Protein AF-A0A954TU21-F1 (afdb_monomer_lite)

Sequence (737 aa):
DVTGSSFYAKGQGTRFTMPAAITSHDSGTTSGHRFFQVEDGGLLDLSSLTSLTTNNLGRLTYIYAYGGGTLLMPNVTAFSEHSVIVRAEGSGSHIDLSGLPMWHGQSEHRGRRSSLTGLAGTTIDVPALTSLDQVDLTLSGAGTFPTAQITDWKNSNLSFSGRTVTFSSLTDADDTNLTIDAARVDALLLANIGDGVVTLIRGGVLNAPLLPGFGGSGEGPSGEGPGSEGPSSEGFSGEAEGDDFPVGALQAEAEDPPPLQLPSARPSTFAYDAVFSQLSRATDELGRVVLHTIDPANGNRLATRAVVGQNDLTSGETDDQVTSYTYTERGLLDLMTDPLGRVSDWDYDALGRVIQVIVAKGTPDEATMRTEYDAFGNVSAQIDANGHRTEYEYDVRDRLTLVRDAVGNETRYRYDTSGNMIEQTDARGNLWRYAYDKHHRMIEMRDPQNNLTRYQYDRGGNMVGMVDPLGHTTRYEYDARGRRTKSIDPDGGVTTFKYDLDNNMTSLTDPVGNTSQFTYDSRSRQTSEIDPLGKVIQYDYDAVDNLIRKTDRLMRVTDYRYDELDRLVTETWLPSATGSASASPNTIEYDYDLAYNLVHVKDAFSELTYAYDARDRVITVDNAGTPGAPHVALTYTYDPMSNVTSVTDTIEGVPGATTGYAYDALDRLATLTQTAAPGATGSARVPLPSDKRVDFTYNPLSQYEHVRRYSDLSATNLVIDTAYAYDTVNRLQSIDH

pLDDT: mean 83.4, std 19.73, range [22.0, 98.69]

Secondary structure (DSSP, 8-state):
--TT--EEEESTT-EEE--TT--EEE--SSSS-EEEEEETT-EEE-TT--EEE---TT--EEEEEETT-EEE-TT---B-SS-EEEEEESTT-EEE-TT--EEE----STT--EEEEE-TT-EEE-TT--EEESEEEEEETT-B---TT--EEES-EEEEESSEEEESS--B-TT-EEEEES-EEEES-----TT--EEE-SS-EEE-S---------------------------------------------PPPPPP----PPPPEEEE-TTT--EEEEE-TT--EEEEEE-TTT--EEEEEE--SS--TT---SSSEEEEEEE-TTS-EEEEE-TT--EEEEEE-TTS-EEEEEESTTSTT-EEEEEEE-TTS-EEEEE-TT--EEEEEE-TTS-EEEEE-TT--EEEEEE-TTS-EEEEE-TT--EEEEEE-TTS-EEEEE-TT--EEEEEE-TTS-EEEEE-TT--EEEEEE-TTS-EEEEE-TTS-EEEEEE-SSS-EEEEE-TT--EEEEEE-TTS-EEEEE-TTS-EEEEEE-TTS-EEEEE-TTS-EEEEEE-TTS-EEEEEEES-SS--TTSPPEEEEEEE-TTS-EEEEE-SS-EEEEEE-TTS-EEEEE-TT-TTS--EEEEEEE-TT--EEEEEEEETTEEEEEEEEEE-TTS-EEEEEEEEPTT----SSSPPPPPEEEEEEE-TTS-EEEEEEESSTTS-SEEEEEEEEE-TTS-EEEEE-

Foldseek 3Di:
DQELDAAEFEAAPAEDADDLVDAEYENDPDDDEHYHEYYHQYEAHDCSYQEYHYDDDPYEYEYEWYNQYEYEHQNHAAYPAAAYEYEYDDANTEYEPQNHQEYEHDDPDPDGFHEHYDEARYEYHHQNHAEYERYEYAYYHHYDDPQARHAYAYCYEYAYYDEEDEHNHHAEQDQYEYEFENYEYEYEHYADNHPYHYHYYHPYHYHYPDHPDDDDDDDDDDDDDDDDDDDDDDDDDDDDDDDDDDDDDPPDPQDFDDDDPFDQFDPKDFDADPPQRHTQWIAGRVRWIWGWDADPPPRATFKIWGDADPPPPPDPDLLIWIWGFDADPVRHTAWIQGSVRFIKGFDADPVRHTAKIWGSPPFPLIFIKGFDDDPVGATQWIAGRVRQIWGFDADPVRHTAWIAGSVGQIWGWDDDPVRATQWIQGSVRWIKGFDADPVRHTAWIAGSVRQIKGWDADPVGATQWIQGSVRQIWGFDADPVRHTQWIAGSVRQIWGWDADPVGATQWIAGSVGWIKGWDADPVRHTQWIQGSVRFIWGFDAHSVGHTQWIQGSVQWIWGWDAHSVRHTAKIWTDPHSRDPPPDDIWMWGWDADSVRQTQWIDTPFWIWGFDADSVRQTQKIWRPCGPPDWTKMWGWDADSNRHTQWIWIATNNATAKIWGFDADSNRHTAKIWIFGDVPHPADPVGGHDQIKMWGFDADSVRDTQWIWIASHPVSPHTPDIWGWDADSSRHTDDTDD

Structure (mmCIF, N/CA/C/O backbone):
data_AF-A0A954TU21-F1
#
_entry.id   AF-A0A954TU21-F1
#
loop_
_atom_site.group_PDB
_atom_site.id
_atom_site.type_symbol
_atom_site.label_atom_id
_atom_site.label_alt_id
_atom_site.label_comp_id
_atom_site.label_asym_id
_atom_site.label_entity_id
_atom_site.label_seq_id
_atom_site.pdbx_PDB_ins_code
_atom_site.Cartn_x
_atom_site.Cartn_y
_atom_site.Cartn_z
_atom_site.occupancy
_atom_site.B_iso_or_equiv
_atom_site.auth_seq_id
_atom_site.auth_comp_id
_atom_site.auth_asym_id
_atom_site.auth_atom_id
_atom_site.pdbx_PDB_model_num
ATOM 1 N N . ASP A 1 1 ? 52.697 -30.456 -3.702 1.00 58.06 1 ASP A N 1
ATOM 2 C CA . ASP A 1 1 ? 52.698 -29.011 -3.452 1.00 58.06 1 ASP A CA 1
ATOM 3 C C . ASP A 1 1 ? 51.278 -28.507 -3.673 1.00 58.06 1 ASP A C 1
ATOM 5 O O . ASP A 1 1 ? 50.736 -28.736 -4.746 1.00 58.06 1 ASP A O 1
ATOM 9 N N . VAL A 1 2 ? 50.642 -27.980 -2.629 1.00 65.81 2 VAL A N 1
ATOM 10 C CA . VAL A 1 2 ? 49.253 -27.468 -2.644 1.00 65.81 2 VAL A CA 1
ATOM 11 C C . VAL A 1 2 ? 49.222 -25.941 -2.559 1.00 65.81 2 VAL A C 1
ATOM 13 O O . VAL A 1 2 ? 48.191 -25.357 -2.219 1.00 65.81 2 VAL A O 1
ATOM 16 N N . THR A 1 3 ? 50.348 -25.293 -2.862 1.00 71.06 3 THR A N 1
ATOM 17 C CA . THR A 1 3 ? 50.498 -23.840 -2.797 1.00 71.06 3 THR A CA 1
ATOM 18 C C . THR A 1 3 ? 49.358 -23.125 -3.529 1.00 71.06 3 THR A C 1
ATOM 20 O O . THR A 1 3 ? 49.035 -23.436 -4.675 1.00 71.06 3 THR A O 1
ATOM 23 N N . GLY A 1 4 ? 48.718 -22.172 -2.851 1.00 69.88 4 GLY A N 1
ATOM 24 C CA . GLY A 1 4 ? 47.620 -21.368 -3.388 1.00 69.88 4 GLY A CA 1
ATOM 25 C C . GLY A 1 4 ? 46.258 -22.054 -3.486 1.00 69.88 4 GLY A C 1
ATOM 26 O O . GLY A 1 4 ? 45.360 -21.502 -4.120 1.00 69.88 4 GLY A O 1
ATOM 27 N N . SER A 1 5 ? 46.079 -23.219 -2.861 1.00 79.31 5 SER A N 1
ATOM 28 C CA . SER A 1 5 ? 44.814 -23.969 -2.906 1.00 79.31 5 SER A CA 1
ATOM 29 C C . SER A 1 5 ? 43.842 -23.568 -1.791 1.00 79.31 5 SER A C 1
ATOM 31 O O . SER A 1 5 ? 44.273 -23.216 -0.693 1.00 79.31 5 SER A O 1
ATOM 33 N N . SER A 1 6 ? 42.539 -23.681 -2.068 1.00 85.81 6 SER A N 1
ATOM 34 C CA . SER A 1 6 ? 41.455 -23.658 -1.074 1.00 85.81 6 SER A CA 1
ATOM 35 C C . SER A 1 6 ? 40.898 -25.071 -0.896 1.00 85.81 6 SER A C 1
ATOM 37 O O . SER A 1 6 ? 40.848 -25.838 -1.860 1.00 85.81 6 SER A O 1
ATOM 39 N N . PHE A 1 7 ? 40.452 -25.403 0.311 1.00 88.06 7 PHE A N 1
ATOM 40 C CA . PHE A 1 7 ? 39.880 -26.702 0.651 1.00 88.06 7 PHE A CA 1
ATOM 41 C C . PHE A 1 7 ? 38.448 -26.523 1.142 1.00 88.06 7 PHE A C 1
ATOM 43 O O . PHE A 1 7 ? 38.182 -25.695 2.012 1.00 88.06 7 PHE A O 1
ATOM 50 N N . TYR A 1 8 ? 37.533 -27.305 0.573 1.00 88.06 8 TYR A N 1
ATOM 51 C CA . TYR A 1 8 ? 36.109 -27.214 0.862 1.00 88.06 8 TYR A CA 1
ATOM 52 C C . TYR A 1 8 ? 35.493 -28.604 1.016 1.00 88.06 8 TYR A C 1
ATOM 54 O O . TYR A 1 8 ? 35.711 -29.473 0.168 1.00 88.06 8 TYR A O 1
ATOM 62 N N . ALA A 1 9 ? 34.710 -28.801 2.074 1.00 88.31 9 ALA A N 1
ATOM 63 C CA . ALA A 1 9 ? 33.921 -30.007 2.307 1.00 88.31 9 ALA A CA 1
ATOM 64 C C . ALA A 1 9 ? 32.492 -29.623 2.724 1.00 88.31 9 ALA A C 1
ATOM 66 O O . ALA A 1 9 ? 32.309 -28.848 3.654 1.00 88.31 9 ALA A O 1
ATOM 67 N N . LYS A 1 10 ? 31.468 -30.170 2.059 1.00 89.94 10 LYS A N 1
ATOM 68 C CA . LYS A 1 10 ? 30.055 -29.877 2.357 1.00 89.94 10 LYS A CA 1
ATOM 69 C C . LYS A 1 10 ? 29.236 -31.158 2.427 1.00 89.94 10 LYS A C 1
ATOM 71 O O . LYS A 1 10 ? 29.366 -32.016 1.551 1.00 89.94 10 LYS A O 1
ATOM 76 N N . GLY A 1 11 ? 28.360 -31.241 3.421 1.00 85.31 11 GLY A N 1
ATOM 77 C CA . GLY A 1 11 ? 27.320 -32.259 3.527 1.00 85.31 11 GLY A CA 1
ATOM 78 C C . GLY A 1 11 ? 27.688 -33.450 4.411 1.00 85.31 11 GLY A C 1
ATOM 79 O O . GLY A 1 11 ? 28.851 -33.841 4.533 1.00 85.31 11 GLY A O 1
ATOM 80 N N . GLN A 1 12 ? 26.652 -34.049 4.996 1.00 81.75 12 GLN A N 1
ATOM 81 C CA . GLN A 1 12 ? 26.739 -35.189 5.905 1.00 81.75 12 GLN A CA 1
ATOM 82 C C . GLN A 1 12 ? 27.423 -36.385 5.223 1.00 81.75 12 GLN A C 1
ATOM 84 O O . GLN A 1 12 ? 26.972 -36.867 4.184 1.00 81.75 12 GLN A O 1
ATOM 89 N N . GLY A 1 13 ? 28.517 -36.873 5.816 1.00 77.88 13 GLY A N 1
ATOM 90 C CA . GLY A 1 13 ? 29.303 -38.000 5.293 1.00 77.88 13 GLY A CA 1
ATOM 91 C C . GLY A 1 13 ? 30.416 -37.624 4.304 1.00 77.88 13 GLY A C 1
ATOM 92 O O . GLY A 1 13 ? 31.207 -38.494 3.931 1.00 77.88 13 GLY A O 1
ATOM 93 N N . THR A 1 14 ? 30.538 -36.351 3.914 1.00 90.69 14 THR A N 1
ATOM 94 C CA . THR A 1 14 ? 31.668 -35.867 3.109 1.00 90.69 14 THR A CA 1
ATOM 95 C C . THR A 1 14 ? 32.920 -35.775 3.975 1.00 90.69 14 THR A C 1
ATOM 97 O O . THR A 1 14 ? 32.950 -35.020 4.944 1.00 90.69 14 THR A O 1
ATOM 100 N N . ARG A 1 15 ? 33.978 -36.510 3.610 1.00 91.00 15 ARG A N 1
ATOM 101 C CA . ARG A 1 15 ? 35.275 -36.468 4.298 1.00 91.00 15 ARG A CA 1
ATOM 102 C C . ARG A 1 15 ? 36.408 -36.158 3.327 1.00 91.00 15 ARG A C 1
ATOM 104 O O . ARG A 1 15 ? 36.618 -36.894 2.365 1.00 91.00 15 ARG A O 1
ATOM 111 N N . PHE A 1 16 ? 37.181 -35.126 3.638 1.00 93.19 16 PHE A N 1
ATOM 112 C CA . PHE A 1 16 ? 38.486 -34.866 3.039 1.00 93.19 16 PHE A CA 1
ATOM 113 C C . PHE A 1 16 ? 39.567 -35.078 4.099 1.00 93.19 16 PHE A C 1
ATOM 115 O O . PHE A 1 16 ? 39.489 -34.471 5.160 1.00 93.19 16 PHE A O 1
ATOM 122 N N . THR A 1 17 ? 40.571 -35.909 3.813 1.00 92.25 17 THR A N 1
ATOM 123 C CA . THR A 1 17 ? 41.751 -36.080 4.674 1.00 92.25 17 THR A CA 1
ATOM 124 C C . THR A 1 17 ? 43.005 -35.732 3.883 1.00 92.25 17 THR A C 1
ATOM 126 O O . THR A 1 17 ? 43.265 -36.309 2.824 1.00 92.25 17 THR A O 1
ATOM 129 N N . MET A 1 18 ? 43.783 -34.788 4.407 1.00 88.06 18 MET A N 1
ATOM 130 C CA . MET A 1 18 ? 45.047 -34.349 3.835 1.00 88.06 18 MET A CA 1
ATOM 131 C C . MET A 1 18 ? 46.063 -35.503 3.847 1.00 88.06 18 MET A C 1
ATOM 133 O O . MET A 1 18 ? 46.263 -36.139 4.886 1.00 88.06 18 MET A O 1
ATOM 137 N N . PRO A 1 19 ? 46.728 -35.806 2.717 1.00 88.50 19 PRO A N 1
ATOM 138 C CA . PRO A 1 19 ? 47.775 -36.818 2.689 1.00 88.50 19 PRO A CA 1
ATOM 139 C C . PRO A 1 19 ? 48.914 -36.493 3.662 1.00 88.50 19 PRO A C 1
ATOM 141 O O . PRO A 1 19 ? 49.434 -35.381 3.651 1.00 88.50 19 PRO A O 1
ATOM 144 N N . ALA A 1 20 ? 49.389 -37.496 4.409 1.00 86.06 20 ALA A N 1
ATOM 145 C CA . ALA A 1 20 ? 50.475 -37.351 5.390 1.00 86.06 20 ALA A CA 1
ATOM 146 C C . ALA A 1 20 ? 51.794 -36.792 4.812 1.00 86.06 20 ALA A C 1
ATOM 148 O O . ALA A 1 20 ? 52.627 -36.284 5.553 1.00 86.06 20 ALA A O 1
ATOM 149 N N . ALA A 1 21 ? 51.989 -36.875 3.492 1.00 85.19 21 ALA A N 1
ATOM 150 C CA . ALA A 1 21 ? 53.142 -36.297 2.804 1.00 85.19 21 ALA A CA 1
ATOM 151 C C . ALA A 1 21 ? 53.081 -34.762 2.673 1.00 85.19 21 ALA A C 1
ATOM 153 O O . ALA A 1 21 ? 54.073 -34.154 2.276 1.00 85.19 21 ALA A O 1
ATOM 154 N N . ILE A 1 22 ? 51.932 -34.135 2.949 1.00 84.56 22 ILE A N 1
ATOM 155 C CA . ILE A 1 22 ? 51.754 -32.686 2.852 1.00 84.56 22 ILE A CA 1
ATOM 156 C C . ILE A 1 22 ? 51.708 -32.098 4.258 1.00 84.56 22 ILE A C 1
ATOM 158 O O . ILE A 1 22 ? 50.691 -32.190 4.943 1.00 84.56 22 ILE A O 1
ATOM 162 N N . THR A 1 23 ? 52.822 -31.491 4.664 1.00 84.06 23 THR A N 1
ATOM 163 C CA . THR A 1 23 ? 53.017 -30.961 6.020 1.00 84.06 23 THR A CA 1
ATOM 164 C C . THR A 1 23 ? 52.970 -29.441 6.106 1.00 84.06 23 THR A C 1
ATOM 166 O O . THR A 1 23 ? 52.913 -28.886 7.196 1.00 84.06 23 THR A O 1
ATOM 169 N N . SER A 1 24 ? 52.967 -28.742 4.977 1.00 81.81 24 SER A N 1
ATOM 170 C CA . SER A 1 24 ? 52.853 -27.288 4.936 1.00 81.81 24 SER A CA 1
ATOM 171 C C . SER A 1 24 ? 51.928 -26.848 3.811 1.00 81.81 24 SER A C 1
ATOM 173 O O . SER A 1 24 ? 51.789 -27.521 2.782 1.00 81.81 24 SER A O 1
ATOM 175 N N . HIS A 1 25 ? 51.289 -25.702 4.018 1.00 80.69 25 HIS A N 1
ATOM 176 C CA . HIS A 1 25 ? 50.542 -24.986 2.992 1.00 80.69 25 HIS A CA 1
ATOM 177 C C . HIS A 1 25 ? 51.068 -23.554 2.908 1.00 80.69 25 HIS A C 1
ATOM 179 O O . HIS A 1 25 ? 51.294 -22.905 3.929 1.00 80.69 25 HIS A O 1
ATOM 185 N N . ASP A 1 26 ? 51.312 -23.093 1.684 1.00 73.88 26 ASP A N 1
ATOM 186 C CA . ASP A 1 26 ? 51.631 -21.701 1.376 1.00 73.88 26 ASP A CA 1
ATOM 187 C C . ASP A 1 26 ? 50.462 -21.106 0.573 1.00 73.88 26 ASP A C 1
ATOM 189 O O . ASP A 1 26 ? 49.957 -21.725 -0.369 1.00 73.88 26 ASP A O 1
ATOM 193 N N . SER A 1 27 ? 50.010 -19.902 0.923 1.00 64.62 27 SER A N 1
ATOM 194 C CA . SER A 1 27 ? 48.956 -19.186 0.200 1.00 64.62 27 SER A CA 1
ATOM 195 C C . SER A 1 27 ? 49.338 -18.796 -1.236 1.00 64.62 27 SER A C 1
ATOM 197 O O . SER A 1 27 ? 48.433 -18.528 -2.042 1.00 64.62 27 SER A O 1
ATOM 199 N N . GLY A 1 28 ? 50.633 -18.837 -1.577 1.00 63.97 28 GLY A N 1
ATOM 200 C CA . GLY A 1 28 ? 51.154 -18.599 -2.923 1.00 63.97 28 GLY A CA 1
ATOM 201 C C . GLY A 1 28 ? 50.971 -17.159 -3.426 1.00 63.97 28 GLY A C 1
ATOM 202 O O . GLY A 1 28 ? 50.211 -16.359 -2.890 1.00 63.97 28 GLY A O 1
ATOM 203 N N . THR A 1 29 ? 51.616 -16.822 -4.545 1.00 58.81 29 THR A N 1
ATOM 204 C CA . THR A 1 29 ? 51.613 -15.447 -5.089 1.00 58.81 29 THR A CA 1
ATOM 205 C C . THR A 1 29 ? 50.365 -15.080 -5.917 1.00 58.81 29 THR A C 1
ATOM 207 O O . THR A 1 29 ? 50.205 -13.924 -6.315 1.00 58.81 29 THR A O 1
ATOM 210 N N . THR A 1 30 ? 49.449 -16.021 -6.185 1.00 55.28 30 THR A N 1
ATOM 211 C CA . THR A 1 30 ? 48.282 -15.845 -7.082 1.00 55.28 30 THR A CA 1
ATOM 212 C C . THR A 1 30 ? 47.115 -15.078 -6.457 1.00 55.28 30 THR A C 1
ATOM 214 O O . THR A 1 30 ? 46.918 -15.116 -5.247 1.00 55.28 30 THR A O 1
ATOM 217 N N . SER A 1 31 ? 46.306 -14.386 -7.275 1.00 53.28 31 SER A N 1
ATOM 218 C CA . SER A 1 31 ? 45.191 -13.532 -6.833 1.00 53.28 31 SER A CA 1
ATOM 219 C C . SER A 1 31 ? 43.991 -14.264 -6.209 1.00 53.28 31 SER A C 1
ATOM 221 O O . SER A 1 31 ? 43.331 -15.028 -6.900 1.00 53.28 31 SER A O 1
ATOM 223 N N . GLY A 1 32 ? 43.671 -14.002 -4.928 1.00 59.31 32 GLY A N 1
ATOM 224 C CA . GLY A 1 32 ? 42.431 -14.454 -4.263 1.00 59.31 32 GLY A CA 1
ATOM 225 C C . GLY A 1 32 ? 42.554 -14.701 -2.749 1.00 59.31 32 GLY A C 1
ATOM 226 O O . GLY A 1 32 ? 43.649 -14.956 -2.253 1.00 59.31 32 GLY A O 1
ATOM 227 N N . HIS A 1 33 ? 41.436 -14.613 -2.018 1.00 69.06 33 HIS A N 1
ATOM 228 C CA . HIS A 1 33 ? 41.324 -15.090 -0.630 1.00 69.06 33 HIS A CA 1
ATOM 229 C C . HIS A 1 33 ? 41.431 -16.620 -0.562 1.00 69.06 33 HIS A C 1
ATOM 231 O O . HIS A 1 33 ? 41.129 -17.302 -1.546 1.00 69.06 33 HIS A O 1
ATOM 237 N N . ARG A 1 34 ? 41.847 -17.161 0.587 1.00 74.06 34 ARG A N 1
ATOM 238 C CA . ARG A 1 34 ? 41.972 -18.613 0.790 1.00 74.06 34 ARG A CA 1
ATOM 239 C C . ARG A 1 34 ? 40.952 -19.106 1.797 1.00 74.06 34 ARG A C 1
ATOM 241 O O . ARG A 1 34 ? 40.737 -18.447 2.808 1.00 74.06 34 ARG A O 1
ATOM 248 N N . PHE A 1 35 ? 40.355 -20.255 1.501 1.00 81.44 35 PHE A N 1
ATOM 249 C CA . PHE A 1 35 ? 39.287 -20.842 2.302 1.00 81.44 35 PHE A CA 1
ATOM 250 C C . PHE A 1 35 ? 39.657 -22.269 2.692 1.00 81.44 35 PHE A C 1
ATOM 252 O O . PHE A 1 35 ? 39.950 -23.093 1.827 1.00 81.44 35 PHE A O 1
ATOM 259 N N . PHE A 1 36 ? 39.617 -22.539 3.989 1.00 90.00 36 PHE A N 1
ATOM 260 C CA . PHE A 1 36 ? 39.550 -23.864 4.584 1.00 90.00 36 PHE A CA 1
ATOM 261 C C . PHE A 1 36 ? 38.175 -23.957 5.222 1.00 90.00 36 PHE A C 1
ATOM 263 O O . PHE A 1 36 ? 37.963 -23.415 6.301 1.00 90.00 36 PHE A O 1
ATOM 270 N N . GLN A 1 37 ? 37.215 -24.532 4.510 1.00 92.12 37 GLN A N 1
ATOM 271 C CA . GLN A 1 37 ? 35.811 -24.397 4.876 1.00 92.12 37 GLN A CA 1
ATOM 272 C C . GLN A 1 37 ? 35.103 -25.743 4.886 1.00 92.12 37 GLN A C 1
ATOM 274 O O . GLN A 1 37 ? 35.232 -26.544 3.959 1.00 92.12 37 GLN A O 1
ATOM 279 N N . VAL A 1 38 ? 34.344 -25.975 5.951 1.00 93.12 38 VAL A N 1
ATOM 280 C CA . VAL A 1 38 ? 33.514 -27.160 6.123 1.00 93.12 38 VAL A CA 1
ATOM 281 C C . VAL A 1 38 ? 32.082 -26.770 6.474 1.00 93.12 38 VAL A C 1
ATOM 283 O O . VAL A 1 38 ? 31.859 -25.851 7.258 1.00 93.12 38 VAL A O 1
ATOM 286 N N . GLU A 1 39 ? 31.108 -27.455 5.884 1.00 92.06 39 GLU A N 1
ATOM 287 C CA . GLU A 1 39 ? 29.682 -27.153 6.037 1.00 92.06 39 GLU A CA 1
ATOM 288 C C . GLU A 1 39 ? 28.833 -28.418 6.206 1.00 92.06 39 GLU A C 1
ATOM 290 O O . GLU A 1 39 ? 29.201 -29.500 5.734 1.00 92.06 39 GLU A O 1
ATOM 295 N N . ASP A 1 40 ? 27.654 -28.255 6.809 1.00 87.88 40 ASP A N 1
ATOM 296 C CA . ASP A 1 40 ? 26.548 -29.220 6.810 1.00 87.88 40 ASP A CA 1
ATOM 297 C C . ASP A 1 40 ? 26.948 -30.634 7.284 1.00 87.88 40 ASP A C 1
ATOM 299 O O . ASP A 1 40 ? 26.550 -31.637 6.689 1.00 87.88 40 ASP A O 1
ATOM 303 N N . GLY A 1 41 ? 27.767 -30.731 8.338 1.00 84.75 41 GLY A N 1
ATOM 304 C CA . GLY A 1 41 ? 28.230 -32.008 8.906 1.00 84.75 41 GLY A CA 1
ATOM 305 C C . GLY A 1 41 ? 29.381 -32.700 8.173 1.00 84.75 41 GLY A C 1
ATOM 306 O O . GLY A 1 41 ? 29.649 -33.874 8.431 1.00 84.75 41 GLY A O 1
ATOM 307 N N . GLY A 1 42 ? 30.052 -32.011 7.246 1.00 91.81 42 GLY A N 1
ATOM 308 C CA . GLY A 1 42 ? 31.267 -32.518 6.604 1.00 91.81 42 GLY A CA 1
ATOM 309 C C . GLY A 1 42 ? 32.467 -32.613 7.559 1.00 91.81 42 GLY A C 1
ATOM 310 O O . GLY A 1 42 ? 32.474 -32.019 8.637 1.00 91.81 42 GLY A O 1
ATOM 311 N N . LEU A 1 43 ? 33.516 -33.327 7.138 1.00 94.12 43 LEU A N 1
ATOM 312 C CA . LEU A 1 43 ? 34.809 -33.417 7.825 1.00 94.12 43 LEU A CA 1
ATOM 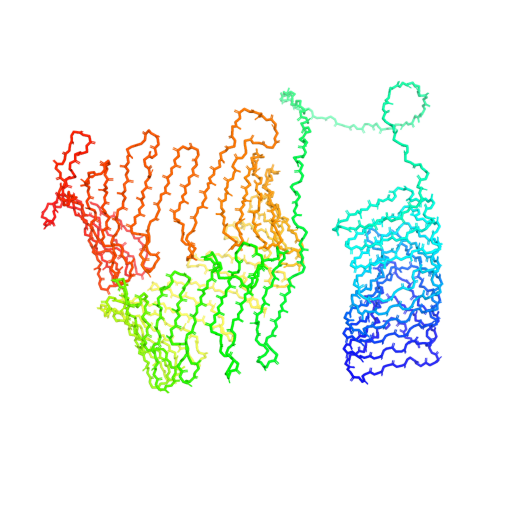313 C C . LEU A 1 43 ? 35.949 -32.970 6.899 1.00 94.12 43 LEU A C 1
ATOM 315 O O . LEU A 1 43 ? 36.189 -33.584 5.856 1.00 94.12 43 LEU A O 1
ATOM 319 N N . LEU A 1 44 ? 36.683 -31.940 7.318 1.00 95.44 44 LEU A N 1
ATOM 320 C CA . LEU A 1 44 ? 37.910 -31.455 6.694 1.00 95.44 44 LEU A CA 1
ATOM 321 C C . LEU A 1 44 ? 39.103 -31.728 7.625 1.00 95.44 44 LEU A C 1
ATOM 323 O O . LEU A 1 44 ? 39.416 -30.949 8.518 1.00 95.44 44 LEU A O 1
ATOM 327 N N . ASP A 1 45 ? 39.760 -32.864 7.425 1.00 94.31 45 ASP A N 1
ATOM 328 C CA . ASP A 1 45 ? 40.874 -33.350 8.237 1.00 94.31 45 ASP A CA 1
ATOM 329 C C . ASP A 1 45 ? 42.212 -32.920 7.619 1.00 94.31 45 ASP A C 1
ATOM 331 O O . ASP A 1 45 ? 42.694 -33.503 6.647 1.00 94.31 45 ASP A O 1
ATOM 335 N N . LEU A 1 46 ? 42.797 -31.860 8.175 1.00 92.31 46 LEU A N 1
ATOM 336 C CA . LEU A 1 46 ? 44.066 -31.258 7.764 1.00 92.31 46 LEU A CA 1
ATOM 337 C C . LEU A 1 46 ? 45.169 -31.522 8.794 1.00 92.31 46 LEU A C 1
ATOM 339 O O . LEU A 1 46 ? 46.145 -30.779 8.878 1.00 92.31 46 LEU A O 1
ATOM 343 N N . SER A 1 47 ? 45.044 -32.620 9.544 1.00 92.56 47 SER A N 1
ATOM 344 C CA . SER A 1 47 ? 45.942 -32.973 10.644 1.00 92.56 47 SER A CA 1
ATOM 345 C C . SER A 1 47 ? 47.399 -33.168 10.222 1.00 92.56 47 SER A C 1
ATOM 347 O O . SER A 1 47 ? 48.279 -33.152 11.071 1.00 92.56 47 SER A O 1
ATOM 349 N N . SER A 1 48 ? 47.702 -33.354 8.936 1.00 89.31 48 SER A N 1
ATOM 350 C CA . SER A 1 48 ? 49.093 -33.438 8.478 1.00 89.31 48 SER A CA 1
ATOM 351 C C . SER A 1 48 ? 49.801 -32.081 8.434 1.00 89.31 48 SER A C 1
ATOM 353 O O . SER A 1 48 ? 51.029 -32.063 8.422 1.00 89.31 48 SER A O 1
ATOM 355 N N . LEU A 1 49 ? 49.067 -30.960 8.411 1.00 87.81 49 LEU A N 1
ATOM 356 C CA . LEU A 1 49 ? 49.647 -29.619 8.346 1.00 87.81 49 LEU A CA 1
ATOM 357 C C . LEU A 1 49 ? 50.282 -29.226 9.684 1.00 87.81 49 LEU A C 1
ATOM 359 O O . LEU A 1 49 ? 49.623 -29.219 10.719 1.00 87.81 49 LEU A O 1
ATOM 363 N N . THR A 1 50 ? 51.557 -28.846 9.633 1.00 84.31 50 THR A N 1
ATOM 364 C CA . THR A 1 50 ? 52.318 -28.299 10.763 1.00 84.31 50 THR A CA 1
ATOM 365 C C . THR A 1 50 ? 52.511 -26.787 10.670 1.00 84.31 50 THR A C 1
ATOM 367 O O . THR A 1 50 ? 52.747 -26.130 11.679 1.00 84.31 50 THR A O 1
ATOM 370 N N . SER A 1 51 ? 52.414 -26.217 9.464 1.00 76.69 51 SER A N 1
ATOM 371 C CA . SER A 1 51 ? 52.512 -24.773 9.243 1.00 76.69 51 SER A CA 1
ATOM 372 C C . SER A 1 51 ? 51.544 -24.285 8.166 1.00 76.69 51 SER A C 1
ATOM 374 O O . SER A 1 51 ? 51.357 -24.930 7.126 1.00 76.69 51 SER A O 1
ATOM 376 N N . LEU A 1 52 ? 50.961 -23.113 8.419 1.00 78.31 52 LEU A N 1
ATOM 377 C CA . LEU A 1 52 ? 50.138 -22.370 7.474 1.00 78.31 52 LEU A CA 1
ATOM 378 C C . LEU A 1 52 ? 50.833 -21.043 7.170 1.00 78.31 52 LEU A C 1
ATOM 380 O O . LEU A 1 52 ? 50.831 -20.118 7.986 1.00 78.31 52 LEU A O 1
ATOM 384 N N . THR A 1 53 ? 51.468 -20.989 6.005 1.00 69.62 53 THR A N 1
ATOM 385 C CA . THR A 1 53 ? 52.274 -19.851 5.562 1.00 69.62 53 THR A CA 1
ATOM 386 C C . THR A 1 53 ? 51.493 -18.974 4.592 1.00 69.62 53 THR A C 1
ATOM 388 O O . THR A 1 53 ? 50.823 -19.476 3.690 1.00 69.62 53 THR A O 1
ATOM 391 N N . THR A 1 54 ? 51.582 -17.656 4.750 1.00 59.81 54 THR A N 1
ATOM 392 C CA . THR A 1 54 ? 51.008 -16.688 3.810 1.00 59.81 54 THR A CA 1
ATOM 393 C C . THR A 1 54 ? 52.085 -15.707 3.357 1.00 59.81 54 THR A C 1
ATOM 395 O O . THR A 1 54 ? 52.768 -15.124 4.189 1.00 59.81 54 THR A O 1
ATOM 398 N N . ASN A 1 55 ? 52.292 -15.560 2.045 1.00 55.38 55 ASN A N 1
ATOM 399 C CA . ASN A 1 55 ? 53.462 -14.864 1.484 1.00 55.38 55 ASN A CA 1
ATOM 400 C C . ASN A 1 55 ? 53.127 -13.547 0.750 1.00 55.38 55 ASN A C 1
ATOM 402 O O . ASN A 1 55 ? 53.940 -13.052 -0.032 1.00 55.38 55 ASN A O 1
ATOM 406 N N . ASN A 1 56 ? 51.927 -12.982 0.951 1.00 56.66 56 ASN A N 1
ATOM 407 C CA . ASN A 1 56 ? 51.466 -11.807 0.206 1.00 56.66 56 ASN A CA 1
ATOM 408 C C . ASN A 1 56 ? 50.697 -10.803 1.088 1.00 56.66 56 ASN A C 1
ATOM 410 O O . ASN A 1 56 ? 49.620 -11.118 1.602 1.00 56.66 56 ASN A O 1
ATOM 414 N N . LEU A 1 57 ? 51.236 -9.580 1.157 1.00 54.19 57 LEU A N 1
ATOM 415 C CA . LEU A 1 57 ? 50.928 -8.439 2.040 1.00 54.19 57 LEU A CA 1
ATOM 416 C C . LEU A 1 57 ? 49.517 -7.818 1.897 1.00 54.19 57 LEU A C 1
ATOM 418 O O . LEU A 1 57 ? 49.326 -6.629 2.110 1.00 54.19 57 LEU A O 1
ATOM 422 N N . GLY A 1 58 ? 48.483 -8.574 1.522 1.00 55.69 58 GLY A N 1
ATOM 423 C CA . GLY A 1 58 ? 47.153 -7.982 1.309 1.00 55.69 58 GLY A CA 1
ATOM 424 C C . GLY A 1 58 ? 45.947 -8.906 1.410 1.00 55.69 58 GLY A C 1
ATOM 425 O O . GLY A 1 58 ? 44.854 -8.491 1.005 1.00 55.69 58 GLY A O 1
ATOM 426 N N . ARG A 1 59 ? 46.093 -10.154 1.885 1.00 65.94 59 ARG A N 1
ATOM 427 C CA . ARG A 1 59 ? 45.013 -11.155 1.787 1.00 65.94 59 ARG A CA 1
ATOM 428 C C . ARG A 1 59 ? 44.739 -11.939 3.064 1.00 65.94 59 ARG A C 1
ATOM 430 O O . ARG A 1 59 ? 45.653 -12.341 3.764 1.00 65.94 59 ARG A O 1
ATOM 437 N N . LEU A 1 60 ? 43.444 -12.182 3.288 1.00 72.12 60 LEU A N 1
ATOM 438 C CA . LEU A 1 60 ? 42.903 -12.933 4.421 1.00 72.12 60 LEU A CA 1
ATOM 439 C C . LEU A 1 60 ? 42.862 -14.434 4.131 1.00 72.12 60 LEU A C 1
ATOM 441 O O . LEU A 1 60 ? 42.484 -14.845 3.024 1.00 72.12 60 LEU A O 1
ATOM 445 N N . THR A 1 61 ? 43.188 -15.216 5.157 1.00 79.25 61 THR A N 1
ATOM 446 C CA . THR A 1 61 ? 42.958 -16.663 5.193 1.00 79.25 61 THR A CA 1
ATOM 447 C C . THR A 1 61 ? 41.755 -16.957 6.073 1.00 79.25 61 THR A C 1
ATOM 449 O O . THR A 1 61 ? 41.726 -16.545 7.229 1.00 79.25 61 THR A O 1
ATOM 452 N N . TYR A 1 62 ? 40.774 -17.665 5.525 1.00 86.44 62 TYR A N 1
ATOM 453 C CA . TYR A 1 62 ? 39.525 -18.007 6.192 1.00 86.44 62 TYR A CA 1
ATOM 454 C C . TYR A 1 62 ? 39.517 -19.481 6.593 1.00 86.44 62 TYR A C 1
ATOM 456 O O . TYR A 1 62 ? 39.722 -20.351 5.745 1.00 86.44 62 TYR A O 1
ATOM 464 N N . ILE A 1 63 ? 39.273 -19.756 7.873 1.00 90.94 63 ILE A N 1
ATOM 465 C CA . ILE A 1 63 ? 39.130 -21.101 8.442 1.00 90.94 63 ILE A CA 1
ATOM 466 C C . ILE A 1 63 ? 37.729 -21.197 9.040 1.00 90.94 63 ILE A C 1
ATOM 468 O O . ILE A 1 63 ? 37.468 -20.636 10.105 1.00 90.94 63 ILE A O 1
ATOM 472 N N . TYR A 1 64 ? 36.822 -21.864 8.333 1.00 93.31 64 TYR A N 1
ATOM 473 C CA . TYR A 1 64 ? 35.387 -21.814 8.589 1.00 93.31 64 TYR A CA 1
ATOM 474 C C . TYR A 1 64 ? 34.774 -23.190 8.836 1.00 93.31 64 TYR A C 1
ATOM 476 O O . TYR A 1 64 ? 35.015 -24.133 8.083 1.00 93.31 64 TYR A O 1
ATOM 484 N N . ALA A 1 65 ? 33.923 -23.275 9.857 1.00 91.94 65 ALA A N 1
ATOM 485 C CA . ALA A 1 65 ? 33.073 -24.430 10.115 1.00 91.94 65 ALA A CA 1
ATOM 486 C C . ALA A 1 65 ? 31.624 -23.983 10.336 1.00 91.94 65 ALA A C 1
ATOM 488 O O . ALA A 1 65 ? 31.342 -23.223 11.263 1.00 91.94 65 ALA A O 1
ATOM 489 N N . TYR A 1 66 ? 30.712 -24.469 9.494 1.00 90.94 66 TYR A N 1
ATOM 490 C CA . TYR A 1 66 ? 29.290 -24.132 9.532 1.00 90.94 66 TYR A CA 1
ATOM 491 C C . TYR A 1 66 ? 28.406 -25.378 9.656 1.00 90.94 66 TYR A C 1
ATOM 493 O O . TYR A 1 66 ? 28.755 -26.453 9.164 1.00 90.94 66 TYR A O 1
ATOM 501 N N . GLY A 1 67 ? 27.230 -25.231 10.276 1.00 85.94 67 GLY A N 1
ATOM 502 C CA . GLY A 1 67 ? 26.148 -26.224 10.202 1.00 85.94 67 GLY A CA 1
ATOM 503 C C . GLY A 1 67 ? 26.523 -27.639 10.668 1.00 85.94 67 GLY A C 1
ATOM 504 O O . GLY A 1 67 ? 26.098 -28.613 10.049 1.00 85.94 67 GLY A O 1
ATOM 505 N N . GLY A 1 68 ? 27.354 -27.775 11.707 1.00 86.56 68 GLY A N 1
ATOM 506 C CA . GLY A 1 68 ? 27.800 -29.076 12.223 1.00 86.56 68 GLY A CA 1
ATOM 507 C C . GLY A 1 68 ? 29.092 -29.612 11.594 1.00 86.56 68 GLY A C 1
ATOM 508 O O . GLY A 1 68 ? 29.474 -30.749 11.858 1.00 86.56 68 GLY A O 1
ATOM 509 N N . GLY A 1 69 ? 29.751 -28.840 10.725 1.00 91.94 69 GLY A N 1
ATOM 510 C CA . GLY A 1 69 ? 31.000 -29.241 10.076 1.00 91.94 69 GLY A CA 1
ATOM 511 C C . GLY A 1 69 ? 32.186 -29.340 11.045 1.00 91.94 69 GLY A C 1
ATOM 512 O O . GLY A 1 69 ? 32.297 -28.554 11.982 1.00 91.94 69 GLY A O 1
ATOM 513 N N . THR A 1 70 ? 33.093 -30.289 10.806 1.00 94.38 70 THR A N 1
ATOM 514 C CA . THR A 1 70 ? 34.313 -30.498 11.604 1.00 94.38 70 THR A CA 1
ATOM 515 C C . THR A 1 70 ? 35.570 -30.218 10.782 1.00 94.38 70 THR A C 1
ATOM 517 O O . THR A 1 70 ? 35.757 -30.809 9.719 1.00 94.38 70 THR A O 1
ATOM 520 N N . LEU A 1 71 ? 36.452 -29.346 11.269 1.00 96.25 71 LEU A N 1
ATOM 521 C CA . LEU A 1 71 ? 37.732 -29.001 10.652 1.00 96.25 71 LEU A CA 1
ATOM 522 C C . LEU A 1 71 ? 38.867 -29.293 11.636 1.00 96.25 71 LEU A C 1
ATOM 524 O O . LEU A 1 71 ? 38.889 -28.735 12.728 1.00 96.25 71 LEU A O 1
ATOM 528 N N . LEU A 1 72 ? 39.814 -30.151 11.250 1.00 95.50 72 LEU A N 1
ATOM 529 C CA . LEU A 1 72 ? 40.914 -30.579 12.120 1.00 95.50 72 LEU A CA 1
ATOM 530 C C . LEU A 1 72 ? 42.256 -30.030 11.633 1.00 95.50 72 LEU A C 1
ATOM 532 O O . LEU A 1 72 ? 42.705 -30.379 10.544 1.00 95.50 72 LEU A O 1
ATOM 536 N N . MET A 1 73 ? 42.911 -29.205 12.447 1.00 92.50 73 MET A N 1
ATOM 537 C CA . MET A 1 73 ? 44.270 -28.685 12.255 1.00 92.50 73 MET A CA 1
ATOM 538 C C . MET A 1 73 ? 45.116 -28.789 13.555 1.00 92.50 73 MET A C 1
ATOM 540 O O . MET A 1 73 ? 45.829 -27.843 13.899 1.00 92.50 73 MET A O 1
ATOM 544 N N . PRO A 1 74 ? 45.109 -29.927 14.285 1.00 92.56 74 PRO A N 1
ATOM 545 C CA . PRO A 1 74 ? 45.732 -30.040 15.613 1.00 92.56 74 PRO A CA 1
ATOM 546 C C . PRO A 1 74 ? 47.248 -29.830 15.631 1.00 92.56 74 PRO A C 1
ATOM 548 O O . PRO A 1 74 ? 47.815 -29.547 16.678 1.00 92.56 74 PRO A O 1
ATOM 551 N N . ASN A 1 75 ? 47.926 -29.994 14.495 1.00 91.44 75 ASN A N 1
ATOM 552 C CA . ASN A 1 75 ? 49.384 -29.914 14.419 1.00 91.44 75 ASN A CA 1
ATOM 553 C C . ASN A 1 75 ? 49.898 -28.543 13.954 1.00 91.44 75 ASN A C 1
ATOM 555 O O . ASN A 1 75 ? 51.112 -28.354 13.884 1.00 91.44 75 ASN A O 1
ATOM 559 N N . VAL A 1 76 ? 49.013 -27.583 13.654 1.00 87.75 76 VAL A N 1
ATOM 560 C CA . VAL A 1 76 ? 49.412 -26.220 13.281 1.00 87.75 76 VAL A CA 1
ATOM 561 C C . VAL A 1 76 ? 49.865 -25.470 14.529 1.00 87.75 76 VAL A C 1
ATOM 563 O O . VAL A 1 76 ? 49.068 -25.190 15.419 1.00 87.75 76 VAL A O 1
ATOM 566 N N . THR A 1 77 ? 51.152 -25.125 14.581 1.00 84.44 77 THR A N 1
ATOM 567 C CA . THR A 1 77 ? 51.767 -24.472 15.750 1.00 84.44 77 THR A CA 1
ATOM 568 C C . THR A 1 77 ? 51.989 -22.972 15.579 1.00 84.44 77 THR A C 1
ATOM 570 O O . THR A 1 77 ? 52.385 -22.304 16.528 1.00 84.44 77 THR A O 1
ATOM 573 N N . ALA A 1 78 ? 51.754 -22.420 14.389 1.00 78.25 78 ALA A N 1
ATOM 574 C CA . ALA A 1 78 ? 51.807 -20.983 14.139 1.00 78.25 78 ALA A CA 1
ATOM 575 C C . ALA A 1 78 ? 51.058 -20.615 12.852 1.00 78.25 78 ALA A C 1
ATOM 577 O O . ALA A 1 78 ? 51.090 -21.357 11.863 1.00 78.25 78 ALA A O 1
ATOM 578 N N . PHE A 1 79 ? 50.459 -19.424 12.848 1.00 78.12 79 PHE A N 1
ATOM 579 C CA . PHE A 1 79 ? 50.051 -18.717 11.634 1.00 78.12 79 PHE A CA 1
ATOM 580 C C . PHE A 1 79 ? 51.154 -17.719 11.255 1.00 78.12 79 PHE A C 1
ATOM 582 O O . PHE A 1 79 ? 51.625 -16.987 12.123 1.00 78.12 79 PHE A O 1
ATOM 589 N N . SER A 1 80 ? 51.602 -17.684 9.994 1.00 64.19 80 SER A N 1
ATOM 590 C CA . SER A 1 80 ? 52.632 -16.717 9.579 1.00 64.19 80 SER A CA 1
ATOM 591 C C . SER A 1 80 ? 52.042 -15.374 9.112 1.00 64.19 80 SER A C 1
ATOM 593 O O . SER A 1 80 ? 51.102 -15.347 8.319 1.00 64.19 80 SER A O 1
ATOM 595 N N . GLU A 1 81 ? 52.679 -14.290 9.557 1.00 56.94 81 GLU A N 1
ATOM 596 C CA . GLU A 1 81 ? 52.728 -12.878 9.112 1.00 56.94 81 GLU A CA 1
ATOM 597 C C . GLU A 1 81 ? 51.487 -12.107 8.587 1.00 56.94 81 GLU A C 1
ATOM 599 O O . GLU A 1 81 ? 51.609 -10.895 8.448 1.00 56.94 81 GLU A O 1
ATOM 604 N N . HIS A 1 82 ? 50.277 -12.661 8.405 1.00 66.81 82 HIS A N 1
ATOM 605 C CA . HIS A 1 82 ? 49.080 -11.871 8.016 1.00 66.81 82 HIS A CA 1
ATOM 606 C C . HIS A 1 82 ? 47.758 -12.350 8.653 1.00 66.81 82 HIS A C 1
ATOM 608 O O . HIS A 1 82 ? 47.685 -13.424 9.246 1.00 66.81 82 HIS A O 1
ATOM 614 N N . SER A 1 83 ? 46.697 -11.536 8.539 1.00 75.81 83 SER A N 1
ATOM 615 C CA . SER A 1 83 ? 45.437 -11.708 9.275 1.00 75.81 83 SER A CA 1
ATOM 616 C C . SER A 1 83 ? 44.679 -12.992 8.899 1.00 75.81 83 SER A C 1
ATOM 618 O O . SER A 1 83 ? 44.238 -13.181 7.758 1.00 75.81 83 SER A O 1
ATOM 620 N N . VAL A 1 84 ? 44.494 -13.864 9.891 1.00 81.50 84 VAL A N 1
ATOM 621 C CA . VAL A 1 84 ? 43.718 -15.108 9.787 1.00 81.50 84 VAL A CA 1
ATOM 622 C C . VAL A 1 84 ? 42.348 -14.887 10.417 1.00 81.50 84 VAL A C 1
ATOM 624 O O . VAL A 1 84 ? 42.229 -14.248 11.458 1.00 81.50 84 VAL A O 1
ATOM 627 N N . ILE A 1 85 ? 41.303 -15.396 9.772 1.00 85.44 85 ILE A N 1
ATOM 628 C CA . ILE A 1 85 ? 39.917 -15.273 10.216 1.00 85.44 85 ILE A CA 1
ATOM 629 C C . ILE A 1 85 ? 39.389 -16.683 10.467 1.00 85.44 85 ILE A C 1
ATOM 631 O O . ILE A 1 85 ? 39.115 -17.431 9.526 1.00 85.44 85 ILE A O 1
ATOM 635 N N . VAL A 1 86 ? 39.249 -17.044 11.737 1.00 89.44 86 VAL A N 1
ATOM 636 C CA . VAL A 1 86 ? 38.683 -18.322 12.176 1.00 89.44 86 VAL A CA 1
ATOM 637 C C . VAL A 1 86 ? 37.249 -18.083 12.627 1.00 89.44 86 VAL A C 1
ATOM 639 O O . VAL A 1 86 ? 37.003 -17.233 13.483 1.00 89.44 86 VAL A O 1
ATOM 642 N N . ARG A 1 87 ? 36.293 -18.827 12.068 1.00 89.88 87 ARG A N 1
ATOM 643 C CA . ARG A 1 87 ? 34.870 -18.677 12.399 1.00 89.88 87 ARG A CA 1
ATOM 644 C C . ARG A 1 87 ? 34.174 -20.030 12.464 1.00 89.88 87 ARG A C 1
ATOM 646 O O . ARG A 1 87 ? 34.124 -20.747 11.468 1.00 89.88 87 ARG A O 1
ATOM 653 N N . ALA A 1 88 ? 33.613 -20.352 13.623 1.00 88.69 88 ALA A N 1
ATOM 654 C CA . ALA A 1 88 ? 32.735 -21.501 13.805 1.00 88.69 88 ALA A CA 1
ATOM 655 C C . ALA A 1 88 ? 31.308 -21.022 14.104 1.00 88.69 88 ALA A C 1
ATOM 657 O O . ALA A 1 88 ? 31.100 -20.250 15.045 1.00 88.69 88 ALA A O 1
ATOM 658 N N . GLU A 1 89 ? 30.326 -21.486 13.323 1.00 86.06 89 GLU A N 1
ATOM 659 C CA . GLU A 1 89 ? 28.907 -21.153 13.524 1.00 86.06 89 GLU A CA 1
ATOM 660 C C . GLU A 1 89 ? 27.976 -22.348 13.328 1.00 86.06 89 GLU A C 1
ATOM 662 O O . GLU A 1 89 ? 28.220 -23.234 12.510 1.00 86.06 89 GLU A O 1
ATOM 667 N N . GLY A 1 90 ? 26.857 -22.344 14.050 1.00 80.75 90 GLY A N 1
ATOM 668 C CA . GLY A 1 90 ? 25.875 -23.424 14.023 1.00 80.75 90 GLY A CA 1
ATOM 669 C C . GLY A 1 90 ? 26.199 -24.547 15.011 1.00 80.75 90 GLY A C 1
ATOM 670 O O . GLY A 1 90 ? 27.357 -24.834 15.314 1.00 80.75 90 GLY A O 1
ATOM 671 N N . SER A 1 91 ? 25.145 -25.180 15.529 1.00 81.62 91 SER A N 1
ATOM 672 C CA . SER A 1 91 ? 25.264 -26.241 16.531 1.00 81.62 91 SER A CA 1
ATOM 673 C C . SER A 1 91 ? 26.072 -27.430 15.996 1.00 81.62 91 SER A C 1
ATOM 675 O O . SER A 1 91 ? 25.801 -27.927 14.904 1.00 81.62 91 SER A O 1
ATOM 677 N N . GLY A 1 92 ? 27.066 -27.875 16.766 1.00 80.38 92 GLY A N 1
ATOM 678 C CA . GLY A 1 92 ? 27.924 -29.015 16.434 1.00 80.38 92 GLY A CA 1
ATOM 679 C C . GLY A 1 92 ? 29.104 -28.692 15.516 1.00 80.38 92 GLY A C 1
ATOM 680 O O . GLY A 1 92 ? 29.869 -29.599 15.199 1.00 80.38 92 GLY A O 1
ATOM 681 N N . SER A 1 93 ? 29.273 -27.439 15.078 1.00 91.00 93 SER A N 1
ATOM 682 C CA . SER A 1 93 ? 30.448 -27.045 14.296 1.00 91.00 93 SER A CA 1
ATOM 683 C C . SER A 1 93 ? 31.703 -27.071 15.167 1.00 91.00 93 SER A C 1
ATOM 685 O O . SER A 1 93 ? 31.712 -26.524 16.274 1.00 91.00 93 SER A O 1
ATOM 687 N N . HIS A 1 94 ? 32.768 -27.685 14.658 1.00 91.56 94 HIS A N 1
ATOM 688 C CA . HIS A 1 94 ? 33.985 -27.952 15.410 1.00 91.56 94 HIS A CA 1
ATOM 689 C C . HIS A 1 94 ? 35.238 -27.556 14.621 1.00 91.56 94 HIS A C 1
ATOM 691 O O . HIS A 1 94 ? 35.403 -27.958 13.471 1.00 91.56 94 HIS A O 1
ATOM 697 N N . ILE A 1 95 ? 36.122 -26.773 15.238 1.00 93.00 95 ILE A N 1
ATOM 698 C CA . ILE A 1 95 ? 37.441 -26.418 14.705 1.00 93.00 95 ILE A CA 1
ATOM 699 C C . ILE A 1 95 ? 38.497 -26.829 15.732 1.00 93.00 95 ILE A C 1
ATOM 701 O O . ILE A 1 95 ? 38.499 -26.317 16.848 1.00 93.00 95 ILE A O 1
ATOM 705 N N . ASP A 1 96 ? 39.409 -27.718 15.357 1.00 93.25 96 ASP A N 1
ATOM 706 C CA . ASP A 1 96 ? 40.544 -28.119 16.191 1.00 93.25 96 ASP A CA 1
ATOM 707 C C . ASP A 1 96 ? 41.816 -27.383 15.751 1.00 93.25 96 ASP A C 1
ATOM 709 O O . ASP A 1 96 ? 42.343 -27.618 14.664 1.00 93.25 96 ASP A O 1
ATOM 713 N N . LEU A 1 97 ? 42.292 -26.480 16.608 1.00 90.12 97 LEU A N 1
ATOM 714 C CA . LEU A 1 97 ? 43.545 -25.727 16.506 1.00 90.12 97 LEU A CA 1
ATOM 715 C C . LEU A 1 97 ? 44.415 -25.989 17.750 1.00 90.12 97 LEU A C 1
ATOM 717 O O . LEU A 1 97 ? 45.133 -25.111 18.233 1.00 90.12 97 LEU A O 1
ATOM 721 N N . SER A 1 98 ? 44.328 -27.199 18.308 1.00 88.62 98 SER A N 1
ATOM 722 C CA . SER A 1 98 ? 44.859 -27.508 19.637 1.00 88.62 98 SER A CA 1
ATOM 723 C C . SER A 1 98 ? 46.374 -27.390 19.780 1.00 88.62 98 SER A C 1
ATOM 725 O O . SER A 1 98 ? 46.862 -27.209 20.896 1.00 88.62 98 SER A O 1
ATOM 727 N N . GLY A 1 99 ? 47.109 -27.430 18.670 1.00 87.00 99 GLY A N 1
ATOM 728 C CA . GLY A 1 99 ? 48.555 -27.230 18.619 1.00 87.00 99 GLY A CA 1
ATOM 729 C C . GLY A 1 99 ? 49.023 -25.777 18.639 1.00 87.00 99 GLY A C 1
ATOM 730 O O . GLY A 1 99 ? 50.233 -25.569 18.694 1.00 87.00 99 GLY A O 1
ATOM 731 N N . LEU A 1 100 ? 48.124 -24.786 18.588 1.00 87.12 100 LEU A N 1
ATOM 732 C CA . LEU A 1 100 ? 48.483 -23.370 18.467 1.00 87.12 100 LEU A CA 1
ATOM 733 C C . LEU A 1 100 ? 48.845 -22.764 19.842 1.00 87.12 100 LEU A C 1
ATOM 735 O O . LEU A 1 100 ? 47.950 -22.583 20.667 1.00 87.12 100 LEU A O 1
ATOM 739 N N . PRO A 1 101 ? 50.119 -22.405 20.107 1.00 82.06 101 PRO A N 1
ATOM 740 C CA . PRO A 1 101 ? 50.546 -21.867 21.392 1.00 82.06 101 PRO A CA 1
ATOM 741 C C . PRO A 1 101 ? 50.420 -20.339 21.480 1.00 82.06 101 PRO A C 1
ATOM 743 O O . PRO A 1 101 ? 50.244 -19.789 22.561 1.00 82.06 101 PRO A O 1
ATOM 746 N N . MET A 1 102 ? 50.508 -19.630 20.353 1.00 83.00 102 MET A N 1
ATOM 747 C CA . MET A 1 102 ? 50.453 -18.167 20.279 1.00 83.00 102 MET A CA 1
ATOM 748 C C . MET A 1 102 ? 49.795 -17.739 18.968 1.00 83.00 102 MET A C 1
ATOM 750 O O . MET A 1 102 ? 49.968 -18.406 17.944 1.00 83.00 102 MET A O 1
ATOM 754 N N . TRP A 1 103 ? 49.102 -16.600 18.976 1.00 84.12 103 TRP A N 1
ATOM 755 C CA . TRP A 1 103 ? 48.560 -15.990 17.763 1.00 84.12 103 TRP A CA 1
ATOM 756 C C . TRP A 1 103 ? 48.828 -14.487 17.745 1.00 84.12 103 TRP A C 1
ATOM 758 O O . TRP A 1 103 ? 48.252 -13.721 18.511 1.00 84.12 103 TRP A O 1
ATOM 768 N N . HIS A 1 104 ? 49.698 -14.077 16.827 1.00 77.44 104 HIS A N 1
ATOM 769 C CA . HIS A 1 104 ? 50.045 -12.683 16.584 1.00 77.44 104 HIS A CA 1
ATOM 770 C C . HIS A 1 104 ? 49.506 -12.243 15.214 1.00 77.44 104 HIS A C 1
ATOM 772 O O . HIS A 1 104 ? 49.769 -12.893 14.200 1.00 77.44 104 HIS A O 1
ATOM 778 N N . GLY A 1 105 ? 48.709 -11.175 15.186 1.00 66.88 105 GLY A N 1
ATOM 779 C CA . GLY A 1 105 ? 48.317 -10.451 13.977 1.00 66.88 105 GLY A CA 1
ATOM 780 C C . GLY A 1 105 ? 49.340 -9.370 13.612 1.00 66.88 105 GLY A C 1
ATOM 781 O O . GLY A 1 105 ? 50.147 -8.973 14.440 1.00 66.88 105 GLY A O 1
ATOM 782 N N . GLN A 1 106 ? 49.315 -8.895 12.365 1.00 60.31 106 GLN A N 1
ATOM 783 C CA . GLN A 1 106 ? 50.150 -7.782 11.891 1.00 60.31 106 GLN A CA 1
ATOM 784 C C . GLN A 1 106 ? 49.257 -6.606 11.455 1.00 60.31 106 GLN A C 1
ATOM 786 O O . GLN A 1 106 ? 48.271 -6.795 10.742 1.00 60.31 106 GLN A O 1
ATOM 791 N N . SER A 1 107 ? 49.617 -5.392 11.883 1.00 52.22 107 SER A N 1
ATOM 792 C CA . SER A 1 107 ? 48.803 -4.158 11.840 1.00 52.22 107 SER A CA 1
ATOM 793 C C . SER A 1 107 ? 49.135 -3.222 10.667 1.00 52.22 107 SER A C 1
ATOM 795 O O . SER A 1 107 ? 48.510 -2.176 10.498 1.00 52.22 107 SER A O 1
ATOM 797 N N . GLU A 1 108 ? 50.071 -3.586 9.788 1.00 50.34 108 GLU A N 1
ATOM 798 C CA . GLU A 1 108 ? 50.644 -2.637 8.818 1.00 50.34 108 GLU A CA 1
ATOM 799 C C . GLU A 1 108 ? 49.670 -2.114 7.734 1.00 50.34 108 GLU A C 1
ATOM 801 O O . GLU A 1 108 ? 50.014 -1.209 6.966 1.00 50.34 108 GLU A O 1
ATOM 806 N N . HIS A 1 109 ? 48.418 -2.589 7.679 1.00 46.19 109 HIS A N 1
ATOM 807 C CA . HIS A 1 109 ? 47.409 -2.100 6.738 1.00 46.19 109 HIS A CA 1
ATOM 808 C C . HIS A 1 109 ? 46.077 -1.732 7.403 1.00 46.19 109 HIS A C 1
ATOM 810 O O . HIS A 1 109 ? 45.430 -2.558 8.046 1.00 46.19 109 HIS A O 1
ATOM 816 N N . ARG A 1 110 ? 45.661 -0.472 7.174 1.00 45.50 110 ARG A N 1
ATOM 817 C CA . ARG A 1 110 ? 44.419 0.178 7.635 1.00 45.50 110 ARG A CA 1
ATOM 818 C C . ARG A 1 110 ? 43.245 -0.812 7.775 1.00 45.50 110 ARG A C 1
ATOM 820 O O . ARG A 1 110 ? 42.561 -1.106 6.796 1.00 45.50 110 ARG A O 1
ATOM 827 N N . GLY A 1 111 ? 43.006 -1.283 9.002 1.00 52.78 111 GLY A N 1
ATOM 828 C CA . GLY A 1 111 ? 41.743 -1.894 9.432 1.00 52.78 111 GLY A CA 1
ATOM 829 C C . GLY A 1 111 ? 41.557 -3.410 9.266 1.00 52.78 111 GLY A C 1
ATOM 830 O O . GLY A 1 111 ? 40.409 -3.840 9.234 1.00 52.78 111 GLY A O 1
ATOM 831 N N . ARG A 1 112 ? 42.604 -4.244 9.143 1.00 60.03 112 ARG A N 1
ATOM 832 C CA . ARG A 1 112 ? 42.428 -5.713 9.001 1.00 60.03 112 ARG A CA 1
ATOM 833 C C . ARG A 1 112 ? 43.157 -6.523 10.081 1.00 60.03 112 ARG A C 1
ATOM 835 O O . ARG A 1 112 ? 44.293 -6.935 9.873 1.00 60.03 112 ARG A O 1
ATOM 842 N N . ARG A 1 113 ? 42.492 -6.796 11.209 1.00 70.81 113 ARG A N 1
ATOM 843 C CA . ARG A 1 113 ? 42.998 -7.654 12.303 1.00 70.81 113 ARG A CA 1
ATOM 844 C C . ARG A 1 113 ? 42.705 -9.138 12.060 1.00 70.81 113 ARG A C 1
ATOM 846 O O . ARG A 1 113 ? 41.804 -9.482 11.291 1.00 70.81 113 ARG A O 1
ATOM 853 N N . SER A 1 114 ? 43.486 -10.020 12.690 1.00 81.25 114 SER A N 1
ATOM 854 C CA . SER A 1 114 ? 43.110 -11.437 12.799 1.00 81.25 114 SER A CA 1
ATOM 855 C C . SER A 1 114 ? 41.853 -11.540 13.654 1.00 81.25 114 SER A C 1
ATOM 857 O O . SER A 1 114 ? 41.667 -10.720 14.546 1.00 81.25 114 SER A O 1
ATOM 859 N N . SER A 1 115 ? 40.998 -12.531 13.420 1.00 84.88 115 SER A N 1
ATOM 860 C CA . SER A 1 115 ? 39.839 -12.737 14.286 1.00 84.88 115 SER A CA 1
ATOM 861 C C . SER A 1 115 ? 39.549 -14.200 14.545 1.00 84.88 115 SER A C 1
ATOM 863 O O . SER A 1 115 ? 39.793 -15.074 13.711 1.00 84.88 115 SER A O 1
ATOM 865 N N . LEU A 1 116 ? 39.005 -14.436 15.729 1.00 85.75 116 LEU A N 1
ATOM 866 C CA . LEU A 1 116 ? 38.605 -15.733 16.228 1.00 85.75 116 LEU A CA 1
ATOM 867 C C . LEU A 1 116 ? 37.177 -15.622 16.739 1.00 85.75 116 LEU A C 1
ATOM 869 O O . LEU A 1 116 ? 36.907 -14.941 17.723 1.00 85.75 116 LEU A O 1
ATOM 873 N N . THR A 1 117 ? 36.249 -16.257 16.032 1.00 86.12 117 THR A N 1
ATOM 874 C CA . THR A 1 117 ? 34.817 -16.149 16.309 1.00 86.12 117 THR A CA 1
ATOM 875 C C . THR A 1 117 ? 34.222 -17.520 16.585 1.00 86.12 117 THR A C 1
ATOM 877 O O . THR A 1 117 ? 34.205 -18.380 15.704 1.00 86.12 117 THR A O 1
ATOM 880 N N . GLY A 1 118 ? 33.705 -17.713 17.798 1.00 81.25 118 GLY A N 1
ATOM 881 C CA . GLY A 1 118 ? 32.935 -18.896 18.181 1.00 81.25 118 GLY A CA 1
ATOM 882 C C . GLY A 1 118 ? 31.527 -18.499 18.612 1.00 81.25 118 GLY A C 1
ATOM 883 O O . GLY A 1 118 ? 31.365 -17.837 19.638 1.00 81.25 118 GLY A O 1
ATOM 884 N N . LEU A 1 119 ? 30.513 -18.889 17.836 1.00 78.69 119 LEU A N 1
ATOM 885 C CA . LEU A 1 119 ? 29.108 -18.594 18.145 1.00 78.69 119 LEU A CA 1
ATOM 886 C C . LEU A 1 119 ? 28.390 -19.790 18.801 1.00 78.69 119 LEU A C 1
ATOM 888 O O . LEU A 1 119 ? 28.970 -20.859 19.006 1.00 78.69 119 LEU A O 1
ATOM 892 N N . ALA A 1 120 ? 27.116 -19.615 19.156 1.00 73.19 120 ALA A N 1
ATOM 893 C CA . ALA A 1 120 ? 26.358 -20.551 19.985 1.00 73.19 120 ALA A CA 1
ATOM 894 C C . ALA A 1 120 ? 26.391 -22.013 19.482 1.00 73.19 120 ALA A C 1
ATOM 896 O O . ALA A 1 120 ? 25.994 -22.313 18.357 1.00 73.19 120 ALA A O 1
ATOM 897 N N . GLY A 1 121 ? 26.817 -22.934 20.358 1.00 72.00 121 GLY A N 1
ATOM 898 C CA . GLY A 1 121 ? 26.821 -24.380 20.097 1.00 72.00 121 GLY A CA 1
ATOM 899 C C . GLY A 1 121 ? 28.015 -24.898 19.287 1.00 72.00 121 GLY A C 1
ATOM 900 O O . GLY A 1 121 ? 27.939 -26.013 18.776 1.00 72.00 121 GLY A O 1
ATOM 901 N N . THR A 1 122 ? 29.085 -24.105 19.170 1.00 82.88 122 THR A N 1
ATOM 902 C CA . THR A 1 122 ? 30.322 -24.448 18.445 1.00 82.88 122 THR A CA 1
ATOM 903 C C . THR A 1 122 ? 31.462 -24.828 19.397 1.00 82.88 122 THR A C 1
ATOM 905 O O . THR A 1 122 ? 31.495 -24.392 20.547 1.00 82.88 122 THR A O 1
ATOM 908 N N . THR A 1 123 ? 32.437 -25.606 18.933 1.00 85.31 123 THR A N 1
ATOM 909 C CA . THR A 1 123 ? 33.646 -25.925 19.710 1.00 85.31 123 THR A CA 1
ATOM 910 C C . THR A 1 123 ? 34.881 -25.515 18.927 1.00 85.31 123 THR A C 1
ATOM 912 O O . THR A 1 123 ? 35.121 -26.050 17.846 1.00 85.31 123 THR A O 1
ATOM 915 N N . ILE A 1 124 ? 35.679 -24.601 19.483 1.00 85.25 124 ILE A N 1
ATOM 916 C CA . ILE A 1 124 ? 37.002 -24.274 18.949 1.00 85.25 124 ILE A CA 1
ATOM 917 C C . ILE A 1 124 ? 38.055 -24.699 19.974 1.00 85.25 124 ILE A C 1
ATOM 919 O O . ILE A 1 124 ? 38.172 -24.086 21.038 1.00 85.25 124 ILE A O 1
ATOM 923 N N . ASP A 1 125 ? 38.821 -25.738 19.650 1.00 85.88 125 ASP A N 1
ATOM 924 C CA . ASP A 1 125 ? 39.853 -26.275 20.534 1.00 85.88 125 ASP A CA 1
ATOM 925 C C . ASP A 1 125 ? 41.174 -25.547 20.313 1.00 85.88 125 ASP A C 1
ATOM 927 O O . ASP A 1 125 ? 41.825 -25.706 19.288 1.00 85.88 125 ASP A O 1
ATOM 931 N N . VAL A 1 126 ? 41.585 -24.764 21.308 1.00 83.94 126 VAL A N 1
ATOM 932 C CA . VAL A 1 126 ? 42.904 -24.110 21.380 1.00 83.94 126 VAL A CA 1
ATOM 933 C C . VAL A 1 126 ? 43.535 -24.225 22.781 1.00 83.94 126 VAL A C 1
ATOM 935 O O . VAL A 1 126 ? 44.011 -23.235 23.331 1.00 83.94 126 VAL A O 1
ATOM 938 N N . PRO A 1 127 ? 43.532 -25.405 23.434 1.00 79.31 127 PRO A N 1
ATOM 939 C CA . PRO A 1 127 ? 44.000 -25.551 24.816 1.00 79.31 127 PRO A CA 1
ATOM 940 C C . PRO A 1 127 ? 45.463 -25.157 25.056 1.00 79.31 127 PRO A C 1
ATOM 942 O O . PRO A 1 127 ? 45.827 -24.958 26.208 1.00 79.31 127 PRO A O 1
ATOM 945 N N . ALA A 1 128 ? 46.304 -25.070 24.023 1.00 83.00 128 ALA A N 1
ATOM 946 C CA . ALA A 1 128 ? 47.698 -24.652 24.158 1.00 83.00 128 ALA A CA 1
ATOM 947 C C . ALA A 1 128 ? 47.908 -23.133 24.042 1.00 83.00 128 ALA A C 1
ATOM 949 O O . ALA A 1 128 ? 49.024 -22.675 24.266 1.00 83.00 128 ALA A O 1
ATOM 950 N N . LEU A 1 129 ? 46.877 -22.359 23.688 1.00 84.81 129 LEU A N 1
ATOM 951 C CA . LEU A 1 129 ? 47.008 -20.940 23.373 1.00 84.81 129 LEU A CA 1
ATOM 952 C C . LEU A 1 129 ? 47.264 -20.118 24.642 1.00 84.81 129 LEU A C 1
ATOM 954 O O . LEU A 1 129 ? 46.391 -20.012 25.503 1.00 84.81 129 LEU A O 1
ATOM 958 N N . THR A 1 130 ? 48.453 -19.520 24.741 1.00 84.31 130 THR A N 1
ATOM 959 C CA . THR A 1 130 ? 48.882 -18.727 25.903 1.00 84.31 130 THR A CA 1
ATOM 960 C C . THR A 1 130 ? 48.933 -17.223 25.641 1.00 84.31 130 THR A C 1
ATOM 962 O O . THR A 1 130 ? 48.929 -16.454 26.597 1.00 84.31 130 THR A O 1
ATOM 965 N N . SER A 1 131 ? 48.967 -16.776 24.379 1.00 84.06 131 SER A N 1
ATOM 966 C CA . SER A 1 131 ? 49.081 -15.347 24.042 1.00 84.06 131 SER A CA 1
ATOM 967 C C . SER A 1 131 ? 48.325 -14.951 22.765 1.00 84.06 131 SER A C 1
ATOM 969 O O . SER A 1 131 ? 48.350 -15.693 21.775 1.00 84.06 131 SER A O 1
ATOM 971 N N . LEU A 1 132 ? 47.681 -13.773 22.795 1.00 84.06 132 LEU A N 1
ATOM 972 C CA . LEU A 1 132 ? 47.090 -13.086 21.636 1.00 84.06 132 LEU A CA 1
ATOM 973 C C . LEU A 1 132 ? 47.667 -11.673 21.492 1.00 84.06 132 LEU A C 1
ATOM 975 O O . LEU A 1 132 ? 47.766 -10.939 22.473 1.00 84.06 132 LEU A O 1
ATOM 979 N N . ASP A 1 133 ? 47.956 -11.259 20.264 1.00 83.56 133 ASP A N 1
ATOM 980 C CA . ASP A 1 133 ? 48.318 -9.874 19.949 1.00 83.56 133 ASP A CA 1
ATOM 981 C C . ASP A 1 133 ? 47.688 -9.458 18.616 1.00 83.56 133 ASP A C 1
ATOM 983 O O . ASP A 1 133 ? 47.818 -10.177 17.626 1.00 83.56 133 ASP A O 1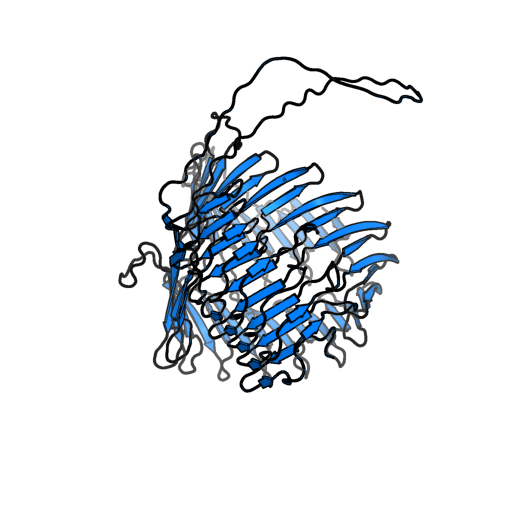
ATOM 987 N N . GLN A 1 134 ? 46.972 -8.330 18.586 1.00 81.06 134 GLN A N 1
ATOM 988 C CA . GLN A 1 134 ? 46.200 -7.857 17.423 1.00 81.06 134 GLN A CA 1
ATOM 989 C C . GLN A 1 134 ? 45.168 -8.871 16.891 1.00 81.06 134 GLN A C 1
ATOM 991 O O . GLN A 1 134 ? 44.981 -9.017 15.673 1.00 81.06 134 GLN A O 1
ATOM 996 N N . VAL A 1 135 ? 44.485 -9.571 17.801 1.00 82.06 135 VAL A N 1
ATOM 997 C CA . VAL A 1 135 ? 43.444 -10.553 17.469 1.00 82.06 135 VAL A CA 1
ATOM 998 C C . VAL A 1 135 ? 42.101 -10.115 18.043 1.00 82.06 135 VAL A C 1
ATOM 1000 O O . VAL A 1 135 ? 41.964 -9.886 19.240 1.00 82.06 135 VAL A O 1
ATOM 1003 N N . ASP A 1 136 ? 41.083 -10.046 17.193 1.00 85.62 136 ASP A N 1
ATOM 1004 C CA . ASP A 1 136 ? 39.709 -9.804 17.614 1.00 85.62 136 ASP A CA 1
ATOM 1005 C C . ASP A 1 136 ? 39.052 -11.138 18.013 1.00 85.62 136 ASP A C 1
ATOM 1007 O O . ASP A 1 136 ? 38.769 -11.990 17.168 1.00 85.62 136 ASP A O 1
ATOM 1011 N N . LEU A 1 137 ? 38.811 -11.343 19.308 1.00 83.88 137 LEU A N 1
ATOM 1012 C CA . LEU A 1 137 ? 38.130 -12.524 19.838 1.00 83.88 137 LEU A CA 1
ATOM 1013 C C . LEU A 1 137 ? 36.658 -12.201 20.086 1.00 83.88 137 LEU A C 1
ATOM 1015 O O . LEU A 1 137 ? 36.334 -11.348 20.908 1.00 83.88 137 LEU A O 1
ATOM 1019 N N . THR A 1 138 ? 35.759 -12.922 19.422 1.00 83.12 138 THR A N 1
ATOM 1020 C CA . THR A 1 138 ? 34.313 -12.814 19.649 1.00 83.12 138 THR A CA 1
ATOM 1021 C C . THR A 1 138 ? 33.741 -14.163 20.054 1.00 83.12 138 THR A C 1
ATOM 1023 O O . THR A 1 138 ? 33.868 -15.150 19.329 1.00 83.12 138 THR A O 1
ATOM 1026 N N . LEU A 1 139 ? 33.081 -14.212 21.208 1.00 75.69 139 LEU A N 1
ATOM 1027 C CA . LEU A 1 139 ? 32.457 -15.425 21.722 1.00 75.69 139 LEU A CA 1
ATOM 1028 C C . LEU A 1 139 ? 31.002 -15.166 22.120 1.00 75.69 139 LEU A C 1
ATOM 1030 O O . LEU A 1 139 ? 30.742 -14.293 22.949 1.00 75.69 139 LEU A O 1
ATOM 1034 N N . SER A 1 140 ? 30.066 -15.966 21.603 1.00 72.19 140 SER A N 1
ATOM 1035 C CA . SER A 1 140 ? 28.644 -15.876 21.966 1.00 72.19 140 SER A CA 1
ATOM 1036 C C . SER A 1 140 ? 28.005 -17.237 22.280 1.00 72.19 140 SER A C 1
ATOM 1038 O O . SER A 1 140 ? 28.323 -18.261 21.672 1.00 72.19 140 SER A O 1
ATOM 1040 N N . GLY A 1 141 ? 27.081 -17.266 23.247 1.00 66.88 141 GLY A N 1
ATOM 1041 C CA . GLY A 1 141 ? 26.233 -18.433 23.540 1.00 66.88 141 GLY A CA 1
ATOM 1042 C C . GLY A 1 141 ? 26.951 -19.643 24.170 1.00 66.88 141 GLY A C 1
ATOM 1043 O O . GLY A 1 141 ? 27.834 -19.486 25.007 1.00 66.88 141 GLY A O 1
ATOM 1044 N N . ALA A 1 142 ? 26.541 -20.869 23.802 1.00 54.41 142 ALA A N 1
ATOM 1045 C CA . ALA A 1 142 ? 26.946 -22.139 24.441 1.00 54.41 142 ALA A CA 1
ATOM 1046 C C . ALA A 1 142 ? 28.240 -22.797 23.900 1.00 54.41 142 ALA A C 1
ATOM 1048 O O . ALA A 1 142 ? 28.477 -23.974 24.163 1.00 54.41 142 ALA A O 1
ATOM 1049 N N . GLY A 1 143 ? 29.052 -22.095 23.102 1.00 56.59 143 GLY A N 1
ATOM 1050 C CA . GLY A 1 143 ? 30.265 -22.689 22.527 1.00 56.59 143 GLY A CA 1
ATOM 1051 C C . GLY A 1 143 ? 31.397 -22.885 23.543 1.00 56.59 143 GLY A C 1
ATOM 1052 O O . GLY A 1 143 ? 31.471 -22.151 24.523 1.00 56.59 143 GLY A O 1
ATOM 1053 N N . THR A 1 144 ? 32.308 -23.840 23.354 1.00 61.59 144 THR A N 1
ATOM 1054 C CA . THR A 1 144 ? 33.446 -24.072 24.271 1.00 61.59 144 THR A CA 1
ATOM 1055 C C . THR A 1 144 ? 34.738 -23.491 23.700 1.00 61.59 144 THR A C 1
ATOM 1057 O O . THR A 1 144 ? 35.129 -23.835 22.588 1.00 61.59 144 THR A O 1
ATOM 1060 N N . PHE A 1 145 ? 35.398 -22.617 24.470 1.00 69.56 145 PHE A N 1
ATOM 1061 C CA . PHE A 1 145 ? 36.704 -22.041 24.141 1.00 69.56 145 PHE A CA 1
ATOM 1062 C C . PHE A 1 145 ? 37.566 -22.026 25.414 1.00 69.56 145 PHE A C 1
ATOM 1064 O O . PHE A 1 145 ? 37.191 -21.339 26.371 1.00 69.56 145 PHE A O 1
ATOM 1071 N N . PRO A 1 146 ? 38.663 -22.797 25.490 1.00 66.56 146 PRO A N 1
ATOM 1072 C CA . PRO A 1 146 ? 39.493 -22.862 26.687 1.00 66.56 146 PRO A CA 1
ATOM 1073 C C . PRO A 1 146 ? 40.311 -21.571 26.841 1.00 66.56 146 PRO A C 1
ATOM 1075 O O . PRO A 1 146 ? 41.422 -21.456 26.344 1.00 66.56 146 PRO A O 1
ATOM 1078 N N . THR A 1 147 ? 39.770 -20.591 27.565 1.00 67.31 147 THR A N 1
ATOM 1079 C CA . THR A 1 147 ? 40.455 -19.325 27.892 1.00 67.31 147 THR A CA 1
ATOM 1080 C C . THR A 1 147 ? 41.444 -19.440 29.054 1.00 67.31 147 THR A C 1
ATOM 1082 O O . THR A 1 147 ? 42.176 -18.498 29.341 1.00 67.31 147 THR A O 1
ATOM 1085 N N . ALA A 1 148 ? 41.460 -20.577 29.757 1.00 64.94 148 ALA A N 1
ATOM 1086 C CA . ALA A 1 148 ? 42.153 -20.734 31.036 1.00 64.94 148 ALA A CA 1
ATOM 1087 C C . ALA A 1 148 ? 43.688 -20.668 30.947 1.00 64.94 148 ALA A C 1
ATOM 1089 O O . ALA A 1 148 ? 44.333 -20.462 31.971 1.00 64.94 148 ALA A O 1
ATOM 1090 N N . GLN A 1 149 ? 44.276 -20.862 29.766 1.00 71.31 149 GLN A N 1
ATOM 1091 C CA . GLN A 1 149 ? 45.734 -20.889 29.576 1.00 71.31 149 GLN A CA 1
ATOM 1092 C C . GLN A 1 149 ? 46.305 -19.559 29.081 1.00 71.31 149 GLN A C 1
ATOM 1094 O O . GLN A 1 149 ? 47.522 -19.414 29.009 1.00 71.31 149 GLN A O 1
ATOM 1099 N N . ILE A 1 150 ? 45.450 -18.587 28.757 1.00 76.19 150 ILE A N 1
ATOM 1100 C CA . ILE A 1 150 ? 45.909 -17.334 28.174 1.00 76.19 150 ILE A CA 1
ATOM 1101 C C . ILE A 1 150 ? 46.408 -16.390 29.270 1.00 76.19 150 ILE A C 1
ATOM 1103 O O . ILE A 1 150 ? 45.649 -16.041 30.176 1.00 76.19 150 ILE A O 1
ATOM 1107 N N . THR A 1 151 ? 47.678 -15.994 29.170 1.00 76.62 151 THR A N 1
ATOM 1108 C CA . THR A 1 151 ? 48.372 -15.125 30.128 1.00 76.62 151 THR A CA 1
ATOM 1109 C C . THR A 1 151 ? 48.516 -13.688 29.636 1.00 76.62 151 THR A C 1
ATOM 1111 O O . THR A 1 151 ? 48.406 -12.773 30.452 1.00 76.62 151 THR A O 1
ATOM 1114 N N . ASP A 1 152 ? 48.689 -13.485 28.323 1.00 76.44 152 ASP A N 1
ATOM 1115 C CA . ASP A 1 152 ? 49.026 -12.179 27.735 1.00 76.44 152 ASP A CA 1
ATOM 1116 C C . ASP A 1 152 ? 48.155 -11.828 26.523 1.00 76.44 152 ASP A C 1
ATOM 1118 O O . ASP A 1 152 ? 48.127 -12.575 25.536 1.00 76.44 152 ASP A O 1
ATOM 1122 N N . TRP A 1 153 ? 47.509 -10.660 26.571 1.00 82.12 153 TRP A N 1
ATOM 1123 C CA . TRP A 1 153 ? 46.661 -10.107 25.513 1.00 82.12 153 TRP A CA 1
ATOM 1124 C C . TRP A 1 153 ? 47.039 -8.670 25.176 1.00 82.12 153 TRP A C 1
ATOM 1126 O O . TRP A 1 153 ? 47.026 -7.815 26.050 1.00 82.12 153 TRP A O 1
ATOM 1136 N N . LYS A 1 154 ? 47.380 -8.396 23.913 1.00 81.38 154 LYS A N 1
ATOM 1137 C CA . LYS A 1 154 ? 47.855 -7.067 23.497 1.00 81.38 154 LYS A CA 1
ATOM 1138 C C . LYS A 1 154 ? 47.128 -6.554 22.263 1.00 81.38 154 LYS A C 1
ATOM 1140 O O . LYS A 1 154 ? 46.783 -7.341 21.379 1.00 81.38 154 LYS A O 1
ATOM 1145 N N . ASN A 1 155 ? 46.876 -5.245 22.188 1.00 78.38 155 ASN A N 1
ATOM 1146 C CA . ASN A 1 155 ? 46.331 -4.565 21.000 1.00 78.38 155 ASN A CA 1
ATOM 1147 C C . ASN A 1 155 ? 45.068 -5.219 20.398 1.00 78.38 155 ASN A C 1
ATOM 1149 O O . ASN A 1 155 ? 44.863 -5.196 19.179 1.00 78.38 155 ASN A O 1
ATOM 1153 N N . SER A 1 156 ? 44.254 -5.875 21.221 1.00 80.88 156 SER A N 1
ATOM 1154 C CA . SER A 1 156 ? 43.200 -6.791 20.774 1.00 80.88 156 SER A CA 1
ATOM 1155 C C . SER A 1 156 ? 41.807 -6.208 21.026 1.00 80.88 156 SER A C 1
ATOM 1157 O O . SER A 1 156 ? 41.657 -5.218 21.740 1.00 80.88 156 SER A O 1
ATOM 1159 N N . ASN A 1 157 ? 40.771 -6.796 20.426 1.00 82.88 157 ASN A N 1
ATOM 1160 C CA . ASN A 1 157 ? 39.389 -6.532 20.833 1.00 82.88 157 ASN A CA 1
ATOM 1161 C C . ASN A 1 157 ? 38.757 -7.830 21.314 1.00 82.88 157 ASN A C 1
ATOM 1163 O O . ASN A 1 157 ? 38.825 -8.857 20.643 1.00 82.88 157 ASN A O 1
ATOM 1167 N N . LEU A 1 158 ? 38.105 -7.779 22.463 1.00 81.44 158 LEU A N 1
ATOM 1168 C CA . LEU A 1 158 ? 37.478 -8.932 23.079 1.00 81.44 158 LEU A CA 1
ATOM 1169 C C . LEU A 1 158 ? 36.000 -8.643 23.245 1.00 81.44 158 LEU A C 1
ATOM 1171 O O . LEU A 1 158 ? 35.632 -7.675 23.903 1.00 81.44 158 LEU A O 1
ATOM 1175 N N . SER A 1 159 ? 35.154 -9.482 22.666 1.00 83.81 159 SER A N 1
ATOM 1176 C CA . SER A 1 159 ? 33.708 -9.356 22.773 1.00 83.81 159 SER A CA 1
ATOM 1177 C C . SER A 1 159 ? 33.098 -10.652 23.284 1.00 83.81 159 SER A C 1
ATOM 1179 O O . SER A 1 159 ? 33.249 -11.718 22.679 1.00 83.81 159 SER A O 1
ATOM 1181 N N . PHE A 1 160 ? 32.406 -10.564 24.418 1.00 80.62 160 PHE A N 1
ATOM 1182 C CA . PHE A 1 160 ? 31.752 -11.698 25.060 1.00 80.62 160 PHE A CA 1
ATOM 1183 C C . PHE A 1 160 ? 30.259 -11.447 25.171 1.00 80.62 160 PHE A C 1
ATOM 1185 O O . PHE A 1 160 ? 29.850 -10.407 25.691 1.00 80.62 160 PHE A O 1
ATOM 1192 N N . SER A 1 161 ? 29.452 -12.428 24.757 1.00 77.44 161 SER A N 1
ATOM 1193 C CA . SER A 1 161 ? 28.008 -12.361 24.956 1.00 77.44 161 SER A CA 1
ATOM 1194 C C . SER A 1 161 ? 27.337 -13.644 25.448 1.00 77.44 161 SER A C 1
ATOM 1196 O O . SER A 1 161 ? 27.662 -14.755 25.025 1.00 77.44 161 SER A O 1
ATOM 1198 N N . GLY A 1 162 ? 26.375 -13.487 26.365 1.00 67.12 162 GLY A N 1
ATOM 1199 C CA . GLY A 1 162 ? 25.426 -14.539 26.753 1.00 67.12 162 GLY A CA 1
ATOM 1200 C C . GLY A 1 162 ? 25.950 -15.686 27.635 1.00 67.12 162 GLY A C 1
ATOM 1201 O O . GLY A 1 162 ? 25.306 -16.734 27.672 1.00 67.12 162 GLY A O 1
ATOM 1202 N N . ARG A 1 163 ? 27.100 -15.553 28.322 1.00 70.12 163 ARG A N 1
ATOM 1203 C CA . ARG A 1 163 ? 27.650 -16.597 29.225 1.00 70.12 163 ARG A CA 1
ATOM 1204 C C . ARG A 1 163 ? 28.623 -16.076 30.291 1.00 70.12 163 ARG A C 1
ATOM 1206 O O . ARG A 1 163 ? 29.098 -14.949 30.198 1.00 70.12 163 ARG A O 1
ATOM 1213 N N . THR A 1 164 ? 28.980 -16.921 31.266 1.00 67.81 164 THR A N 1
ATOM 1214 C CA . THR A 1 164 ? 30.116 -16.671 32.173 1.00 67.81 164 THR A CA 1
ATOM 1215 C C . THR A 1 164 ? 31.432 -17.085 31.511 1.00 67.81 164 THR A C 1
ATOM 1217 O O . THR A 1 164 ? 31.552 -18.219 31.048 1.00 67.81 164 THR A O 1
ATOM 1220 N N . VAL A 1 165 ? 32.421 -16.193 31.477 1.00 68.56 165 VAL A N 1
ATOM 1221 C CA . VAL A 1 165 ? 33.782 -16.456 30.991 1.00 68.56 165 VAL A CA 1
ATOM 1222 C C . VAL A 1 165 ? 34.753 -16.236 32.143 1.00 68.56 165 VAL A C 1
ATOM 1224 O O . VAL A 1 165 ? 34.723 -15.196 32.798 1.00 68.56 165 VAL A O 1
ATOM 1227 N N . THR A 1 166 ? 35.610 -17.220 32.406 1.00 67.75 166 THR A N 1
ATOM 1228 C CA . THR A 1 166 ? 36.601 -17.141 33.482 1.00 67.75 166 THR A CA 1
ATOM 1229 C C . THR A 1 166 ? 38.000 -17.072 32.889 1.00 67.75 166 THR A C 1
ATOM 1231 O O . THR A 1 166 ? 38.410 -17.947 32.122 1.00 67.75 166 THR A O 1
ATOM 1234 N N . PHE A 1 167 ? 38.742 -16.042 33.284 1.00 69.56 167 PHE A N 1
ATOM 1235 C CA . PHE A 1 167 ? 40.162 -15.895 32.990 1.00 69.56 167 PHE A CA 1
ATOM 1236 C C . PHE A 1 167 ? 40.942 -16.167 34.268 1.00 69.56 167 PHE A C 1
ATOM 1238 O O . PHE A 1 167 ? 41.156 -15.276 35.088 1.00 69.56 167 PHE A O 1
ATOM 1245 N N . SER A 1 168 ? 41.319 -17.430 34.472 1.00 65.94 168 SER A N 1
ATOM 1246 C CA . SER A 1 168 ? 42.053 -17.844 35.673 1.00 65.94 168 SER A CA 1
ATOM 1247 C C . SER A 1 168 ? 43.525 -17.431 35.660 1.00 65.94 168 SER A C 1
ATOM 1249 O O . SER A 1 168 ? 44.134 -17.388 36.724 1.00 65.94 168 SER A O 1
ATOM 1251 N N . SER A 1 169 ? 44.080 -17.145 34.478 1.00 68.44 169 SER A N 1
ATOM 1252 C CA . SER A 1 169 ? 45.527 -16.991 34.273 1.00 68.44 169 SER A CA 1
ATOM 1253 C C . SER A 1 169 ? 45.920 -15.711 33.530 1.00 68.44 169 SER A C 1
ATOM 1255 O O . SER A 1 169 ? 47.110 -15.483 33.350 1.00 68.44 169 SER A O 1
ATOM 1257 N N . LEU A 1 170 ? 44.953 -14.884 33.112 1.00 72.81 170 LEU A N 1
ATOM 1258 C CA . LEU A 1 170 ? 45.216 -13.637 32.390 1.00 72.81 170 LEU A CA 1
ATOM 1259 C C . LEU A 1 170 ? 45.852 -12.617 33.335 1.00 72.81 170 LEU A C 1
ATOM 1261 O O . LEU A 1 170 ? 45.235 -12.250 34.337 1.00 72.81 170 LEU A O 1
ATOM 1265 N N . THR A 1 171 ? 47.061 -12.168 33.001 1.00 68.44 171 THR A N 1
ATOM 1266 C CA . THR A 1 171 ? 47.850 -11.239 33.821 1.00 68.44 171 THR A CA 1
ATOM 1267 C C . THR A 1 171 ? 48.038 -9.864 33.182 1.00 68.44 171 THR A C 1
ATOM 1269 O O . THR A 1 171 ? 48.182 -8.889 33.917 1.00 68.44 171 THR A O 1
ATOM 1272 N N . ASP A 1 172 ? 47.997 -9.762 31.850 1.00 70.75 172 ASP A N 1
ATOM 1273 C CA . ASP A 1 172 ? 48.238 -8.518 31.101 1.00 70.75 172 ASP A CA 1
ATOM 1274 C C . ASP A 1 172 ? 47.268 -8.389 29.908 1.00 70.75 172 ASP A C 1
ATOM 1276 O O . ASP A 1 172 ? 47.084 -9.351 29.156 1.00 70.75 172 ASP A O 1
ATOM 1280 N N . ALA A 1 173 ? 46.632 -7.220 29.761 1.00 73.38 173 ALA A N 1
ATOM 1281 C CA . ALA A 1 173 ? 45.658 -6.894 28.712 1.00 73.38 173 ALA A CA 1
ATOM 1282 C C . ALA A 1 173 ? 45.960 -5.541 28.020 1.00 73.38 173 ALA A C 1
ATOM 1284 O O . ALA A 1 173 ? 45.041 -4.836 27.605 1.00 73.38 173 ALA A O 1
ATOM 1285 N N . ASP A 1 174 ? 47.236 -5.158 27.943 1.00 78.31 174 ASP A N 1
ATOM 1286 C CA . ASP A 1 174 ? 47.748 -3.904 27.367 1.00 78.31 174 ASP A CA 1
ATOM 1287 C C . ASP A 1 174 ? 47.058 -3.487 26.043 1.00 78.31 174 ASP A C 1
ATOM 1289 O O . ASP A 1 174 ? 46.961 -4.273 25.092 1.00 78.31 174 ASP A O 1
ATOM 1293 N N . ASP A 1 175 ? 46.545 -2.253 25.988 1.00 75.00 175 ASP A N 1
ATOM 1294 C CA . ASP A 1 175 ? 45.850 -1.633 24.845 1.00 75.00 175 ASP A CA 1
ATOM 1295 C C . ASP A 1 175 ? 44.730 -2.493 24.223 1.00 75.00 175 ASP A C 1
ATOM 1297 O O . ASP A 1 175 ? 44.482 -2.480 23.009 1.00 75.00 175 ASP A O 1
ATOM 1301 N N . THR A 1 176 ? 44.045 -3.283 25.055 1.00 76.75 176 THR A N 1
ATOM 1302 C CA . THR A 1 176 ? 42.974 -4.192 24.630 1.00 76.75 176 THR A CA 1
ATOM 1303 C C . THR A 1 176 ? 41.599 -3.647 25.001 1.00 76.75 176 THR A C 1
ATOM 1305 O O . THR A 1 176 ? 41.323 -3.346 26.161 1.00 76.75 176 THR A O 1
ATOM 1308 N N . ASN A 1 177 ? 40.690 -3.587 24.023 1.00 79.69 177 ASN A N 1
ATOM 1309 C CA . ASN A 1 177 ? 39.298 -3.220 24.279 1.00 79.69 177 ASN A CA 1
ATOM 1310 C C . ASN A 1 177 ? 38.486 -4.446 24.699 1.00 79.69 177 ASN A C 1
ATOM 1312 O O . ASN A 1 177 ? 38.517 -5.482 24.033 1.00 79.69 177 ASN A O 1
ATOM 1316 N N . LEU A 1 178 ? 37.708 -4.314 25.769 1.00 79.88 178 LEU A N 1
ATOM 1317 C CA . LEU A 1 178 ? 36.887 -5.378 26.336 1.00 79.88 178 LEU A CA 1
ATOM 1318 C C . LEU A 1 178 ? 35.409 -4.990 26.299 1.00 79.88 178 LEU A C 1
ATOM 1320 O O . LEU A 1 178 ? 34.975 -4.119 27.037 1.00 79.88 178 LEU A O 1
ATOM 1324 N N . THR A 1 179 ? 34.616 -5.679 25.487 1.00 81.19 179 THR A N 1
ATOM 1325 C CA . THR A 1 179 ? 33.161 -5.520 25.394 1.00 81.19 179 THR A CA 1
ATOM 1326 C C . THR A 1 179 ? 32.450 -6.720 26.021 1.00 81.19 179 THR A C 1
ATOM 1328 O O . THR A 1 179 ? 32.685 -7.867 25.639 1.00 81.19 179 THR A O 1
ATOM 1331 N N . ILE A 1 180 ? 31.565 -6.471 26.987 1.00 77.62 180 ILE A N 1
ATOM 1332 C CA . ILE A 1 180 ? 30.834 -7.509 27.727 1.00 77.62 180 ILE A CA 1
ATOM 1333 C C . ILE A 1 180 ? 29.331 -7.240 27.621 1.00 77.62 180 ILE A C 1
ATOM 1335 O O . ILE A 1 180 ? 28.830 -6.235 28.129 1.00 77.62 180 ILE A O 1
ATOM 1339 N N . ASP A 1 181 ? 28.595 -8.166 27.013 1.00 75.75 181 ASP A N 1
ATOM 1340 C CA . ASP A 1 181 ? 27.165 -8.023 26.728 1.00 75.75 181 ASP A CA 1
ATOM 1341 C C . ASP A 1 181 ? 26.362 -9.229 27.237 1.00 75.75 181 ASP A C 1
ATOM 1343 O O . ASP A 1 181 ? 26.520 -10.340 26.749 1.00 75.75 181 ASP A O 1
ATOM 1347 N N . ALA A 1 182 ? 25.497 -9.063 28.242 1.00 65.81 182 ALA A N 1
ATOM 1348 C CA . ALA A 1 182 ? 24.750 -10.177 28.852 1.00 65.81 182 ALA A CA 1
ATOM 1349 C C . ALA A 1 182 ? 25.635 -11.372 29.284 1.00 65.81 182 ALA A C 1
ATOM 1351 O O . ALA A 1 182 ? 25.223 -12.533 29.252 1.00 65.81 182 ALA A O 1
ATOM 1352 N N . ALA A 1 183 ? 26.882 -11.086 29.662 1.00 68.69 183 ALA A N 1
ATOM 1353 C CA . ALA A 1 183 ? 27.901 -12.048 30.055 1.00 68.69 183 ALA A CA 1
ATOM 1354 C C . ALA A 1 183 ? 28.495 -11.671 31.419 1.00 68.69 183 ALA A C 1
ATOM 1356 O O . ALA A 1 183 ? 28.539 -10.497 31.788 1.00 68.69 183 ALA A O 1
ATOM 1357 N N . ARG A 1 184 ? 28.979 -12.663 32.169 1.00 72.88 184 ARG A N 1
ATOM 1358 C CA . ARG A 1 184 ? 29.745 -12.438 33.402 1.00 72.88 184 ARG A CA 1
ATOM 1359 C C . ARG A 1 184 ? 31.204 -12.783 33.144 1.00 72.88 184 ARG A C 1
ATOM 1361 O O . ARG A 1 184 ? 31.512 -13.926 32.838 1.00 72.88 184 ARG A O 1
ATOM 1368 N N . VAL A 1 185 ? 32.104 -11.825 33.283 1.00 70.25 185 VAL A N 1
ATOM 1369 C CA . VAL A 1 185 ? 33.542 -12.055 33.163 1.00 70.25 185 VAL A CA 1
ATOM 1370 C C . VAL A 1 185 ? 34.150 -12.042 34.558 1.00 70.25 185 VAL A C 1
ATOM 1372 O O . VAL A 1 185 ? 34.162 -11.011 35.227 1.00 70.25 185 VAL A O 1
ATOM 1375 N N . ASP A 1 186 ? 34.636 -13.197 35.005 1.00 68.69 186 ASP A N 1
ATOM 1376 C CA . ASP A 1 186 ? 35.414 -13.309 36.237 1.00 68.69 186 ASP A CA 1
ATOM 1377 C C . ASP A 1 186 ? 36.901 -13.295 35.851 1.00 68.69 186 ASP A C 1
ATOM 1379 O O . ASP A 1 186 ? 37.430 -14.278 35.321 1.00 68.69 186 ASP A O 1
ATOM 1383 N N . ALA A 1 187 ? 37.563 -12.160 36.077 1.00 63.28 187 ALA A N 1
ATOM 1384 C CA . ALA A 1 187 ? 38.969 -11.958 35.751 1.00 63.28 187 ALA A CA 1
ATOM 1385 C C . ALA A 1 187 ? 39.757 -11.772 37.049 1.00 63.28 187 ALA A C 1
ATOM 1387 O O . ALA A 1 187 ? 39.715 -10.720 37.682 1.00 63.28 187 ALA A O 1
ATOM 1388 N N . LEU A 1 188 ? 40.448 -12.827 37.482 1.00 53.31 188 LEU A N 1
ATOM 1389 C CA . LEU A 1 188 ? 41.012 -12.886 38.832 1.00 53.31 188 LEU A CA 1
ATOM 1390 C C . LEU A 1 188 ? 42.305 -12.051 38.992 1.00 53.31 188 LEU A C 1
ATOM 1392 O O . LEU A 1 188 ? 42.726 -11.846 40.127 1.00 53.31 188 LEU A O 1
ATOM 1396 N N . LEU A 1 189 ? 42.919 -11.573 37.894 1.00 53.69 189 LEU A N 1
ATOM 1397 C CA . LEU A 1 189 ? 44.311 -11.076 37.855 1.00 53.69 189 LEU A CA 1
ATOM 1398 C C . LEU A 1 189 ? 44.617 -9.982 36.790 1.00 53.69 189 LEU A C 1
ATOM 1400 O O . LEU A 1 189 ? 45.769 -9.841 36.392 1.00 53.69 189 LEU A O 1
ATOM 1404 N N . LEU A 1 190 ? 43.643 -9.182 36.329 1.00 61.84 190 LEU A N 1
ATOM 1405 C CA . LEU A 1 190 ? 43.913 -8.072 35.383 1.00 61.84 190 LEU A CA 1
ATOM 1406 C C . LEU A 1 190 ? 44.791 -6.982 36.033 1.00 61.84 190 LEU A C 1
ATOM 1408 O O . LEU A 1 190 ? 44.284 -6.170 36.806 1.00 61.84 190 LEU A O 1
ATOM 1412 N N . ALA A 1 191 ? 46.093 -6.959 35.722 1.00 55.19 191 ALA A N 1
ATOM 1413 C CA . ALA A 1 191 ? 47.044 -6.016 36.318 1.00 55.19 191 ALA A CA 1
ATOM 1414 C C . ALA A 1 191 ? 47.198 -4.695 35.535 1.00 55.19 191 ALA A C 1
ATOM 1416 O O . ALA A 1 191 ? 47.522 -3.678 36.148 1.00 55.19 191 ALA A O 1
ATOM 1417 N N . ASN A 1 192 ? 46.967 -4.695 34.212 1.00 61.72 192 ASN A N 1
ATOM 1418 C CA . ASN A 1 192 ? 47.068 -3.524 33.329 1.00 61.72 192 ASN A CA 1
ATOM 1419 C C . ASN A 1 192 ? 46.176 -3.681 32.073 1.00 61.72 192 ASN A C 1
ATOM 1421 O O . ASN A 1 192 ? 46.024 -4.791 31.565 1.00 61.72 192 ASN A O 1
ATOM 1425 N N . ILE A 1 193 ? 45.601 -2.574 31.595 1.00 66.06 193 ILE A N 1
ATOM 1426 C CA . ILE A 1 193 ? 44.794 -2.445 30.362 1.00 66.06 193 ILE A CA 1
ATOM 1427 C C . ILE A 1 193 ? 45.363 -1.362 29.410 1.00 66.06 193 ILE A C 1
ATOM 1429 O O . ILE A 1 193 ? 44.937 -1.268 28.261 1.00 66.06 193 ILE A O 1
ATOM 1433 N N . GLY A 1 194 ? 46.358 -0.573 29.833 1.00 68.38 194 GLY A N 1
ATOM 1434 C CA . GLY A 1 194 ? 46.908 0.516 29.015 1.00 68.38 194 GLY A CA 1
ATOM 1435 C C . GLY A 1 194 ? 45.839 1.554 28.638 1.00 68.38 194 GLY A C 1
ATOM 1436 O O . GLY A 1 194 ? 45.047 1.954 29.495 1.00 68.38 194 GLY A O 1
ATOM 1437 N N . ASP A 1 195 ? 45.790 1.934 27.356 1.00 69.00 195 ASP A N 1
ATOM 1438 C CA . ASP A 1 195 ? 44.788 2.830 26.748 1.00 69.00 195 ASP A CA 1
ATOM 1439 C C . ASP A 1 195 ? 43.503 2.091 26.297 1.00 69.00 195 ASP A C 1
ATOM 1441 O O . ASP A 1 195 ? 42.628 2.665 25.639 1.00 69.00 195 ASP A O 1
ATOM 1445 N N . GLY A 1 196 ? 43.370 0.802 26.626 1.00 65.81 196 GLY A N 1
ATOM 1446 C CA . GLY A 1 196 ? 42.201 -0.008 26.288 1.00 65.81 196 GLY A CA 1
ATOM 1447 C C . GLY A 1 196 ? 40.913 0.445 26.991 1.00 65.81 196 GLY A C 1
ATOM 1448 O O . GLY A 1 196 ? 40.923 0.962 28.111 1.00 65.81 196 GLY A O 1
ATOM 1449 N N . VAL A 1 197 ? 39.765 0.208 26.350 1.00 71.25 197 VAL A N 1
ATOM 1450 C CA . VAL A 1 197 ? 38.440 0.574 26.879 1.00 71.25 197 VAL A CA 1
ATOM 1451 C C . VAL A 1 197 ? 37.650 -0.664 27.299 1.00 71.25 197 VAL A C 1
ATOM 1453 O O . VAL A 1 197 ? 37.480 -1.601 26.520 1.00 71.25 197 VAL A O 1
ATOM 1456 N N . VAL A 1 198 ? 37.092 -0.648 28.516 1.00 75.56 198 VAL A N 1
ATOM 1457 C CA . VAL A 1 198 ? 36.093 -1.635 28.961 1.00 75.56 198 VAL A CA 1
ATOM 1458 C C . VAL A 1 198 ? 34.684 -1.081 28.753 1.00 75.56 198 VAL A C 1
ATOM 1460 O O . VAL A 1 198 ? 34.328 -0.042 29.302 1.00 75.56 198 VAL A O 1
ATOM 1463 N N . THR A 1 199 ? 33.852 -1.805 28.012 1.00 75.31 199 THR A N 1
ATOM 1464 C CA . THR A 1 199 ? 32.455 -1.468 27.730 1.00 75.31 199 THR A CA 1
ATOM 1465 C C . THR A 1 199 ? 31.529 -2.565 28.255 1.00 75.31 199 THR A C 1
ATOM 1467 O O . THR A 1 199 ? 31.619 -3.727 27.854 1.00 75.31 199 THR A O 1
ATOM 1470 N N . LEU A 1 200 ? 30.608 -2.192 29.146 1.00 74.88 200 LEU A N 1
ATOM 1471 C CA . LEU A 1 200 ? 29.534 -3.051 29.653 1.00 74.88 200 LEU A CA 1
ATOM 1472 C C . LEU A 1 200 ? 28.228 -2.685 28.935 1.00 74.88 200 LEU A C 1
ATOM 1474 O O . LEU A 1 200 ? 27.865 -1.513 28.907 1.00 74.88 200 LEU A O 1
ATOM 1478 N N . ILE A 1 201 ? 27.529 -3.672 28.368 1.00 74.38 201 ILE A N 1
ATOM 1479 C CA . ILE A 1 201 ? 26.273 -3.461 27.626 1.00 74.38 201 ILE A CA 1
ATOM 1480 C C . ILE A 1 201 ? 25.065 -4.013 28.421 1.00 74.38 201 ILE A C 1
ATOM 1482 O O . ILE A 1 201 ? 24.759 -3.500 29.497 1.00 74.38 201 ILE A O 1
ATOM 1486 N N . ARG A 1 202 ? 24.341 -5.046 27.947 1.00 61.91 202 ARG A N 1
ATOM 1487 C CA . ARG A 1 202 ? 23.057 -5.497 28.532 1.00 61.91 202 ARG A CA 1
ATOM 1488 C C . ARG A 1 202 ? 23.257 -6.369 29.774 1.00 61.91 202 ARG A C 1
ATOM 1490 O O . ARG A 1 202 ? 23.281 -7.590 29.676 1.00 61.91 202 ARG A O 1
ATOM 1497 N N . GLY A 1 203 ? 23.423 -5.772 30.955 1.00 63.47 203 GLY A N 1
ATOM 1498 C CA . GLY A 1 203 ? 23.576 -6.534 32.208 1.00 63.47 203 GLY A CA 1
ATOM 1499 C C . GLY A 1 203 ? 24.877 -7.344 32.289 1.00 63.47 203 GLY A C 1
ATOM 1500 O O . GLY A 1 203 ? 24.943 -8.347 33.000 1.00 63.47 203 GLY A O 1
ATOM 1501 N N . GLY A 1 204 ? 25.901 -6.925 31.537 1.00 65.62 204 GLY A N 1
ATOM 1502 C CA . GLY A 1 204 ? 27.246 -7.478 31.636 1.00 65.62 204 GLY A CA 1
ATOM 1503 C C . GLY A 1 204 ? 27.849 -7.208 33.015 1.00 65.62 204 GLY A C 1
ATOM 1504 O O . GLY A 1 204 ? 27.679 -6.125 33.572 1.00 65.62 204 GLY A O 1
ATOM 1505 N N . VAL A 1 205 ? 28.552 -8.189 33.572 1.00 69.88 205 VAL A N 1
ATOM 1506 C CA . VAL A 1 205 ? 29.208 -8.078 34.882 1.00 69.88 205 VAL A CA 1
ATOM 1507 C C . VAL A 1 205 ? 30.689 -8.376 34.712 1.00 69.88 205 VAL A C 1
ATOM 1509 O O . VAL A 1 205 ? 31.037 -9.465 34.266 1.00 69.88 205 VAL A O 1
ATOM 1512 N N . LEU A 1 206 ? 31.561 -7.445 35.100 1.00 74.25 206 LEU A N 1
ATOM 1513 C CA . LEU A 1 206 ? 33.001 -7.679 35.218 1.00 74.25 206 LEU A CA 1
ATOM 1514 C C . LEU A 1 206 ? 33.379 -7.756 36.699 1.00 74.25 206 LEU A C 1
ATOM 1516 O O . LEU A 1 206 ? 33.256 -6.770 37.421 1.00 74.25 206 LEU A O 1
ATOM 1520 N N . ASN A 1 207 ? 33.869 -8.911 37.145 1.00 68.31 207 ASN A N 1
ATOM 1521 C CA . ASN A 1 207 ? 34.454 -9.072 38.472 1.00 68.31 207 ASN A CA 1
ATOM 1522 C C . ASN A 1 207 ? 35.980 -9.073 38.345 1.00 68.31 207 ASN A C 1
ATOM 1524 O O . ASN A 1 207 ? 36.564 -10.097 37.989 1.00 68.31 207 ASN A O 1
ATOM 1528 N N . ALA A 1 208 ? 36.606 -7.930 38.640 1.00 63.41 208 ALA A N 1
ATOM 1529 C CA . ALA A 1 208 ? 38.057 -7.755 38.652 1.00 63.41 208 ALA A CA 1
ATOM 1530 C C . ALA A 1 208 ? 38.522 -7.181 40.008 1.00 63.41 208 ALA A C 1
ATOM 1532 O O . ALA A 1 208 ? 37.996 -6.152 40.445 1.00 63.41 208 ALA A O 1
ATOM 1533 N N . PRO A 1 209 ? 39.477 -7.814 40.714 1.00 50.94 209 PRO A N 1
ATOM 1534 C CA . PRO A 1 209 ? 40.036 -7.258 41.939 1.00 50.94 209 PRO A CA 1
ATOM 1535 C C . PRO A 1 209 ? 41.085 -6.179 41.613 1.00 50.94 209 PRO A C 1
ATOM 1537 O O . PRO A 1 209 ? 42.163 -6.504 41.140 1.00 50.94 209 PRO A O 1
ATOM 1540 N N . LEU A 1 210 ? 40.771 -4.912 41.926 1.00 45.19 210 LEU A N 1
ATOM 1541 C CA . LEU A 1 210 ? 41.692 -3.757 42.008 1.00 45.19 210 LEU A CA 1
ATOM 1542 C C . LEU A 1 210 ? 42.560 -3.485 40.755 1.00 45.19 210 LEU A C 1
ATOM 1544 O O . LEU A 1 210 ? 43.682 -3.969 40.668 1.00 45.19 210 LEU A O 1
ATOM 1548 N N . LEU A 1 211 ? 42.101 -2.600 39.859 1.00 47.97 211 LEU A N 1
ATOM 1549 C CA . LEU A 1 211 ? 42.955 -1.941 38.854 1.00 47.97 211 LEU A CA 1
ATOM 1550 C C . LEU A 1 211 ? 43.746 -0.797 39.528 1.00 47.97 211 LEU A C 1
ATOM 1552 O O . LEU A 1 211 ? 43.125 0.174 39.977 1.00 47.97 211 LEU A O 1
ATOM 1556 N N . PRO A 1 212 ? 45.085 -0.857 39.647 1.00 40.25 212 PRO A N 1
ATOM 1557 C CA . PRO A 1 212 ? 45.862 0.230 40.221 1.00 40.25 212 PRO A CA 1
ATOM 1558 C C . PRO A 1 212 ? 46.240 1.235 39.125 1.00 40.25 212 PRO A C 1
ATOM 1560 O O . PRO A 1 212 ? 47.216 1.037 38.414 1.00 40.25 212 PRO A O 1
ATOM 1563 N N . GLY A 1 213 ? 45.497 2.341 39.026 1.00 40.09 213 GLY A N 1
ATOM 1564 C CA . GLY A 1 213 ? 45.946 3.534 38.295 1.00 40.09 213 GLY A CA 1
ATOM 1565 C C . GLY A 1 213 ? 45.007 4.016 37.194 1.00 40.09 213 GLY A C 1
ATOM 1566 O O . GLY A 1 213 ? 45.272 3.809 36.021 1.00 40.09 213 GLY A O 1
ATOM 1567 N N . PHE A 1 214 ? 43.962 4.753 37.570 1.00 33.81 214 PHE A N 1
ATOM 1568 C CA . PHE A 1 214 ? 43.325 5.730 36.682 1.00 33.81 214 PHE A CA 1
ATOM 1569 C C . PHE A 1 214 ? 43.572 7.116 37.286 1.00 33.81 214 PHE A C 1
ATOM 1571 O O . PHE A 1 214 ? 42.919 7.513 38.250 1.00 33.81 214 PHE A O 1
ATOM 1578 N N . GLY A 1 215 ? 44.595 7.811 36.785 1.00 29.42 215 GLY A N 1
ATOM 1579 C CA . GLY A 1 215 ? 44.914 9.189 37.151 1.00 29.42 215 GLY A CA 1
ATOM 1580 C C . GLY A 1 215 ? 44.364 10.141 36.098 1.00 29.42 215 GLY A C 1
ATOM 1581 O O . GLY A 1 215 ? 44.936 10.255 35.022 1.00 29.42 215 GLY A O 1
ATOM 1582 N N . GLY A 1 216 ? 43.258 10.817 36.406 1.00 29.84 216 GLY A N 1
ATOM 1583 C CA . GLY A 1 216 ? 42.825 11.998 35.664 1.00 29.84 216 GLY A CA 1
ATOM 1584 C C . GLY A 1 216 ? 43.471 13.261 36.237 1.00 29.84 216 GLY A C 1
ATOM 1585 O O . GLY A 1 216 ? 43.580 13.395 37.455 1.00 29.84 216 GLY A O 1
ATOM 1586 N N . SER A 1 217 ? 43.852 14.207 35.379 1.00 30.33 217 SER A N 1
ATOM 1587 C CA . SER A 1 217 ? 44.049 15.608 35.772 1.00 30.33 217 SER A CA 1
ATOM 1588 C C . SER A 1 217 ? 43.970 16.540 34.563 1.00 30.33 217 SER A C 1
ATOM 1590 O O . SER A 1 217 ? 44.761 16.413 33.629 1.00 30.33 217 SER A O 1
ATOM 1592 N N . GLY A 1 218 ? 43.035 17.489 34.622 1.00 28.14 218 GLY A N 1
ATOM 1593 C CA . GLY A 1 218 ? 43.100 18.752 33.888 1.00 28.14 218 GLY A CA 1
ATOM 1594 C C . GLY A 1 218 ? 43.856 19.839 34.673 1.00 28.14 218 GLY A C 1
ATOM 1595 O O . GLY A 1 218 ? 44.309 19.593 35.788 1.00 28.14 218 GLY A O 1
ATOM 1596 N N . GLU A 1 219 ? 43.887 21.035 34.069 1.00 29.67 219 GLU A N 1
ATOM 1597 C CA . GLU A 1 219 ? 44.500 22.330 34.458 1.00 29.67 219 GLU A CA 1
ATOM 1598 C C . GLU A 1 219 ? 45.926 22.641 33.927 1.00 29.67 219 GLU A C 1
ATOM 1600 O O . GLU A 1 219 ? 46.902 21.964 34.234 1.00 29.67 219 GLU A O 1
ATOM 1605 N N . GLY A 1 220 ? 46.039 23.723 33.130 1.00 25.50 220 GLY A N 1
ATOM 1606 C CA . GLY A 1 220 ? 47.295 24.454 32.830 1.00 25.50 220 GLY A CA 1
ATOM 1607 C C . GLY A 1 220 ? 47.530 25.605 33.832 1.00 25.50 220 GLY A C 1
ATOM 1608 O O . GLY A 1 220 ? 46.898 25.581 34.885 1.00 25.50 220 GLY A O 1
ATOM 1609 N N . PRO A 1 221 ? 48.307 26.683 33.552 1.00 50.75 221 PRO A N 1
ATOM 1610 C CA . PRO A 1 221 ? 49.311 26.951 32.508 1.00 50.75 221 PRO A CA 1
ATOM 1611 C C . PRO A 1 221 ? 50.701 27.361 33.087 1.00 50.75 221 PRO A C 1
ATOM 1613 O O . PRO A 1 221 ? 50.771 27.827 34.215 1.00 50.75 221 PRO A O 1
ATOM 1616 N N . SER A 1 222 ? 51.792 27.280 32.301 1.00 24.70 222 SER A N 1
ATOM 1617 C CA . SER A 1 222 ? 52.948 28.224 32.263 1.00 24.70 222 SER A CA 1
ATOM 1618 C C . SER A 1 222 ? 54.255 27.565 31.792 1.00 24.70 222 SER A C 1
ATOM 1620 O O . SER A 1 222 ? 54.636 26.532 32.331 1.00 24.70 222 SER A O 1
ATOM 1622 N N . GLY A 1 223 ? 55.001 28.265 30.926 1.00 23.33 223 GLY A N 1
ATOM 1623 C CA . GLY A 1 223 ? 56.454 28.416 31.094 1.00 23.33 223 GLY A CA 1
ATOM 1624 C C . GLY A 1 223 ? 57.404 27.654 30.160 1.00 23.33 223 GLY A C 1
ATOM 1625 O O . GLY A 1 223 ? 57.655 26.478 30.362 1.00 23.33 223 GLY A O 1
ATOM 1626 N N . GLU A 1 224 ? 58.037 28.437 29.276 1.00 26.19 224 GLU A N 1
ATOM 1627 C CA . GLU A 1 224 ? 59.389 28.284 28.695 1.00 26.19 224 GLU A CA 1
ATOM 1628 C C . GLU A 1 224 ? 59.621 27.315 27.508 1.00 26.19 224 GLU A C 1
ATOM 1630 O O . GLU A 1 224 ? 59.489 26.101 27.601 1.00 26.19 224 GLU A O 1
ATOM 1635 N N . GLY A 1 225 ? 60.036 27.902 26.369 1.00 22.00 225 GLY A N 1
ATOM 1636 C CA . GLY A 1 225 ? 60.704 27.214 25.246 1.00 22.00 225 GLY A CA 1
ATOM 1637 C C . GLY A 1 225 ? 62.199 26.953 25.537 1.00 22.00 225 GLY A C 1
ATOM 1638 O O . GLY A 1 225 ? 62.565 26.958 26.710 1.00 22.00 225 GLY A O 1
ATOM 1639 N N . PRO A 1 226 ? 63.114 26.824 24.540 1.00 41.88 226 PRO A N 1
ATOM 1640 C CA . PRO A 1 226 ? 62.956 27.066 23.098 1.00 41.88 226 PRO A CA 1
ATOM 1641 C C . PRO A 1 226 ? 63.629 26.017 22.168 1.00 41.88 226 PRO A C 1
ATOM 1643 O O . PRO A 1 226 ? 64.314 25.098 22.607 1.00 41.88 226 PRO A O 1
ATOM 1646 N N . GLY A 1 227 ? 63.521 26.261 20.855 1.00 23.80 227 GLY A N 1
ATOM 1647 C CA . GLY A 1 227 ? 64.434 25.764 19.814 1.00 23.80 227 GLY A CA 1
ATOM 1648 C C . GLY A 1 227 ? 63.741 24.874 18.779 1.00 23.80 227 GLY A C 1
ATOM 1649 O O . GLY A 1 227 ? 62.979 23.992 19.140 1.00 23.80 227 GLY A O 1
ATOM 1650 N N . SER A 1 228 ? 63.943 25.011 17.474 1.00 24.56 228 SER A N 1
ATOM 1651 C CA . SER A 1 228 ? 64.775 25.910 16.670 1.00 24.56 228 SER A CA 1
ATOM 1652 C C . SER A 1 228 ? 64.510 25.557 15.200 1.00 24.56 228 SER A C 1
ATOM 1654 O O . SER A 1 228 ? 64.454 24.369 14.909 1.00 24.56 228 SER A O 1
ATOM 1656 N N . GLU A 1 229 ? 64.437 26.578 14.334 1.00 24.89 229 GLU A N 1
ATOM 1657 C CA . GLU A 1 229 ? 64.845 26.596 12.907 1.00 24.89 229 GLU A CA 1
ATOM 1658 C C . GLU A 1 229 ? 64.197 25.573 11.941 1.00 24.89 229 GLU A C 1
ATOM 1660 O O . GLU A 1 229 ? 64.167 24.378 12.173 1.00 24.89 229 GLU A O 1
ATOM 1665 N N . GLY A 1 230 ? 63.676 25.936 10.771 1.00 24.62 230 GLY A N 1
ATOM 1666 C CA . GLY A 1 230 ? 64.041 27.004 9.848 1.00 24.62 230 GLY A CA 1
ATOM 1667 C C . GLY A 1 230 ? 63.355 26.757 8.481 1.00 24.62 230 GLY A C 1
ATOM 1668 O O . GLY A 1 230 ? 62.530 25.853 8.373 1.00 24.62 230 GLY A O 1
ATOM 1669 N N . PRO A 1 231 ? 63.638 27.564 7.442 1.00 33.53 231 PRO A N 1
ATOM 1670 C CA . PRO A 1 231 ? 62.593 28.191 6.623 1.00 33.53 231 PRO A CA 1
ATOM 1671 C C . PRO A 1 231 ? 62.669 27.876 5.113 1.00 33.53 231 PRO A C 1
ATOM 1673 O O . PRO A 1 231 ? 63.648 27.315 4.632 1.00 33.53 231 PRO A O 1
ATOM 1676 N N . SER A 1 232 ? 61.656 28.301 4.349 1.00 25.11 232 SER A N 1
ATOM 1677 C CA . SER A 1 232 ? 61.761 28.902 2.991 1.00 25.11 232 SER A CA 1
ATOM 1678 C C . SER A 1 232 ? 60.341 29.102 2.433 1.00 25.11 232 SER A C 1
ATOM 1680 O O . SER A 1 232 ? 59.586 28.147 2.314 1.00 25.11 232 SER A O 1
ATOM 1682 N N . SER A 1 233 ? 59.795 30.318 2.364 1.00 25.08 233 SER A N 1
ATOM 1683 C CA . SER A 1 233 ? 60.121 31.494 1.532 1.00 25.08 233 SER A CA 1
ATOM 1684 C C . SER A 1 233 ? 59.552 31.427 0.107 1.00 25.08 233 SER A C 1
ATOM 1686 O O . SER A 1 233 ? 60.006 30.620 -0.697 1.00 25.08 233 SER A O 1
ATOM 1688 N N . GLU A 1 234 ? 58.665 32.400 -0.149 1.00 25.92 234 GLU A N 1
ATOM 1689 C CA . GLU A 1 234 ? 58.359 33.083 -1.417 1.00 25.92 234 GLU A CA 1
ATOM 1690 C C . GLU A 1 234 ? 57.687 32.279 -2.539 1.00 25.92 234 GLU A C 1
ATOM 1692 O O . GLU A 1 234 ? 58.097 31.188 -2.892 1.00 25.92 234 GLU A O 1
ATOM 1697 N N . GLY A 1 235 ? 56.654 32.765 -3.219 1.00 22.84 235 GLY A N 1
ATOM 1698 C CA . GLY A 1 235 ? 56.025 34.080 -3.272 1.00 22.84 235 GLY A CA 1
ATOM 1699 C C . GLY A 1 235 ? 55.388 34.200 -4.661 1.00 22.84 235 GLY A C 1
ATOM 1700 O O . GLY A 1 235 ? 55.969 33.700 -5.615 1.00 22.84 235 GLY A O 1
ATOM 1701 N N . PHE A 1 236 ? 54.199 34.790 -4.788 1.00 24.58 236 PHE A N 1
ATOM 1702 C CA . PHE A 1 236 ? 53.881 35.772 -5.835 1.00 24.58 236 PHE A CA 1
ATOM 1703 C C . PHE A 1 236 ? 52.454 36.304 -5.661 1.00 24.58 236 PHE A C 1
ATOM 1705 O O . PHE A 1 236 ? 51.487 35.568 -5.495 1.00 24.58 236 PHE A O 1
ATOM 1712 N N . SER A 1 237 ? 52.402 37.627 -5.683 1.00 24.17 237 SER A N 1
ATOM 1713 C CA . SER A 1 237 ? 51.296 38.558 -5.509 1.00 24.17 237 SER A CA 1
ATOM 1714 C C . SER A 1 237 ? 50.364 38.658 -6.720 1.00 24.17 237 SER A C 1
ATOM 1716 O O . SER A 1 237 ? 50.822 38.576 -7.860 1.00 24.17 237 SER A O 1
ATOM 1718 N N . GLY A 1 238 ? 49.104 39.009 -6.462 1.00 25.22 238 GLY A N 1
ATOM 1719 C CA . GLY A 1 238 ? 48.172 39.556 -7.448 1.00 25.22 238 GLY A CA 1
ATOM 1720 C C . GLY A 1 238 ? 46.869 39.998 -6.784 1.00 25.22 238 GLY A C 1
ATOM 1721 O O . GLY A 1 238 ? 45.960 39.193 -6.631 1.00 25.22 238 GLY A O 1
ATOM 1722 N N . GLU A 1 239 ? 46.828 41.256 -6.348 1.00 25.47 239 GLU A N 1
ATOM 1723 C CA . GLU A 1 239 ? 45.715 41.938 -5.673 1.00 25.47 239 GLU A CA 1
ATOM 1724 C C . GLU A 1 239 ? 44.471 42.118 -6.565 1.00 25.47 239 GLU A C 1
ATOM 1726 O O . GLU A 1 239 ? 44.599 42.442 -7.746 1.00 25.47 239 GLU A O 1
ATOM 1731 N N . ALA A 1 240 ? 43.279 42.028 -5.963 1.00 26.23 240 ALA A N 1
ATOM 1732 C CA . ALA A 1 240 ? 42.163 42.950 -6.205 1.00 26.23 240 ALA A CA 1
ATOM 1733 C C . ALA A 1 240 ? 41.163 42.880 -5.031 1.00 26.23 240 ALA A C 1
ATOM 1735 O O . ALA A 1 240 ? 40.737 41.800 -4.632 1.00 26.23 240 ALA A O 1
ATOM 1736 N N . GLU A 1 241 ? 40.856 44.050 -4.475 1.00 27.42 241 GLU A N 1
ATOM 1737 C CA . GLU A 1 241 ? 40.091 44.314 -3.249 1.00 27.42 241 GLU A CA 1
ATOM 1738 C C . GLU A 1 241 ? 38.597 43.941 -3.305 1.00 27.42 241 GLU A C 1
ATOM 1740 O O . GLU A 1 241 ? 37.970 43.995 -4.364 1.00 27.42 241 GLU A O 1
ATOM 1745 N N . GLY A 1 242 ? 38.015 43.678 -2.126 1.00 24.48 242 GLY A N 1
ATOM 1746 C CA . GLY A 1 242 ? 36.566 43.678 -1.904 1.00 24.48 242 GLY A CA 1
ATOM 1747 C C . GLY A 1 242 ? 36.138 43.164 -0.522 1.00 24.48 242 GLY A C 1
ATOM 1748 O O . GLY A 1 242 ? 35.784 42.000 -0.402 1.00 24.48 242 GLY A O 1
ATOM 1749 N N . ASP A 1 243 ? 36.173 44.049 0.481 1.00 25.89 243 ASP A N 1
ATOM 1750 C CA . ASP A 1 243 ? 35.380 44.082 1.728 1.00 25.89 243 ASP A CA 1
ATOM 1751 C C . ASP A 1 243 ? 35.159 42.783 2.543 1.00 25.89 243 ASP A C 1
ATOM 1753 O O . ASP A 1 243 ? 34.169 42.071 2.377 1.00 25.89 243 ASP A O 1
ATOM 1757 N N . ASP A 1 244 ? 36.021 42.570 3.546 1.00 25.27 244 ASP A N 1
ATOM 1758 C CA . ASP A 1 244 ? 35.861 41.569 4.612 1.00 25.27 244 ASP A CA 1
ATOM 1759 C C . ASP A 1 244 ? 35.114 42.157 5.831 1.00 25.27 244 ASP A C 1
ATOM 1761 O O . ASP A 1 244 ? 35.612 43.045 6.532 1.00 25.27 244 ASP A O 1
ATOM 1765 N N . PHE A 1 245 ? 33.928 41.615 6.127 1.00 27.36 245 PHE A N 1
ATOM 1766 C CA . PHE A 1 245 ? 33.300 41.680 7.451 1.00 27.36 245 PHE A CA 1
ATOM 1767 C C . PHE A 1 245 ? 33.705 40.424 8.245 1.00 27.36 245 PHE A C 1
ATOM 1769 O O . PHE A 1 245 ? 33.544 39.317 7.731 1.00 27.36 245 PHE A O 1
ATOM 1776 N N . PRO A 1 246 ? 34.183 40.530 9.500 1.00 27.62 246 PRO A N 1
ATOM 1777 C CA . PRO A 1 246 ? 34.653 39.364 10.236 1.00 27.62 246 PRO A CA 1
ATOM 1778 C C . PRO A 1 246 ? 33.467 38.535 10.746 1.00 27.62 246 PRO A C 1
ATOM 1780 O O . PRO A 1 246 ? 32.720 38.965 11.627 1.00 27.62 246 PRO A O 1
ATOM 1783 N N . VAL A 1 247 ? 33.317 37.316 10.225 1.00 26.72 247 VAL A N 1
ATOM 1784 C CA . VAL A 1 247 ? 32.456 36.285 10.816 1.00 26.72 247 VAL A CA 1
ATOM 1785 C C . VAL A 1 247 ? 33.246 35.606 11.931 1.00 26.72 247 VAL A C 1
ATOM 1787 O O . VAL A 1 247 ? 34.097 34.752 11.692 1.00 26.72 247 VAL A O 1
ATOM 1790 N N . GLY A 1 248 ? 32.984 36.023 13.169 1.00 24.75 248 GLY A N 1
ATOM 1791 C CA . GLY A 1 248 ? 33.425 35.304 14.357 1.00 24.75 248 GLY A CA 1
ATOM 1792 C C . GLY A 1 248 ? 32.728 33.947 14.433 1.00 24.75 248 GLY A C 1
ATOM 1793 O O . GLY A 1 248 ? 31.500 33.874 14.475 1.00 24.75 248 GLY A O 1
ATOM 1794 N N . ALA A 1 249 ? 33.518 32.876 14.449 1.00 25.05 249 ALA A N 1
ATOM 1795 C CA . ALA A 1 249 ? 33.056 31.532 14.748 1.00 25.05 249 ALA A CA 1
ATOM 1796 C C . ALA A 1 249 ? 32.577 31.467 16.209 1.00 25.05 249 ALA A C 1
ATOM 1798 O O . ALA A 1 249 ? 33.380 31.495 17.139 1.00 25.05 249 ALA A O 1
ATOM 1799 N N . LEU A 1 250 ? 31.260 31.390 16.409 1.00 25.55 250 LEU A N 1
ATOM 1800 C CA . LEU A 1 250 ? 30.660 30.931 17.659 1.00 25.55 250 LEU A CA 1
ATOM 1801 C C . LEU A 1 250 ? 30.478 29.417 17.548 1.00 25.55 250 LEU A C 1
ATOM 1803 O O . LEU A 1 250 ? 29.518 28.931 16.956 1.00 25.55 250 LEU A O 1
ATOM 1807 N N . GLN A 1 251 ? 31.444 28.683 18.087 1.00 25.55 251 GLN A N 1
ATOM 1808 C CA . GLN A 1 251 ? 31.351 27.249 18.310 1.00 25.55 251 GLN A CA 1
ATOM 1809 C C . GLN A 1 251 ? 30.508 27.058 19.580 1.00 25.55 251 GLN A C 1
ATOM 1811 O O . GLN A 1 251 ? 30.994 27.252 20.690 1.00 25.55 251 GLN A O 1
ATOM 1816 N N . ALA A 1 252 ? 29.210 26.799 19.414 1.00 25.62 252 ALA A N 1
ATOM 1817 C CA . ALA A 1 252 ? 28.346 26.386 20.512 1.00 25.62 252 ALA A CA 1
ATOM 1818 C C . ALA A 1 252 ? 28.490 24.869 20.677 1.00 25.62 252 ALA A C 1
ATOM 1820 O O . ALA A 1 252 ? 28.049 24.109 19.815 1.00 25.62 252 ALA A O 1
ATOM 1821 N N . GLU A 1 253 ? 29.138 24.441 21.759 1.00 26.83 253 GLU A N 1
ATOM 1822 C CA . GLU A 1 253 ? 29.061 23.065 22.248 1.00 26.83 253 GLU A CA 1
ATOM 1823 C C . GLU A 1 253 ? 27.605 22.799 22.655 1.00 26.83 253 GLU A C 1
ATOM 1825 O O . GLU A 1 253 ? 27.108 23.338 23.644 1.00 26.83 253 GLU A O 1
ATOM 1830 N N . ALA A 1 254 ? 26.883 22.037 21.834 1.00 26.09 254 ALA A N 1
ATOM 1831 C CA . ALA A 1 254 ? 25.614 21.451 22.229 1.00 26.09 254 ALA A CA 1
ATOM 1832 C C . ALA A 1 254 ? 25.939 20.214 23.073 1.00 26.09 254 ALA A C 1
ATOM 1834 O O . ALA A 1 254 ? 26.474 19.241 22.546 1.00 26.09 254 ALA A O 1
ATOM 1835 N N . GLU A 1 255 ? 25.669 20.268 24.377 1.00 25.83 255 GLU A N 1
ATOM 1836 C CA . GLU A 1 255 ? 25.638 19.058 25.195 1.00 25.83 255 GLU A CA 1
ATOM 1837 C C . GLU A 1 255 ? 24.529 18.137 24.668 1.00 25.83 255 GLU A C 1
ATOM 1839 O O . GLU A 1 255 ? 23.380 18.564 24.520 1.00 25.83 255 GLU A O 1
ATOM 1844 N N . ASP A 1 256 ? 24.885 16.886 24.364 1.00 27.78 256 ASP A N 1
ATOM 1845 C CA . ASP A 1 256 ? 23.926 15.844 24.005 1.00 27.78 256 ASP A CA 1
ATOM 1846 C C . ASP A 1 256 ? 22.908 15.675 25.148 1.00 27.78 256 ASP A C 1
ATOM 1848 O O . ASP A 1 256 ? 23.308 15.471 26.302 1.00 27.78 256 ASP A O 1
ATOM 1852 N N . PRO A 1 257 ? 21.588 15.724 24.880 1.00 29.09 257 PRO A N 1
ATOM 1853 C CA . PRO A 1 257 ? 20.613 15.330 25.884 1.00 29.09 257 PRO A CA 1
ATOM 1854 C C . PRO A 1 257 ? 20.861 13.861 26.276 1.00 29.09 257 PRO A C 1
ATOM 1856 O O . PRO A 1 257 ? 21.187 13.040 25.414 1.00 29.09 257 PRO A O 1
ATOM 1859 N N . PRO A 1 258 ? 20.707 13.494 27.562 1.00 28.92 258 PRO A N 1
ATOM 1860 C CA . PRO A 1 258 ? 21.017 12.150 28.032 1.00 28.92 258 PRO A CA 1
ATOM 1861 C C . PRO A 1 258 ? 20.214 11.097 27.246 1.00 28.92 258 PRO A C 1
ATOM 1863 O O . PRO A 1 258 ? 19.017 11.297 27.003 1.00 28.92 258 PRO A O 1
ATOM 1866 N N . PRO A 1 259 ? 20.833 9.965 26.859 1.00 32.38 259 PRO A N 1
ATOM 1867 C CA . PRO A 1 259 ? 20.135 8.908 26.146 1.00 32.38 259 PRO A CA 1
ATOM 1868 C C . PRO A 1 259 ? 19.006 8.357 27.020 1.00 32.38 259 PRO A C 1
ATOM 1870 O O . PRO A 1 259 ? 19.208 8.010 28.188 1.00 32.38 259 PRO A O 1
ATOM 1873 N N . LEU A 1 260 ? 17.805 8.266 26.448 1.00 30.20 260 LEU A N 1
ATOM 1874 C CA . LEU A 1 260 ? 16.717 7.504 27.050 1.00 30.20 260 LEU A CA 1
ATOM 1875 C C . LEU A 1 260 ? 17.191 6.051 27.204 1.00 30.20 260 LEU A C 1
ATOM 1877 O O . LEU A 1 260 ? 17.687 5.451 26.252 1.00 30.20 260 LEU A O 1
ATOM 1881 N N . GLN A 1 261 ? 17.063 5.486 28.407 1.00 30.66 261 GLN A N 1
ATOM 1882 C CA . GLN A 1 261 ? 17.323 4.066 28.653 1.00 30.66 261 GLN A CA 1
ATOM 1883 C C . GLN A 1 261 ? 16.354 3.228 27.811 1.00 30.66 261 GLN A C 1
ATOM 1885 O O . GLN A 1 261 ? 15.185 3.072 28.160 1.00 30.66 261 GLN A O 1
ATOM 1890 N N . LEU A 1 262 ? 16.845 2.699 26.691 1.00 39.00 262 LEU A N 1
ATOM 1891 C CA . LEU A 1 262 ? 16.095 1.776 25.849 1.00 39.00 262 LEU A CA 1
ATOM 1892 C C . LEU A 1 262 ? 15.967 0.423 26.570 1.00 39.00 262 LEU A C 1
ATOM 1894 O O . LEU A 1 262 ? 16.965 -0.075 27.110 1.00 39.00 262 LEU A O 1
ATOM 1898 N N . PRO A 1 263 ? 14.779 -0.208 26.582 1.00 36.84 263 PRO A N 1
ATOM 1899 C CA . PRO A 1 263 ? 14.648 -1.596 26.999 1.00 36.84 263 PRO A CA 1
ATOM 1900 C C . PRO A 1 263 ? 15.643 -2.450 26.211 1.00 36.84 263 PRO A C 1
ATOM 1902 O O . PRO A 1 263 ? 15.765 -2.327 24.993 1.00 36.84 263 PRO A O 1
ATOM 1905 N N . SER A 1 264 ? 16.392 -3.309 26.900 1.00 44.28 264 SER A N 1
ATOM 1906 C CA . SER A 1 264 ? 17.318 -4.224 26.236 1.00 44.28 264 SER A CA 1
ATOM 1907 C C . SER A 1 264 ? 16.534 -5.141 25.296 1.00 44.28 264 SER A C 1
ATOM 1909 O O . SER A 1 264 ? 15.791 -5.993 25.782 1.00 44.28 264 SER A O 1
ATOM 1911 N N . ALA A 1 265 ? 16.718 -4.977 23.981 1.00 50.66 265 ALA A N 1
ATOM 1912 C CA . ALA A 1 265 ? 16.122 -5.840 22.965 1.00 50.66 265 ALA A CA 1
ATOM 1913 C C . ALA A 1 265 ? 16.420 -7.308 23.298 1.00 50.66 265 ALA A C 1
ATOM 1915 O O . ALA A 1 265 ? 17.591 -7.718 23.383 1.00 50.66 265 ALA A O 1
ATOM 1916 N N . ARG A 1 266 ? 15.363 -8.078 23.560 1.00 67.31 266 ARG A N 1
ATOM 1917 C CA . ARG A 1 266 ? 15.427 -9.531 23.750 1.00 67.31 266 ARG A CA 1
ATOM 1918 C C . ARG A 1 266 ? 15.325 -10.196 22.375 1.00 67.31 266 ARG A C 1
ATOM 1920 O O . ARG A 1 266 ? 14.755 -9.604 21.469 1.00 67.31 266 ARG A O 1
ATOM 1927 N N . PRO A 1 267 ? 15.867 -11.404 22.167 1.00 76.38 267 PRO A N 1
ATOM 1928 C CA . PRO A 1 267 ? 15.555 -12.137 20.948 1.00 76.38 267 PRO A CA 1
ATOM 1929 C C . PRO A 1 267 ? 14.056 -12.447 20.916 1.00 76.38 267 PRO A C 1
ATOM 1931 O O . PRO A 1 267 ? 13.481 -12.816 21.945 1.00 76.38 267 PRO A O 1
ATOM 1934 N N . SER A 1 268 ? 13.446 -12.344 19.738 1.00 82.19 268 SER A N 1
ATOM 1935 C CA . SER A 1 268 ? 12.100 -12.866 19.543 1.00 82.19 268 SER A CA 1
ATOM 1936 C C . SER A 1 268 ? 12.088 -14.380 19.780 1.00 82.19 268 SER A C 1
ATOM 1938 O O . SER A 1 268 ? 13.034 -15.101 19.446 1.00 82.19 268 SER A O 1
ATOM 1940 N N . THR A 1 269 ? 11.030 -14.879 20.414 1.00 91.06 269 THR A N 1
ATOM 1941 C CA . THR A 1 269 ? 10.853 -16.308 20.691 1.00 91.06 269 THR A CA 1
ATOM 1942 C C . THR A 1 269 ? 9.556 -16.800 20.077 1.00 91.06 269 THR A C 1
ATOM 1944 O O . THR A 1 269 ? 8.526 -16.137 20.156 1.00 91.06 269 THR A O 1
ATOM 1947 N N . PHE A 1 270 ? 9.609 -17.979 19.466 1.00 94.50 270 PHE A N 1
ATOM 1948 C CA . PHE A 1 270 ? 8.470 -18.605 18.809 1.00 94.50 270 PHE A CA 1
ATOM 1949 C C . PHE A 1 270 ? 8.280 -20.005 19.386 1.00 94.50 270 PHE A C 1
ATOM 1951 O O . PHE A 1 270 ? 9.241 -20.767 19.507 1.00 94.50 270 PHE A O 1
ATOM 1958 N N . ALA A 1 271 ? 7.046 -20.344 19.738 1.00 93.00 271 ALA A N 1
ATOM 1959 C CA . ALA A 1 271 ? 6.638 -21.693 20.089 1.00 93.00 271 ALA A CA 1
ATOM 1960 C C . ALA A 1 271 ? 5.635 -22.197 19.055 1.00 93.00 271 ALA A C 1
ATOM 1962 O O . ALA A 1 271 ? 4.821 -21.432 18.533 1.00 93.00 271 ALA A O 1
ATOM 1963 N N . TYR A 1 272 ? 5.704 -23.494 18.777 1.00 94.38 272 TYR A N 1
ATOM 1964 C CA . TYR A 1 272 ? 4.882 -24.154 17.776 1.00 94.38 272 TYR A CA 1
ATOM 1965 C C . TYR A 1 272 ? 4.060 -25.261 18.432 1.00 94.38 272 TYR A C 1
ATOM 1967 O O . TYR A 1 272 ? 4.510 -25.900 19.385 1.00 94.38 272 TYR A O 1
ATOM 1975 N N . ASP A 1 273 ? 2.853 -25.483 17.923 1.00 91.88 273 ASP A N 1
ATOM 1976 C CA . ASP A 1 273 ? 2.059 -26.662 18.227 1.00 91.88 273 ASP A CA 1
ATOM 1977 C C . ASP A 1 273 ? 2.824 -27.933 17.826 1.00 91.88 273 ASP A C 1
ATOM 1979 O O . ASP A 1 273 ? 3.376 -28.030 16.727 1.00 91.88 273 ASP A O 1
ATOM 1983 N N . ALA A 1 274 ? 2.862 -28.915 18.728 1.00 87.06 274 ALA A N 1
ATOM 1984 C CA . ALA A 1 274 ? 3.690 -30.109 18.572 1.00 87.06 274 ALA A CA 1
ATOM 1985 C C . ALA A 1 274 ? 3.176 -31.082 17.497 1.00 87.06 274 ALA A C 1
ATOM 1987 O O . ALA A 1 274 ? 3.939 -31.932 17.039 1.00 87.06 274 ALA A O 1
ATOM 1988 N N . VAL A 1 275 ? 1.897 -30.990 17.117 1.00 92.38 275 VAL A N 1
ATOM 1989 C CA . VAL A 1 275 ? 1.254 -31.911 16.172 1.00 92.38 275 VAL A CA 1
ATOM 1990 C C . VAL A 1 275 ? 1.285 -31.330 14.764 1.00 92.38 275 VAL A C 1
ATOM 1992 O O . VAL A 1 275 ? 1.715 -32.001 13.827 1.00 92.38 275 VAL A O 1
ATOM 1995 N N . PHE A 1 276 ? 0.873 -30.072 14.617 1.00 92.12 276 PHE A N 1
ATOM 1996 C CA . PHE A 1 276 ? 0.701 -29.418 13.321 1.00 92.12 276 PHE A CA 1
ATOM 1997 C C . PHE A 1 276 ? 1.871 -28.509 12.931 1.00 92.12 276 PHE A C 1
ATOM 1999 O O . PHE A 1 276 ? 1.882 -27.988 11.818 1.00 92.12 276 PHE A O 1
ATOM 2006 N N . SER A 1 277 ? 2.863 -28.320 13.815 1.00 91.88 277 SER A N 1
ATOM 2007 C CA . SER A 1 277 ? 4.005 -27.412 13.599 1.00 91.88 277 SER A CA 1
ATOM 2008 C C . SER A 1 277 ? 3.582 -25.980 13.245 1.00 91.88 277 SER A C 1
ATOM 2010 O O . SER A 1 277 ? 4.292 -25.264 12.541 1.00 91.88 277 SER A O 1
ATOM 2012 N N . GLN A 1 278 ? 2.411 -25.557 13.724 1.00 92.19 278 GLN A N 1
ATOM 2013 C CA . GLN A 1 278 ? 1.897 -24.205 13.530 1.00 92.19 278 GLN A CA 1
ATOM 2014 C C . GLN A 1 278 ? 2.312 -23.305 14.682 1.00 92.19 278 GLN A C 1
ATOM 2016 O O . GLN A 1 278 ? 2.407 -23.759 15.818 1.00 92.19 278 GLN A O 1
ATOM 2021 N N . LEU A 1 279 ? 2.551 -22.027 14.400 1.00 94.25 279 LEU A N 1
ATOM 2022 C CA . LEU A 1 279 ? 2.907 -21.050 15.422 1.00 94.25 279 LEU A CA 1
ATOM 2023 C C . LEU A 1 279 ? 1.786 -20.961 16.469 1.00 94.25 279 LEU A C 1
ATOM 2025 O O . LEU A 1 279 ? 0.656 -20.636 16.121 1.00 94.25 279 LEU A O 1
ATOM 2029 N N . SER A 1 280 ? 2.101 -21.240 17.734 1.00 93.06 280 SER A N 1
ATOM 2030 C CA . SER A 1 280 ? 1.162 -21.186 18.864 1.00 93.06 280 SER A CA 1
ATOM 2031 C C . SER A 1 280 ? 1.432 -20.004 19.794 1.00 93.06 280 SER A C 1
ATOM 2033 O O . SER A 1 280 ? 0.519 -19.512 20.455 1.00 93.06 280 SER A O 1
ATOM 2035 N N . ARG A 1 281 ? 2.675 -19.513 19.831 1.00 93.81 281 ARG A N 1
ATOM 2036 C CA . ARG A 1 281 ? 3.056 -18.317 20.586 1.00 93.81 281 ARG A CA 1
ATOM 2037 C C . ARG A 1 281 ? 4.224 -17.607 19.922 1.00 93.81 281 ARG A C 1
ATOM 2039 O O . ARG A 1 281 ? 5.231 -18.240 19.625 1.00 93.81 281 ARG A O 1
ATOM 2046 N N . ALA A 1 282 ? 4.118 -16.297 19.772 1.00 92.75 282 ALA A N 1
ATOM 2047 C CA . ALA A 1 282 ? 5.223 -15.414 19.439 1.00 92.75 282 ALA A CA 1
ATOM 2048 C C . ALA A 1 282 ? 5.465 -14.444 20.597 1.00 92.75 282 ALA A C 1
ATOM 2050 O O . ALA A 1 282 ? 4.535 -14.010 21.276 1.00 92.75 282 ALA A O 1
ATOM 2051 N N . THR A 1 283 ? 6.724 -14.123 20.849 1.00 90.75 283 THR A N 1
ATOM 2052 C CA . THR A 1 283 ? 7.127 -13.043 21.744 1.00 90.75 283 THR A CA 1
ATOM 2053 C C . THR A 1 283 ? 8.182 -12.225 21.035 1.00 90.75 283 THR A C 1
ATOM 2055 O O . THR A 1 283 ? 9.158 -12.800 20.560 1.00 90.75 283 THR A O 1
ATOM 2058 N N . ASP A 1 284 ? 7.981 -10.921 20.924 1.00 88.62 284 ASP A N 1
ATOM 2059 C CA . ASP A 1 284 ? 8.896 -10.045 20.197 1.00 88.62 284 ASP A CA 1
ATOM 2060 C C . ASP A 1 284 ? 10.046 -9.512 21.066 1.00 88.62 284 ASP A C 1
ATOM 2062 O O . ASP A 1 284 ? 10.255 -9.945 22.204 1.00 88.62 284 ASP A O 1
ATOM 2066 N N . GLU A 1 285 ? 10.821 -8.579 20.509 1.00 85.88 285 GLU A N 1
ATOM 2067 C CA . GLU A 1 285 ? 12.005 -8.023 21.164 1.00 85.88 285 GLU A CA 1
ATOM 2068 C C . GLU A 1 285 ? 11.686 -7.121 22.367 1.00 85.88 285 GLU A C 1
ATOM 2070 O O . GLU A 1 285 ? 12.545 -6.944 23.240 1.00 85.88 285 GLU A O 1
ATOM 2075 N N . LEU A 1 286 ? 10.453 -6.602 22.442 1.00 83.94 286 LEU A N 1
ATOM 2076 C CA . LEU A 1 286 ? 9.922 -5.850 23.582 1.00 83.94 286 LEU A CA 1
ATOM 2077 C C . LEU A 1 286 ? 9.292 -6.767 24.643 1.00 83.94 286 LEU A C 1
ATOM 2079 O O . LEU A 1 286 ? 8.995 -6.320 25.750 1.00 83.94 286 LEU A O 1
ATOM 2083 N N . GLY A 1 287 ? 9.153 -8.064 24.355 1.00 84.56 287 GLY A N 1
ATOM 2084 C CA . GLY A 1 287 ? 8.569 -9.046 25.264 1.00 84.56 287 GLY A CA 1
ATOM 2085 C C . GLY A 1 287 ? 7.046 -9.136 25.188 1.00 84.56 287 GLY A C 1
ATOM 2086 O O . GLY A 1 287 ? 6.449 -9.762 26.067 1.00 84.56 287 GLY A O 1
ATOM 2087 N N . ARG A 1 288 ? 6.430 -8.541 24.163 1.00 86.38 288 ARG A N 1
ATOM 2088 C CA . ARG A 1 288 ? 4.981 -8.580 23.936 1.00 86.38 288 ARG A CA 1
ATOM 2089 C C . ARG A 1 288 ? 4.600 -9.918 23.341 1.00 86.38 288 ARG A C 1
ATOM 2091 O O . ARG A 1 288 ? 5.374 -10.497 22.579 1.00 86.38 288 ARG A O 1
ATOM 2098 N N . VAL A 1 289 ? 3.438 -10.439 23.719 1.00 90.06 289 VAL A N 1
ATOM 2099 C CA . VAL A 1 289 ? 3.062 -11.826 23.437 1.00 90.06 289 VAL A CA 1
ATOM 2100 C C . VAL A 1 289 ? 1.854 -11.877 22.512 1.00 90.06 289 VAL A C 1
ATOM 2102 O O . VAL A 1 289 ? 0.817 -11.290 22.796 1.00 90.06 289 VAL A O 1
ATOM 2105 N N . VAL A 1 290 ? 1.964 -12.669 21.447 1.00 91.88 290 VAL A N 1
ATOM 2106 C CA . VAL A 1 290 ? 0.828 -13.069 20.613 1.00 91.88 290 VAL A CA 1
ATOM 2107 C C . VAL A 1 290 ? 0.636 -14.573 20.742 1.00 91.88 290 VAL A C 1
ATOM 2109 O O . VAL A 1 290 ? 1.578 -15.348 20.567 1.00 91.88 290 VAL A O 1
ATOM 2112 N N . LEU A 1 291 ? -0.580 -14.996 21.065 1.00 93.31 291 LEU A N 1
ATOM 2113 C CA . LEU A 1 291 ? -0.977 -16.393 21.193 1.00 93.31 291 LEU A CA 1
ATOM 2114 C C . LEU A 1 291 ? -1.881 -16.784 20.027 1.00 93.31 291 LEU A C 1
ATOM 2116 O O . LEU A 1 291 ? -2.769 -16.029 19.635 1.00 93.31 291 LEU A O 1
ATOM 2120 N N . HIS A 1 292 ? -1.703 -17.998 19.518 1.00 95.12 292 HIS A N 1
ATOM 2121 C CA . HIS A 1 292 ? -2.601 -18.600 18.543 1.00 95.12 292 HIS A CA 1
ATOM 2122 C C . HIS A 1 292 ? -3.172 -19.894 19.113 1.00 95.12 292 HIS A C 1
ATOM 2124 O O . HIS A 1 292 ? -2.443 -20.835 19.434 1.00 95.12 292 HIS A O 1
ATOM 2130 N N . THR A 1 293 ? -4.495 -19.947 19.240 1.00 95.19 293 THR A N 1
ATOM 2131 C CA . THR A 1 293 ? -5.205 -21.160 19.646 1.00 95.19 293 THR A CA 1
ATOM 2132 C C . THR A 1 293 ? -5.414 -22.036 18.421 1.00 95.19 293 THR A C 1
ATOM 2134 O O . THR A 1 293 ? -6.078 -21.615 17.476 1.00 95.19 293 THR A O 1
ATOM 2137 N N . ILE A 1 294 ? -4.855 -23.244 18.434 1.00 94.88 294 ILE A N 1
ATOM 2138 C CA . ILE A 1 294 ? -4.947 -24.213 17.336 1.00 94.88 294 ILE A CA 1
ATOM 2139 C C . ILE A 1 294 ? -5.924 -25.327 17.725 1.00 94.88 294 ILE A C 1
ATOM 2141 O O . ILE A 1 294 ? -5.881 -25.828 18.849 1.00 94.88 294 ILE A O 1
ATOM 2145 N N . ASP A 1 295 ? -6.812 -25.707 16.808 1.00 93.44 295 ASP A N 1
ATOM 2146 C CA . ASP A 1 295 ? -7.727 -26.834 16.968 1.00 93.44 295 ASP A CA 1
ATOM 2147 C C . ASP A 1 295 ? -6.926 -28.151 16.990 1.00 93.44 295 ASP A C 1
ATOM 2149 O O . ASP A 1 295 ? -6.281 -28.495 15.992 1.00 93.44 295 ASP A O 1
ATOM 2153 N N . PRO A 1 296 ? -6.967 -28.929 18.087 1.00 90.75 296 PRO A N 1
ATOM 2154 C CA . PRO A 1 296 ? -6.213 -30.175 18.188 1.00 90.75 296 PRO A CA 1
ATOM 2155 C C . PRO A 1 296 ? -6.696 -31.267 17.219 1.00 90.75 296 PRO A C 1
ATOM 2157 O O . PRO A 1 296 ? -5.979 -32.246 17.014 1.00 90.75 296 PRO A O 1
ATOM 2160 N N . ALA A 1 297 ? -7.897 -31.148 16.643 1.00 90.75 297 ALA A N 1
ATOM 2161 C CA . ALA A 1 297 ? -8.462 -32.159 15.754 1.00 90.75 297 ALA A CA 1
ATOM 2162 C C . ALA A 1 297 ? -7.972 -32.033 14.305 1.00 90.75 297 ALA A C 1
ATOM 2164 O O . ALA A 1 297 ? -7.776 -33.048 13.636 1.00 90.75 297 ALA A O 1
ATOM 2165 N N . ASN A 1 298 ? -7.796 -30.808 13.806 1.00 91.62 298 ASN A N 1
ATOM 2166 C CA . ASN A 1 298 ? -7.527 -30.544 12.386 1.00 91.62 298 ASN A CA 1
ATOM 2167 C C . ASN A 1 298 ? -6.403 -29.520 12.139 1.00 91.62 298 ASN A C 1
ATOM 2169 O O . ASN A 1 298 ? -5.977 -29.372 10.996 1.00 91.62 298 ASN A O 1
ATOM 2173 N N . GLY A 1 299 ? -5.902 -28.849 13.179 1.00 92.06 299 GLY A N 1
ATOM 2174 C CA . GLY A 1 299 ? -4.849 -27.847 13.063 1.00 92.06 299 GLY A CA 1
ATOM 2175 C C . GLY A 1 299 ? -5.331 -26.473 12.602 1.00 92.06 299 GLY A C 1
ATOM 2176 O O . GLY A 1 299 ? -4.505 -25.629 12.286 1.00 92.06 299 GLY A O 1
ATOM 2177 N N . ASN A 1 300 ? -6.633 -26.208 12.531 1.00 94.50 300 ASN A N 1
ATOM 2178 C CA . ASN A 1 300 ? -7.138 -24.888 12.163 1.00 94.50 300 ASN A CA 1
ATOM 2179 C C . ASN A 1 300 ? -6.916 -23.883 13.301 1.00 94.50 300 ASN A C 1
ATOM 2181 O O . ASN A 1 300 ? -7.059 -24.210 14.478 1.00 94.50 300 ASN A O 1
ATOM 2185 N N . ARG A 1 301 ? -6.603 -22.626 12.974 1.00 96.25 301 ARG A N 1
ATOM 2186 C CA . ARG A 1 301 ? -6.418 -21.577 13.986 1.00 96.25 301 ARG A CA 1
ATOM 2187 C C . ARG A 1 301 ? -7.769 -21.046 14.455 1.00 96.25 301 ARG A C 1
ATOM 2189 O O . ARG A 1 301 ? -8.434 -20.355 13.696 1.00 96.25 301 ARG A O 1
ATOM 2196 N N . LEU A 1 302 ? -8.149 -21.313 15.698 1.00 96.19 302 LEU A N 1
ATOM 2197 C CA . LEU A 1 302 ? -9.425 -20.901 16.294 1.00 96.19 302 LEU A CA 1
ATOM 2198 C C . LEU A 1 302 ? -9.415 -19.466 16.823 1.00 96.19 302 LEU A C 1
ATOM 2200 O O . LEU A 1 302 ? -10.455 -18.816 16.840 1.00 96.19 302 LEU A O 1
ATOM 2204 N N . ALA A 1 303 ? -8.260 -18.963 17.261 1.00 96.12 303 ALA A N 1
ATOM 2205 C CA . ALA A 1 303 ? -8.130 -17.582 17.712 1.00 96.12 303 ALA A CA 1
ATOM 2206 C C . ALA A 1 303 ? -6.693 -17.068 17.606 1.00 96.12 303 ALA A C 1
ATOM 2208 O O . ALA A 1 303 ? -5.737 -17.842 17.690 1.00 96.12 303 ALA A O 1
ATOM 2209 N N . THR A 1 304 ? -6.560 -15.754 17.470 1.00 95.50 304 THR A N 1
ATOM 2210 C CA . THR A 1 304 ? -5.329 -14.997 17.692 1.00 95.50 304 THR A CA 1
ATOM 2211 C C . THR A 1 304 ? -5.588 -14.008 18.818 1.00 95.50 304 THR A C 1
ATOM 2213 O O . THR A 1 304 ? -6.589 -13.296 18.784 1.00 95.50 304 THR A O 1
ATOM 2216 N N . ARG A 1 305 ? -4.696 -13.972 19.805 1.00 92.75 305 ARG A N 1
ATOM 2217 C CA . ARG A 1 305 ? -4.767 -13.080 20.959 1.00 92.75 305 ARG A CA 1
ATOM 2218 C C . ARG A 1 305 ? -3.469 -12.295 21.082 1.00 92.75 305 ARG A C 1
ATOM 2220 O O . ARG A 1 305 ? -2.438 -12.918 21.328 1.00 92.75 305 ARG A O 1
ATOM 2227 N N . ALA A 1 306 ? -3.512 -10.976 20.933 1.00 91.44 306 ALA A N 1
ATOM 2228 C CA . ALA A 1 306 ? -2.408 -10.124 21.372 1.00 91.44 306 ALA A CA 1
ATOM 2229 C C . ALA A 1 306 ? -2.637 -9.762 22.843 1.00 91.44 306 ALA A C 1
ATOM 2231 O O . ALA A 1 306 ? -3.708 -9.265 23.189 1.00 91.44 306 ALA A O 1
ATOM 2232 N N . VAL A 1 307 ? -1.663 -10.100 23.687 1.00 86.69 307 VAL A N 1
ATOM 2233 C CA . VAL A 1 307 ? -1.747 -9.915 25.138 1.00 86.69 307 VAL A CA 1
ATOM 2234 C C . VAL A 1 307 ? -1.398 -8.475 25.481 1.00 86.69 307 VAL A C 1
ATOM 2236 O O . VAL A 1 307 ? -0.345 -7.997 25.051 1.00 86.69 307 VAL A O 1
ATOM 2239 N N . VAL A 1 308 ? -2.260 -7.818 26.252 1.00 82.38 308 VAL A N 1
ATOM 2240 C CA . VAL A 1 308 ? -2.062 -6.449 26.746 1.00 82.38 308 VAL A CA 1
ATOM 2241 C C . VAL A 1 308 ? -1.979 -6.477 28.275 1.00 82.38 308 VAL A C 1
ATOM 2243 O O . VAL A 1 308 ? -2.642 -7.262 28.942 1.00 82.38 308 VAL A O 1
ATOM 2246 N N . GLY A 1 309 ? -1.119 -5.645 28.847 1.00 71.31 309 GLY A N 1
ATOM 2247 C CA . GLY A 1 309 ? -0.929 -5.484 30.278 1.00 71.31 309 GLY A CA 1
ATOM 2248 C C . GLY A 1 309 ? 0.046 -6.485 30.896 1.00 71.31 309 GLY A C 1
ATOM 2249 O O . GLY A 1 309 ? 1.076 -6.867 30.331 1.00 71.31 309 GLY A O 1
ATOM 2250 N N . GLN A 1 310 ? -0.224 -6.873 32.149 1.00 58.38 310 GLN A N 1
ATOM 2251 C CA . GLN A 1 310 ? 0.619 -7.871 32.805 1.00 58.38 310 GLN A CA 1
ATOM 2252 C C . GLN A 1 310 ? 0.544 -9.161 31.990 1.00 58.38 310 GLN A C 1
ATOM 2254 O O . GLN A 1 310 ? -0.549 -9.610 31.687 1.00 58.38 310 GLN A O 1
ATOM 2259 N N . ASN A 1 311 ? 1.706 -9.738 31.658 1.00 54.47 311 ASN A N 1
ATOM 2260 C CA . ASN A 1 311 ? 1.898 -11.011 30.944 1.00 54.47 311 ASN A CA 1
ATOM 2261 C C . ASN A 1 311 ? 1.293 -12.228 31.698 1.00 54.47 311 ASN A C 1
ATOM 2263 O O . ASN A 1 311 ? 1.961 -13.245 31.913 1.00 54.47 311 ASN A O 1
ATOM 2267 N N . ASP A 1 312 ? 0.053 -12.122 32.159 1.00 54.66 312 ASP A N 1
ATOM 2268 C CA . ASP A 1 312 ? -0.727 -13.171 32.771 1.00 54.66 312 ASP A CA 1
ATOM 2269 C C . ASP A 1 312 ? -1.443 -13.935 31.657 1.00 54.66 312 ASP A C 1
ATOM 2271 O O . ASP A 1 312 ? -2.421 -13.507 31.059 1.00 54.66 312 ASP A O 1
ATOM 2275 N N . LEU A 1 313 ? -0.915 -15.120 31.368 1.00 53.38 313 LEU A N 1
ATOM 2276 C CA . LEU A 1 313 ? -1.456 -16.045 30.375 1.00 53.38 313 LEU A CA 1
ATOM 2277 C C . LEU A 1 313 ? -2.729 -16.761 30.874 1.00 53.38 313 LEU A C 1
ATOM 2279 O O . LEU A 1 313 ? -3.165 -17.730 30.247 1.00 53.38 313 LEU A O 1
ATOM 2283 N N . THR A 1 314 ? -3.276 -16.364 32.031 1.00 47.03 314 THR A N 1
ATOM 2284 C CA . THR A 1 314 ? -4.373 -17.056 32.719 1.00 47.03 314 THR A CA 1
ATOM 2285 C C . THR A 1 314 ? -5.577 -16.185 33.068 1.00 47.03 314 THR A C 1
ATOM 2287 O O . THR A 1 314 ? -6.602 -16.747 33.470 1.00 47.03 314 THR A O 1
ATOM 2290 N N . SER A 1 315 ? -5.527 -14.866 32.873 1.00 41.75 315 SER A N 1
ATOM 2291 C CA . SER A 1 315 ? -6.654 -13.987 33.180 1.00 41.75 315 SER A CA 1
ATOM 2292 C C . SER A 1 315 ? -7.485 -13.644 31.940 1.00 41.75 315 SER A C 1
ATOM 2294 O O . SER A 1 315 ? -7.001 -13.466 30.825 1.00 41.75 315 SER A O 1
ATOM 2296 N N . GLY A 1 316 ? -8.804 -13.614 32.131 1.00 50.22 316 GLY A N 1
ATOM 2297 C CA . GLY A 1 316 ? -9.744 -13.022 31.185 1.00 50.22 316 GLY A CA 1
ATOM 2298 C C . GLY A 1 316 ? -9.710 -11.502 31.289 1.00 50.22 316 GLY A C 1
ATOM 2299 O O . GLY A 1 316 ? -10.750 -10.911 31.580 1.00 50.22 316 GLY A O 1
ATOM 2300 N N . GLU A 1 317 ? -8.526 -10.903 31.133 1.00 59.22 317 GLU A N 1
ATOM 2301 C CA . GLU A 1 317 ? -8.412 -9.451 31.014 1.00 59.22 317 GLU A CA 1
ATOM 2302 C C . GLU A 1 317 ? -9.218 -8.994 29.795 1.00 59.22 317 GLU A C 1
ATOM 2304 O O . GLU A 1 317 ? -9.331 -9.694 28.785 1.00 59.22 317 GLU A O 1
ATOM 2309 N N . THR A 1 318 ? -9.861 -7.841 29.926 1.00 61.06 318 THR A N 1
ATOM 2310 C CA . THR A 1 318 ? -10.754 -7.299 28.896 1.00 61.06 318 THR A CA 1
ATOM 2311 C C . THR A 1 318 ? -10.028 -6.432 27.867 1.00 61.06 318 THR A C 1
ATOM 2313 O O . THR A 1 318 ? -10.675 -5.940 26.949 1.00 61.06 318 THR A O 1
ATOM 2316 N N . ASP A 1 319 ? -8.731 -6.187 28.048 1.00 71.50 319 ASP A N 1
ATOM 2317 C CA . ASP A 1 319 ? -7.876 -5.377 27.172 1.00 71.50 319 ASP A CA 1
ATOM 2318 C C . ASP A 1 319 ? -7.116 -6.206 26.119 1.00 71.50 319 ASP A C 1
ATOM 2320 O O . ASP A 1 319 ? -6.685 -5.650 25.107 1.00 71.50 319 ASP A O 1
ATOM 2324 N N . ASP A 1 320 ? -7.015 -7.526 26.305 1.00 84.31 320 ASP A N 1
ATOM 2325 C CA . ASP A 1 320 ? -6.510 -8.469 25.304 1.00 84.31 320 ASP A CA 1
ATOM 2326 C C . ASP A 1 320 ? -7.270 -8.360 23.969 1.00 84.31 320 ASP A C 1
ATOM 2328 O O . ASP A 1 320 ? -8.499 -8.449 23.895 1.00 84.31 320 ASP A O 1
ATOM 2332 N N . GLN A 1 321 ? -6.518 -8.304 22.872 1.00 90.38 321 GLN A N 1
ATOM 2333 C CA . GLN A 1 321 ? -7.071 -8.239 21.521 1.00 90.38 321 GLN A CA 1
ATOM 2334 C C . GLN A 1 321 ? -7.318 -9.635 20.975 1.00 90.38 321 GLN A C 1
ATOM 2336 O O . GLN A 1 321 ? -6.375 -10.304 20.545 1.00 90.38 321 GLN A O 1
ATOM 2341 N N . VAL A 1 322 ? -8.572 -10.089 20.963 1.00 92.62 322 VAL A N 1
ATOM 2342 C CA . VAL A 1 322 ? -8.919 -11.449 20.528 1.00 92.62 322 VAL A CA 1
ATOM 2343 C C . VAL A 1 322 ? -9.688 -11.436 19.214 1.00 92.62 322 VAL A C 1
ATOM 2345 O O . VAL A 1 322 ? -10.833 -11.014 19.159 1.00 92.62 322 VAL A O 1
ATOM 2348 N N . THR A 1 323 ? -9.090 -11.994 18.162 1.00 96.06 323 THR A N 1
ATOM 2349 C CA . THR A 1 323 ? -9.809 -12.363 16.934 1.00 96.06 323 THR A CA 1
ATOM 2350 C C . THR A 1 323 ? -10.060 -13.864 16.937 1.00 96.06 323 THR A C 1
ATOM 2352 O O . THR A 1 323 ? -9.121 -14.637 17.126 1.00 96.06 323 THR A O 1
ATOM 2355 N N . SER A 1 324 ? -11.298 -14.295 16.712 1.00 97.31 324 SER A N 1
ATOM 2356 C CA . SER A 1 324 ? -11.676 -15.712 16.655 1.00 97.31 324 SER A CA 1
ATOM 2357 C C . SER A 1 324 ? -12.178 -16.119 15.274 1.00 97.31 324 SER A C 1
ATOM 2359 O O . SER A 1 324 ? -12.664 -15.287 14.510 1.00 97.31 324 SER A O 1
ATOM 2361 N N . TYR A 1 325 ? -12.033 -17.403 14.952 1.00 98.12 325 TYR A N 1
ATOM 2362 C CA . TYR A 1 325 ? -12.335 -17.967 13.642 1.00 98.12 325 TYR A CA 1
ATOM 2363 C C . TYR A 1 325 ? -13.136 -19.264 13.787 1.00 98.12 325 TYR A C 1
ATOM 2365 O O . TYR A 1 325 ? -12.794 -20.125 14.602 1.00 98.12 325 TYR A O 1
ATOM 2373 N N . THR A 1 326 ? -14.161 -19.437 12.956 1.00 97.88 326 THR A N 1
ATOM 2374 C CA . THR A 1 326 ? -14.823 -20.729 12.731 1.00 97.88 326 THR A CA 1
ATOM 2375 C C . THR A 1 326 ? -14.499 -21.236 11.333 1.00 97.88 326 THR A C 1
ATOM 2377 O O . THR A 1 326 ? -14.062 -20.480 10.468 1.00 97.88 326 THR A O 1
ATOM 2380 N N . TYR A 1 327 ? -14.684 -22.534 11.106 1.00 97.38 327 TYR A N 1
ATOM 2381 C CA . TYR A 1 327 ? -14.389 -23.163 9.825 1.00 97.38 327 TYR A CA 1
ATOM 2382 C C . TYR A 1 327 ? -15.531 -24.084 9.415 1.00 97.38 327 TYR A C 1
ATOM 2384 O O . TYR A 1 327 ? -16.146 -24.747 10.251 1.00 97.38 327 TYR A O 1
ATOM 2392 N N . THR A 1 328 ? -15.763 -24.168 8.111 1.00 95.62 328 THR A N 1
ATOM 2393 C CA . THR A 1 328 ? -16.635 -25.166 7.491 1.00 95.62 328 THR A CA 1
ATOM 2394 C C . THR A 1 328 ? -16.098 -26.583 7.732 1.00 95.62 328 THR A C 1
ATOM 2396 O O . THR A 1 328 ? -14.918 -26.778 8.034 1.00 95.62 328 THR A O 1
ATOM 2399 N N . GLU A 1 329 ? -16.916 -27.614 7.489 1.00 91.31 329 GLU A N 1
ATOM 2400 C CA . GLU A 1 329 ? -16.481 -29.025 7.575 1.00 91.31 329 GLU A CA 1
ATOM 2401 C C . GLU A 1 329 ? -15.281 -29.358 6.664 1.00 91.31 329 GLU A C 1
ATOM 2403 O O . GLU A 1 329 ? -14.582 -30.347 6.879 1.00 91.31 329 GLU A O 1
ATOM 2408 N N . ARG A 1 330 ? -15.026 -28.531 5.640 1.00 92.75 330 ARG A N 1
ATOM 2409 C CA . ARG A 1 330 ? -13.904 -28.671 4.700 1.00 92.75 330 ARG A CA 1
ATOM 2410 C C . ARG A 1 330 ? -12.642 -27.923 5.141 1.00 92.75 330 ARG A C 1
ATOM 2412 O O . ARG A 1 330 ? -11.658 -27.951 4.407 1.00 92.75 330 ARG A O 1
ATOM 2419 N N . GLY A 1 331 ? -12.667 -27.252 6.294 1.00 93.56 331 GLY A N 1
ATOM 2420 C CA . GLY A 1 331 ? -11.550 -26.459 6.815 1.00 93.56 331 GLY A CA 1
ATOM 2421 C C . GLY A 1 331 ? -11.383 -25.083 6.160 1.00 93.56 331 GLY A C 1
ATOM 2422 O O . GLY A 1 331 ? -10.327 -24.477 6.298 1.00 93.56 331 GLY A O 1
ATOM 2423 N N . LEU A 1 332 ? -12.394 -24.587 5.439 1.00 96.62 332 LEU A N 1
ATOM 2424 C CA . LEU A 1 332 ? -12.418 -23.211 4.914 1.00 96.62 332 LEU A CA 1
ATOM 2425 C C . LEU A 1 332 ? -12.968 -22.260 5.984 1.00 96.62 332 LEU A C 1
ATOM 2427 O O . LEU A 1 332 ? -13.868 -22.673 6.711 1.00 96.62 332 LEU A O 1
ATOM 2431 N N . LEU A 1 333 ? -12.437 -21.037 6.081 1.00 97.56 333 LEU A N 1
ATOM 2432 C CA . LEU A 1 333 ? -12.863 -20.016 7.051 1.00 97.56 333 LEU A CA 1
ATOM 2433 C C . LEU A 1 333 ? -14.357 -19.711 6.888 1.00 97.56 333 LEU A C 1
ATOM 2435 O O . LEU A 1 333 ? -14.765 -19.340 5.810 1.00 97.56 333 LEU A O 1
ATOM 2439 N N . ASP A 1 334 ? -15.155 -19.849 7.935 1.00 97.31 334 ASP A N 1
ATOM 2440 C CA . ASP A 1 334 ? -16.607 -19.632 7.892 1.00 97.31 334 ASP A CA 1
ATOM 2441 C C . ASP A 1 334 ? -16.944 -18.258 8.480 1.00 97.31 334 ASP A C 1
ATOM 2443 O O . ASP A 1 334 ? -17.336 -17.350 7.757 1.00 97.31 334 ASP A O 1
ATOM 2447 N N . LEU A 1 335 ? -16.648 -18.050 9.766 1.00 98.00 335 LEU A N 1
ATOM 2448 C CA . LEU A 1 335 ? -16.803 -16.764 10.439 1.00 98.00 335 LEU A CA 1
ATOM 2449 C C . LEU A 1 335 ? -15.467 -16.263 10.978 1.00 98.00 335 LEU A C 1
ATOM 2451 O O . LEU A 1 335 ? -14.637 -17.035 11.460 1.00 98.00 335 LEU A O 1
ATOM 2455 N N . MET A 1 336 ? -15.302 -14.947 10.975 1.00 98.06 336 MET A N 1
ATOM 2456 C CA . MET A 1 336 ? -14.270 -14.235 11.721 1.00 98.06 336 MET A CA 1
ATOM 2457 C C . MET A 1 336 ? -14.958 -13.240 12.641 1.00 98.06 336 MET A C 1
ATOM 2459 O O . MET A 1 336 ? -15.699 -12.383 12.167 1.00 98.06 336 MET A O 1
ATOM 2463 N N . THR A 1 337 ? -14.674 -13.326 13.933 1.00 97.56 337 THR A N 1
ATOM 2464 C CA . THR A 1 337 ? -15.123 -12.344 14.919 1.00 97.56 337 THR A CA 1
ATOM 2465 C C . THR A 1 337 ? -13.915 -11.564 15.399 1.00 97.56 337 THR A C 1
ATOM 2467 O O . THR A 1 337 ? -12.982 -12.158 15.944 1.00 97.56 337 THR A O 1
ATOM 2470 N N . ASP A 1 338 ? -13.914 -10.260 15.173 1.00 95.00 338 ASP A N 1
ATOM 2471 C CA . ASP A 1 338 ? -12.817 -9.378 15.571 1.00 95.00 338 ASP A CA 1
ATOM 2472 C C . ASP A 1 338 ? -12.849 -9.025 17.077 1.00 95.00 338 ASP A C 1
ATOM 2474 O O . ASP A 1 338 ? -13.776 -9.441 17.783 1.00 95.00 338 ASP A O 1
ATOM 2478 N N . PRO A 1 339 ? -11.865 -8.262 17.594 1.00 92.94 339 PRO A N 1
ATOM 2479 C CA . PRO A 1 339 ? -11.809 -7.909 19.014 1.00 92.94 339 PRO A CA 1
ATOM 2480 C C . PRO A 1 339 ? -12.979 -7.065 19.534 1.00 92.94 339 PRO A C 1
ATOM 2482 O O . PRO A 1 339 ? -13.244 -7.070 20.733 1.00 92.94 339 PRO A O 1
ATOM 2485 N N . LEU A 1 340 ? -13.710 -6.370 18.655 1.00 92.50 340 LEU A N 1
ATOM 2486 C CA . LEU A 1 340 ? -14.932 -5.641 19.011 1.00 92.50 340 LEU A CA 1
ATOM 2487 C C . LEU A 1 340 ? -16.183 -6.539 18.978 1.00 92.50 340 LEU A C 1
ATOM 2489 O O . LEU A 1 340 ? -17.286 -6.076 19.269 1.00 92.50 340 LEU A O 1
ATOM 2493 N N . GLY A 1 341 ? -16.036 -7.823 18.641 1.00 93.00 341 GLY A N 1
ATOM 2494 C CA . GLY A 1 341 ? -17.136 -8.779 18.547 1.00 93.00 341 GLY A CA 1
ATOM 2495 C C . GLY A 1 341 ? -17.898 -8.720 17.221 1.00 93.00 341 GLY A C 1
ATOM 2496 O O . GLY A 1 341 ? -18.977 -9.307 17.114 1.00 93.00 341 GLY A O 1
ATOM 2497 N N . ARG A 1 342 ? -17.378 -8.016 16.213 1.00 95.19 342 ARG A N 1
ATOM 2498 C CA . ARG A 1 342 ? -18.041 -7.846 14.915 1.00 95.19 342 ARG A CA 1
ATOM 2499 C C . ARG A 1 342 ? -17.713 -9.033 14.025 1.00 95.19 342 ARG A C 1
ATOM 2501 O O . ARG A 1 342 ? -16.579 -9.510 14.005 1.00 95.19 342 ARG A O 1
ATOM 2508 N N . VAL A 1 343 ? -18.715 -9.517 13.296 1.00 97.94 343 VAL A N 1
ATOM 2509 C CA . VAL A 1 343 ? -18.628 -10.781 12.558 1.00 97.94 343 VAL A CA 1
ATOM 2510 C C . VAL A 1 343 ? -18.506 -10.523 11.061 1.00 97.94 343 VAL A C 1
ATOM 2512 O O . VAL A 1 343 ? -19.297 -9.781 10.484 1.00 97.94 343 VAL A O 1
ATOM 2515 N N . SER A 1 344 ? -17.535 -11.169 10.427 1.00 98.00 344 SER A N 1
ATOM 2516 C CA . SER A 1 344 ? -17.465 -11.349 8.976 1.00 98.00 344 SER A CA 1
ATOM 2517 C C . SER A 1 344 ? -17.704 -12.816 8.630 1.00 98.00 344 SER A C 1
ATOM 2519 O O . SER A 1 344 ? -17.352 -13.693 9.416 1.00 98.00 344 SER A O 1
ATOM 2521 N N . ASP A 1 345 ? -18.320 -13.072 7.484 1.00 98.31 345 ASP A N 1
ATOM 2522 C CA . ASP A 1 345 ? -18.807 -14.384 7.057 1.00 98.31 345 ASP A CA 1
ATOM 2523 C C . ASP A 1 345 ? -18.455 -14.648 5.590 1.00 98.31 345 ASP A C 1
ATOM 2525 O O . ASP A 1 345 ? -18.566 -13.744 4.754 1.00 98.31 345 ASP A O 1
ATOM 2529 N N . TRP A 1 346 ? -18.025 -15.871 5.286 1.00 98.50 346 TRP A N 1
ATOM 2530 C CA . TRP A 1 346 ? -17.584 -16.301 3.962 1.00 98.50 346 TRP A CA 1
ATOM 2531 C C . TRP A 1 346 ? -18.366 -17.530 3.501 1.00 98.50 346 TRP A C 1
ATOM 2533 O O . TRP A 1 346 ? -18.213 -18.624 4.040 1.00 98.50 346 TRP A O 1
ATOM 2543 N N . ASP A 1 347 ? -19.112 -17.379 2.406 1.00 97.94 347 ASP A N 1
ATOM 2544 C CA . ASP A 1 347 ? -19.746 -18.512 1.735 1.00 97.94 347 ASP A CA 1
ATOM 2545 C C . ASP A 1 347 ? -18.897 -19.004 0.564 1.00 97.94 347 ASP A C 1
ATOM 2547 O O . ASP A 1 347 ? -18.294 -18.227 -0.188 1.00 97.94 347 ASP A O 1
ATOM 2551 N N . TYR A 1 348 ? -18.936 -20.317 0.343 1.00 98.00 348 TYR A N 1
ATOM 2552 C CA . TYR A 1 348 ? -18.166 -20.993 -0.694 1.00 98.00 348 TYR A CA 1
ATOM 2553 C C . TYR A 1 348 ? -19.048 -21.813 -1.625 1.00 98.00 348 TYR A C 1
ATOM 2555 O O . TYR A 1 348 ? -20.086 -22.350 -1.237 1.00 98.00 348 TYR A O 1
ATOM 2563 N N . ASP A 1 349 ? -18.586 -21.987 -2.859 1.00 95.81 349 ASP A N 1
ATOM 2564 C CA . ASP A 1 349 ? -19.157 -22.977 -3.762 1.00 95.81 349 ASP A CA 1
ATOM 2565 C C . ASP A 1 349 ? -18.664 -24.412 -3.477 1.00 95.81 349 ASP A C 1
ATOM 2567 O O . ASP A 1 349 ? -17.838 -24.684 -2.601 1.00 95.81 349 ASP A O 1
ATOM 2571 N N . ALA A 1 350 ? -19.144 -25.372 -4.274 1.00 93.25 350 ALA A N 1
ATOM 2572 C CA . ALA A 1 350 ? -18.751 -26.776 -4.162 1.00 93.25 350 ALA A CA 1
ATOM 2573 C C . ALA A 1 350 ? -17.255 -27.040 -4.444 1.00 93.25 350 ALA A C 1
ATOM 2575 O O . ALA A 1 350 ? -16.746 -28.101 -4.071 1.00 93.25 350 ALA A O 1
ATOM 2576 N N . LEU A 1 351 ? -16.531 -26.109 -5.068 1.00 95.12 351 LEU A N 1
ATOM 2577 C CA . LEU A 1 351 ? -15.090 -26.204 -5.305 1.00 95.12 351 LEU A CA 1
ATOM 2578 C C . LEU A 1 351 ? -14.267 -25.522 -4.200 1.00 95.12 351 LEU A C 1
ATOM 2580 O O . LEU A 1 351 ? -13.049 -25.676 -4.190 1.00 95.12 351 LEU A O 1
ATOM 2584 N N . GLY A 1 352 ? -14.911 -24.857 -3.235 1.00 95.62 352 GLY A N 1
ATOM 2585 C CA . GLY A 1 352 ? -14.244 -24.133 -2.154 1.00 95.62 352 GLY A CA 1
ATOM 2586 C C . GLY A 1 352 ? -13.796 -22.724 -2.547 1.00 95.62 352 GLY A C 1
ATOM 2587 O O . GLY A 1 352 ? -12.898 -22.176 -1.914 1.00 95.62 352 GLY A O 1
ATOM 2588 N N . ARG A 1 353 ? -14.387 -22.140 -3.596 1.00 96.75 353 ARG A N 1
ATOM 2589 C CA . ARG A 1 353 ? -14.143 -20.751 -4.014 1.00 96.75 353 ARG A CA 1
ATOM 2590 C C . ARG A 1 353 ? -15.144 -19.825 -3.321 1.00 96.75 353 ARG A C 1
ATOM 2592 O O . ARG A 1 353 ? -16.310 -20.195 -3.204 1.00 96.75 353 ARG A O 1
ATOM 2599 N N . VAL A 1 354 ? -14.701 -18.648 -2.874 1.00 98.06 354 VAL A N 1
ATOM 2600 C CA . VAL A 1 354 ? -15.539 -17.672 -2.149 1.00 98.06 354 VAL A CA 1
ATOM 2601 C C . VAL A 1 354 ? -16.570 -17.064 -3.096 1.00 98.06 354 VAL A C 1
ATOM 2603 O O . VAL A 1 354 ? -16.202 -16.379 -4.042 1.00 98.06 354 VAL A O 1
ATOM 2606 N N . ILE A 1 355 ? -17.855 -17.268 -2.830 1.00 98.19 355 ILE A N 1
ATOM 2607 C CA . ILE A 1 355 ? -18.949 -16.710 -3.642 1.00 98.19 355 ILE A CA 1
ATOM 2608 C C . ILE A 1 355 ? -19.658 -15.542 -2.966 1.00 98.19 355 ILE A C 1
ATOM 2610 O O . ILE A 1 355 ? -20.322 -14.754 -3.642 1.00 98.19 355 ILE A O 1
ATOM 2614 N N . GLN A 1 356 ? -19.514 -15.409 -1.649 1.00 98.44 356 GLN A N 1
ATOM 2615 C CA . GLN A 1 356 ? -20.116 -14.330 -0.885 1.00 98.44 356 GLN A CA 1
ATOM 2616 C C . GLN A 1 356 ? -19.230 -13.977 0.306 1.00 98.44 356 GLN A C 1
ATOM 2618 O O . GLN A 1 356 ? -18.677 -14.863 0.954 1.00 98.44 356 GLN A O 1
ATOM 2623 N N . VAL A 1 357 ? -19.110 -12.682 0.581 1.00 98.44 357 VAL A N 1
ATOM 2624 C CA . VAL A 1 357 ? -18.518 -12.158 1.812 1.00 98.44 357 VAL A CA 1
ATOM 2625 C C . VAL A 1 357 ? -19.530 -11.212 2.435 1.00 98.44 357 VAL A C 1
ATOM 2627 O O . VAL A 1 357 ? -19.993 -10.284 1.768 1.00 98.44 357 VAL A O 1
ATOM 2630 N N . ILE A 1 358 ? -19.882 -11.451 3.693 1.00 98.12 358 ILE A N 1
ATOM 2631 C CA . ILE A 1 358 ? -20.716 -10.554 4.490 1.00 98.12 358 ILE A CA 1
ATOM 2632 C C . ILE A 1 358 ? -19.829 -9.943 5.568 1.00 98.12 358 ILE A C 1
ATOM 2634 O O . ILE A 1 358 ? -19.197 -10.667 6.330 1.00 98.12 358 ILE A O 1
ATOM 2638 N N . VAL A 1 359 ? -19.776 -8.618 5.648 1.00 97.19 359 VAL A N 1
ATOM 2639 C CA . VAL A 1 359 ? -19.061 -7.892 6.710 1.00 97.19 359 VAL A CA 1
ATOM 2640 C C . VAL A 1 359 ? -20.059 -7.266 7.671 1.00 97.19 359 VAL A C 1
ATOM 2642 O O . VAL A 1 359 ? -21.160 -6.906 7.255 1.00 97.19 359 VAL A O 1
ATOM 2645 N N . ALA A 1 360 ? -19.669 -7.129 8.941 1.00 96.31 360 ALA A N 1
ATOM 2646 C CA . ALA A 1 360 ? -20.534 -6.633 10.013 1.00 96.31 360 ALA A CA 1
ATOM 2647 C C . ALA A 1 360 ? -21.876 -7.389 10.100 1.00 96.31 360 ALA A C 1
ATOM 2649 O O . ALA A 1 360 ? -22.940 -6.806 10.301 1.00 96.31 360 ALA A O 1
ATOM 2650 N N . LYS A 1 361 ? -21.823 -8.712 9.924 1.00 97.38 361 LYS A N 1
ATOM 2651 C CA . LYS A 1 361 ? -22.989 -9.594 9.909 1.00 97.38 361 LYS A CA 1
ATOM 2652 C C . LYS A 1 361 ? -23.815 -9.430 11.185 1.00 97.38 361 LYS A C 1
ATOM 2654 O O . LYS A 1 361 ? -23.297 -9.543 12.297 1.00 97.38 361 LYS A O 1
ATOM 2659 N N . GLY A 1 362 ? -25.117 -9.214 11.017 1.00 95.31 362 GLY A N 1
ATOM 2660 C CA . GLY A 1 362 ? -26.074 -9.033 12.106 1.00 95.31 362 GLY A CA 1
ATOM 2661 C C . GLY A 1 362 ? -26.137 -7.619 12.693 1.00 95.31 362 GLY A C 1
ATOM 2662 O O . GLY A 1 362 ? -26.882 -7.416 13.655 1.00 95.31 362 GLY A O 1
ATOM 2663 N N . THR A 1 363 ? -25.407 -6.645 12.141 1.00 96.19 363 THR A N 1
ATOM 2664 C CA . THR A 1 363 ? -25.503 -5.229 12.533 1.00 96.19 363 THR A CA 1
ATOM 2665 C C . THR A 1 363 ? -26.284 -4.414 11.488 1.00 96.19 363 THR A C 1
ATOM 2667 O O . THR A 1 363 ? -26.522 -4.894 10.378 1.00 96.19 363 THR A O 1
ATOM 2670 N N . PRO A 1 364 ? -26.706 -3.172 11.800 1.00 95.19 364 PRO A N 1
ATOM 2671 C CA . PRO A 1 364 ? -27.321 -2.277 10.814 1.00 95.19 364 PRO A CA 1
ATOM 2672 C C . PRO A 1 364 ? -26.414 -1.920 9.627 1.00 95.19 364 PRO A C 1
ATOM 2674 O O . PRO A 1 364 ? -26.922 -1.482 8.599 1.00 95.19 364 PRO A O 1
ATOM 2677 N N . ASP A 1 365 ? -25.100 -2.102 9.774 1.00 95.62 365 ASP A N 1
ATOM 2678 C CA . ASP A 1 365 ? -24.091 -1.753 8.772 1.00 95.62 365 ASP A CA 1
ATOM 2679 C C . ASP A 1 365 ? -23.712 -2.938 7.874 1.00 95.62 365 ASP A C 1
ATOM 2681 O O . ASP A 1 365 ? -22.797 -2.810 7.062 1.00 95.62 365 ASP A O 1
ATOM 2685 N N . GLU A 1 366 ? -24.393 -4.083 8.019 1.00 96.81 366 GLU A N 1
ATOM 2686 C CA . GLU A 1 366 ? -24.131 -5.300 7.252 1.00 96.81 366 GLU A CA 1
ATOM 2687 C C . GLU A 1 366 ? -24.049 -5.013 5.747 1.00 96.81 366 GLU A C 1
ATOM 2689 O O . GLU A 1 366 ? -24.930 -4.387 5.152 1.00 96.81 366 GLU A O 1
ATOM 2694 N N . ALA A 1 367 ? -22.996 -5.519 5.110 1.00 97.00 367 ALA A N 1
ATOM 2695 C CA . ALA A 1 367 ? -22.839 -5.434 3.667 1.00 97.00 367 ALA A CA 1
ATOM 2696 C C . ALA A 1 367 ? -22.436 -6.774 3.083 1.00 97.00 367 ALA A C 1
ATOM 2698 O O . ALA A 1 367 ? -21.627 -7.498 3.658 1.00 97.00 367 ALA A O 1
ATOM 2699 N N . THR A 1 368 ? -22.984 -7.074 1.907 1.00 98.00 368 THR A N 1
ATOM 2700 C CA . THR A 1 368 ? -22.778 -8.339 1.199 1.00 98.00 368 THR A CA 1
ATOM 2701 C C . THR A 1 368 ? -22.139 -8.090 -0.158 1.00 98.00 368 THR A C 1
ATOM 2703 O O . THR A 1 368 ? -22.721 -7.403 -0.987 1.00 98.00 368 THR A O 1
ATOM 2706 N N . MET A 1 369 ? -20.989 -8.704 -0.411 1.00 98.19 369 MET A N 1
ATOM 2707 C CA . MET A 1 369 ? -20.334 -8.724 -1.716 1.00 98.19 369 MET A CA 1
ATOM 2708 C C . MET A 1 369 ? -20.414 -10.132 -2.289 1.00 98.19 369 MET A C 1
ATOM 2710 O O . MET A 1 369 ? -20.344 -11.111 -1.543 1.00 98.19 369 MET A O 1
ATOM 2714 N N . ARG A 1 370 ? -20.557 -10.254 -3.610 1.00 98.62 370 ARG A N 1
ATOM 2715 C CA . ARG A 1 370 ? -20.661 -11.553 -4.289 1.00 98.62 370 ARG A CA 1
ATOM 2716 C C . ARG A 1 370 ? -19.634 -11.671 -5.399 1.00 98.62 370 ARG A C 1
ATOM 2718 O O . ARG A 1 370 ? -19.360 -10.712 -6.116 1.00 98.62 370 ARG A O 1
ATOM 2725 N N . THR A 1 371 ? -19.106 -12.876 -5.556 1.00 98.69 371 THR A N 1
ATOM 2726 C CA . THR A 1 371 ? -18.200 -13.231 -6.648 1.00 98.69 371 THR A CA 1
ATOM 2727 C C . THR A 1 371 ? -18.779 -14.418 -7.399 1.00 98.69 371 THR A C 1
ATOM 2729 O O . THR A 1 371 ? -19.161 -15.425 -6.806 1.00 98.69 371 THR A O 1
ATOM 2732 N N . GLU A 1 372 ? -18.851 -14.298 -8.717 1.00 98.44 372 GLU A N 1
ATOM 2733 C CA . GLU A 1 372 ? -19.250 -15.379 -9.609 1.00 98.44 372 GLU A CA 1
ATOM 2734 C C . GLU A 1 372 ? -18.034 -15.874 -10.381 1.00 98.44 372 GLU A C 1
ATOM 2736 O O . GLU A 1 372 ? -17.141 -15.096 -10.723 1.00 98.44 372 GLU A O 1
ATOM 2741 N N . TYR A 1 373 ? -18.025 -17.168 -10.688 1.00 98.31 373 TYR A N 1
ATOM 2742 C CA . TYR A 1 373 ? -16.947 -17.792 -11.435 1.00 98.31 373 TYR A CA 1
ATOM 2743 C C . TYR A 1 373 ? -17.464 -18.511 -12.673 1.00 98.31 373 TYR A C 1
ATOM 2745 O O . TYR A 1 373 ? -18.536 -19.121 -12.655 1.00 98.31 373 TYR A O 1
ATOM 2753 N N . ASP A 1 374 ? -16.638 -18.530 -13.713 1.00 96.00 374 ASP A N 1
ATOM 2754 C CA . ASP A 1 374 ? -16.843 -19.389 -14.865 1.00 96.00 374 ASP A CA 1
ATOM 2755 C C . ASP A 1 374 ? -16.535 -20.872 -14.546 1.00 96.00 374 ASP A C 1
ATOM 2757 O O . ASP A 1 374 ? -16.161 -21.266 -13.428 1.00 96.00 374 ASP A O 1
ATOM 2761 N N . ALA A 1 375 ? -16.709 -21.723 -15.561 1.00 93.56 375 ALA A N 1
ATOM 2762 C CA . ALA A 1 375 ? -16.459 -23.159 -15.466 1.00 93.56 375 ALA A CA 1
ATOM 2763 C C . ALA A 1 375 ? -14.970 -23.529 -15.304 1.00 93.56 375 ALA A C 1
ATOM 2765 O O . ALA A 1 375 ? -14.680 -24.656 -14.904 1.00 93.56 375 ALA A O 1
ATOM 2766 N N . PHE A 1 376 ? -14.045 -22.619 -15.623 1.00 94.81 376 PHE A N 1
ATOM 2767 C CA . PHE A 1 376 ? -12.598 -22.840 -15.563 1.00 94.81 376 PHE A CA 1
ATOM 2768 C C . PHE A 1 376 ? -11.975 -22.379 -14.245 1.00 94.81 376 PHE A C 1
ATOM 2770 O O . PHE A 1 376 ? -10.873 -22.813 -13.921 1.00 94.81 376 PHE A O 1
ATOM 2777 N N . GLY A 1 377 ? -12.678 -21.570 -13.449 1.00 95.25 377 GLY A N 1
ATOM 2778 C CA . GLY A 1 377 ? -12.118 -21.030 -12.211 1.00 95.25 377 GLY A CA 1
ATOM 2779 C C . GLY A 1 377 ? -12.023 -19.515 -12.173 1.00 95.25 377 GLY A C 1
ATOM 2780 O O . GLY A 1 377 ? -11.776 -18.976 -11.097 1.00 95.25 377 GLY A O 1
ATOM 2781 N N . ASN A 1 378 ? -12.209 -18.839 -13.305 1.00 97.50 378 ASN A N 1
ATOM 2782 C CA . ASN A 1 378 ? -11.973 -17.408 -13.420 1.00 97.50 378 ASN A CA 1
ATOM 2783 C C . ASN A 1 378 ? -13.170 -16.623 -12.889 1.00 97.50 378 ASN A C 1
ATOM 2785 O O . ASN A 1 378 ? -14.308 -17.076 -13.003 1.00 97.50 378 ASN A O 1
ATOM 2789 N N . VAL A 1 379 ? -12.926 -15.445 -12.318 1.00 98.38 379 VAL A N 1
ATOM 2790 C CA . VAL A 1 379 ? -13.988 -14.561 -11.817 1.00 98.38 379 VAL A CA 1
ATOM 2791 C C . VAL A 1 379 ? -14.772 -14.014 -13.002 1.00 98.38 379 VAL A C 1
ATOM 2793 O O . VAL A 1 379 ? -14.253 -13.180 -13.722 1.00 98.38 379 VAL A O 1
ATOM 2796 N N . SER A 1 380 ? -16.009 -14.449 -13.220 1.00 98.25 380 SER A N 1
ATOM 2797 C CA . SER A 1 380 ? -16.842 -13.968 -14.330 1.00 98.25 380 SER A CA 1
ATOM 2798 C C . SER A 1 380 ? -17.585 -12.678 -13.994 1.00 98.25 380 SER A C 1
ATOM 2800 O O . SER A 1 380 ? -17.896 -11.897 -14.892 1.00 98.25 380 SER A O 1
ATOM 2802 N N . ALA A 1 381 ? -17.882 -12.448 -12.712 1.00 98.50 381 ALA A N 1
ATOM 2803 C CA . ALA A 1 381 ? -18.468 -11.199 -12.247 1.00 98.50 381 ALA A CA 1
ATOM 2804 C C . ALA A 1 381 ? -18.152 -10.920 -10.776 1.00 98.50 381 ALA A C 1
ATOM 2806 O O . ALA A 1 381 ? -18.039 -11.837 -9.961 1.00 98.50 381 ALA A O 1
ATOM 2807 N N . GLN A 1 382 ? -18.075 -9.637 -10.440 1.00 98.38 382 GLN A N 1
ATOM 2808 C CA . GLN A 1 382 ? -18.081 -9.132 -9.073 1.00 98.38 382 GLN A CA 1
ATOM 2809 C C . GLN A 1 382 ? -19.306 -8.245 -8.886 1.00 98.38 382 GLN A C 1
ATOM 2811 O O . GLN A 1 382 ? -19.607 -7.413 -9.742 1.00 98.38 382 GLN A O 1
ATOM 2816 N N . ILE A 1 383 ? -20.017 -8.451 -7.782 1.00 98.31 383 ILE A N 1
ATOM 2817 C CA . ILE A 1 383 ? -21.149 -7.628 -7.373 1.00 98.31 383 ILE A CA 1
ATOM 2818 C C . ILE A 1 383 ? -20.791 -7.010 -6.029 1.00 98.31 383 ILE A C 1
ATOM 2820 O O . ILE A 1 383 ? -20.539 -7.736 -5.060 1.00 98.31 383 ILE A O 1
ATOM 2824 N N . ASP A 1 384 ? -20.730 -5.685 -5.990 1.00 96.94 384 ASP A N 1
ATOM 2825 C CA . ASP A 1 384 ? -20.437 -4.952 -4.764 1.00 96.94 384 ASP A CA 1
ATOM 2826 C C . ASP A 1 384 ? -21.636 -4.921 -3.799 1.00 96.94 384 ASP A C 1
ATOM 2828 O O . ASP A 1 384 ? -22.696 -5.505 -4.046 1.00 96.94 384 ASP A O 1
ATOM 2832 N N . ALA A 1 385 ? -21.460 -4.229 -2.676 1.00 96.75 385 ALA A N 1
ATOM 2833 C CA . ALA A 1 385 ? -22.478 -4.104 -1.642 1.00 96.75 385 ALA A CA 1
ATOM 2834 C C . ALA A 1 385 ? -23.689 -3.242 -2.046 1.00 96.75 385 ALA A C 1
ATOM 2836 O O . ALA A 1 385 ? -24.760 -3.394 -1.456 1.00 96.75 385 ALA A O 1
ATOM 2837 N N . ASN A 1 386 ? -23.532 -2.364 -3.042 1.00 96.00 386 ASN A N 1
ATOM 2838 C CA . ASN A 1 386 ? -24.609 -1.569 -3.638 1.00 96.00 386 ASN A CA 1
ATOM 2839 C C . ASN A 1 386 ? -25.370 -2.355 -4.725 1.00 96.00 386 ASN A C 1
ATOM 2841 O O . ASN A 1 386 ? -26.449 -1.945 -5.158 1.00 96.00 386 ASN A O 1
ATOM 2845 N N . GLY A 1 387 ? -24.853 -3.518 -5.133 1.00 96.44 387 GLY A N 1
ATOM 2846 C CA . GLY A 1 387 ? -25.417 -4.360 -6.181 1.00 96.44 387 GLY A CA 1
ATOM 2847 C C . GLY A 1 387 ? -24.909 -4.019 -7.583 1.00 96.44 387 GLY A C 1
ATOM 2848 O O . GLY A 1 387 ? -25.448 -4.553 -8.557 1.00 96.44 387 GLY A O 1
ATOM 2849 N N . HIS A 1 388 ? -23.896 -3.157 -7.717 1.00 97.12 388 HIS A N 1
ATOM 2850 C CA . HIS A 1 388 ? -23.293 -2.849 -9.009 1.00 97.12 388 HIS A CA 1
ATOM 2851 C C . HIS A 1 388 ? -22.444 -4.033 -9.481 1.00 97.12 388 HIS A C 1
ATOM 2853 O O . HIS A 1 388 ? -21.647 -4.602 -8.734 1.00 97.12 388 HIS A O 1
ATOM 2859 N N . ARG A 1 389 ? -22.644 -4.437 -10.740 1.00 97.75 389 ARG A N 1
ATOM 2860 C CA . ARG A 1 389 ? -22.055 -5.647 -11.324 1.00 97.75 389 ARG A CA 1
ATOM 2861 C C . ARG A 1 389 ? -20.960 -5.291 -12.320 1.00 97.75 389 ARG A C 1
ATOM 2863 O O . ARG A 1 389 ? -21.251 -4.680 -13.340 1.00 97.75 389 ARG A O 1
ATOM 2870 N N . THR A 1 390 ? -19.742 -5.761 -12.079 1.00 98.25 390 THR A N 1
ATOM 2871 C CA . THR A 1 390 ? -18.644 -5.721 -13.056 1.00 98.25 390 THR A CA 1
ATOM 2872 C C . THR A 1 390 ? -18.400 -7.121 -13.601 1.00 98.25 390 THR A C 1
ATOM 2874 O O . THR A 1 390 ? -18.277 -8.069 -12.829 1.00 98.25 390 THR A O 1
ATOM 2877 N N . GLU A 1 391 ? -18.341 -7.265 -14.922 1.00 98.62 391 GLU A N 1
ATOM 2878 C CA . GLU A 1 391 ? -18.190 -8.549 -15.611 1.00 98.62 391 GLU A CA 1
ATOM 2879 C C . GLU A 1 391 ? -16.827 -8.670 -16.291 1.00 98.62 391 GLU A C 1
ATOM 2881 O O . GLU A 1 391 ? -16.261 -7.687 -16.780 1.00 98.62 391 GLU A O 1
ATOM 2886 N N . TYR A 1 392 ? -16.330 -9.902 -16.365 1.00 98.69 392 TYR A N 1
ATOM 2887 C CA . TYR A 1 392 ? -15.023 -10.231 -16.918 1.00 98.69 392 TYR A CA 1
ATOM 2888 C C . TYR A 1 392 ? -15.149 -11.393 -17.905 1.00 98.69 392 TYR A C 1
ATOM 2890 O O . TYR A 1 392 ? -15.761 -12.419 -17.603 1.00 98.69 392 TYR A O 1
ATOM 2898 N N . GLU A 1 393 ? -14.534 -11.258 -19.079 1.00 98.56 393 GLU A N 1
ATOM 2899 C CA . GLU A 1 393 ? -14.445 -12.343 -20.063 1.00 98.56 393 GLU A CA 1
ATOM 2900 C C . GLU A 1 393 ? -12.993 -12.742 -20.302 1.00 98.56 393 GLU A C 1
ATOM 2902 O O . GLU A 1 393 ? -12.110 -11.889 -20.427 1.00 98.56 393 GLU A O 1
ATOM 2907 N N . TYR A 1 394 ? -12.753 -14.041 -20.458 1.00 98.44 394 TYR A N 1
ATOM 2908 C CA . TYR A 1 394 ? -11.424 -14.617 -20.634 1.00 98.44 394 TYR A CA 1
ATOM 2909 C C . TYR A 1 394 ? -11.319 -15.365 -21.961 1.00 98.44 394 TYR A C 1
ATOM 2911 O O . TYR A 1 394 ? -12.308 -15.866 -22.500 1.00 98.44 394 TYR A O 1
ATOM 2919 N N . ASP A 1 395 ? -10.106 -15.453 -22.502 1.00 96.12 395 ASP A N 1
ATOM 2920 C CA . ASP A 1 395 ? -9.829 -16.354 -23.617 1.00 96.12 395 ASP A CA 1
ATOM 2921 C C . ASP A 1 395 ? -9.605 -17.804 -23.154 1.00 96.12 395 ASP A C 1
ATOM 2923 O O . ASP A 1 395 ? -9.575 -18.118 -21.971 1.00 96.12 395 ASP A O 1
ATOM 2927 N N . VAL A 1 396 ? -9.399 -18.713 -24.112 1.00 94.69 396 VAL A N 1
ATOM 2928 C CA . VAL A 1 396 ? -9.164 -20.150 -23.858 1.00 94.69 396 VAL A CA 1
ATOM 2929 C C . VAL A 1 396 ? -7.873 -20.470 -23.084 1.00 94.69 396 VAL A C 1
ATOM 2931 O O . VAL A 1 396 ? -7.570 -21.642 -22.875 1.00 94.69 396 VAL A O 1
ATOM 2934 N N . ARG A 1 397 ? -7.058 -19.462 -22.752 1.00 95.69 397 ARG A N 1
ATOM 2935 C CA . ARG A 1 397 ? -5.860 -19.575 -21.907 1.00 95.69 397 ARG A CA 1
ATOM 2936 C C . ARG A 1 397 ? -6.041 -18.836 -20.575 1.00 95.69 397 ARG A C 1
ATOM 2938 O O . ARG A 1 397 ? -5.036 -18.489 -19.961 1.00 95.69 397 ARG A O 1
ATOM 2945 N N . ASP A 1 398 ? -7.283 -18.558 -20.180 1.00 96.81 398 ASP A N 1
ATOM 2946 C CA . ASP A 1 398 ? -7.647 -17.880 -18.931 1.00 96.81 398 ASP A CA 1
ATOM 2947 C C . ASP A 1 398 ? -7.076 -16.453 -18.818 1.00 96.81 398 ASP A C 1
ATOM 2949 O O . ASP A 1 398 ? -6.794 -15.945 -17.734 1.00 96.81 398 ASP A O 1
ATOM 2953 N N . ARG A 1 399 ? -6.892 -15.766 -19.956 1.00 97.19 399 ARG A N 1
ATOM 2954 C CA . ARG A 1 399 ? -6.411 -14.372 -19.992 1.00 97.19 399 ARG A CA 1
ATOM 2955 C C . ARG A 1 399 ? -7.577 -13.410 -20.177 1.00 97.19 399 ARG A C 1
ATOM 2957 O O . ARG A 1 399 ? -8.388 -13.613 -21.076 1.00 97.19 399 ARG A O 1
ATOM 2964 N N . LEU A 1 400 ? -7.630 -12.350 -19.371 1.00 98.31 400 LEU A N 1
ATOM 2965 C CA . LEU A 1 400 ? -8.702 -11.347 -19.374 1.00 98.31 400 LEU A CA 1
ATOM 2966 C C . LEU A 1 400 ? -8.770 -10.583 -20.704 1.00 98.31 400 LEU A C 1
ATOM 2968 O O . LEU A 1 400 ? -7.846 -9.864 -21.047 1.00 98.31 400 LEU A O 1
ATOM 2972 N N . THR A 1 401 ? -9.874 -10.677 -21.436 1.00 98.38 401 THR A N 1
ATOM 2973 C CA . THR A 1 401 ? -10.061 -10.035 -22.753 1.00 98.38 401 THR A CA 1
ATOM 2974 C C . THR A 1 401 ? -11.070 -8.895 -22.763 1.00 98.38 401 THR A C 1
ATOM 2976 O O . THR A 1 401 ? -10.987 -8.028 -23.636 1.00 98.38 401 THR A O 1
ATOM 2979 N N . LEU A 1 402 ? -11.996 -8.868 -21.805 1.00 98.50 402 LEU A N 1
ATOM 2980 C CA . LEU A 1 402 ? -12.996 -7.818 -21.662 1.00 98.50 402 LEU A CA 1
ATOM 2981 C C . LEU A 1 402 ? -13.283 -7.580 -20.182 1.00 98.50 402 LEU A C 1
ATOM 2983 O O . LEU A 1 402 ? -13.483 -8.532 -19.435 1.00 98.50 402 LEU A O 1
ATOM 2987 N N . VAL A 1 403 ? -13.357 -6.310 -19.803 1.00 98.62 403 VAL A N 1
ATOM 2988 C CA . VAL A 1 403 ? -14.009 -5.847 -18.576 1.00 98.62 403 VAL A CA 1
ATOM 2989 C C . VAL A 1 403 ? -15.219 -5.028 -18.991 1.00 98.62 403 VAL A C 1
ATOM 2991 O O . VAL A 1 403 ? -15.079 -4.121 -19.816 1.00 98.62 403 VAL A O 1
ATOM 2994 N N . ARG A 1 404 ? -16.385 -5.340 -18.429 1.00 98.44 404 ARG A N 1
ATOM 2995 C CA . ARG A 1 404 ? -17.602 -4.540 -18.560 1.00 98.44 404 ARG A CA 1
ATOM 2996 C C . ARG A 1 404 ? -17.981 -3.997 -17.190 1.00 98.44 404 ARG A C 1
ATOM 2998 O O . ARG A 1 404 ? -18.214 -4.783 -16.278 1.00 98.44 404 ARG A O 1
ATOM 3005 N N . ASP A 1 405 ? -18.025 -2.679 -17.045 1.00 97.44 405 ASP A N 1
ATOM 3006 C CA . ASP A 1 405 ? -18.441 -2.050 -15.789 1.00 97.44 405 ASP A CA 1
ATOM 3007 C C . ASP A 1 405 ? -19.970 -2.095 -15.591 1.00 97.44 405 ASP A C 1
ATOM 3009 O O . ASP A 1 405 ? -20.723 -2.524 -16.473 1.00 97.44 405 ASP A O 1
ATOM 3013 N N . ALA A 1 406 ? -20.444 -1.622 -14.438 1.00 96.19 406 ALA A N 1
ATOM 3014 C CA . ALA A 1 406 ? -21.855 -1.693 -14.063 1.00 96.19 406 ALA A CA 1
ATOM 3015 C C . ALA A 1 406 ? -22.801 -0.814 -14.895 1.00 96.19 406 ALA A C 1
ATOM 3017 O O . ALA A 1 406 ? -24.015 -1.029 -14.866 1.00 96.19 406 ALA A O 1
ATOM 3018 N N . VAL A 1 407 ? -22.275 0.140 -15.672 1.00 96.12 407 VAL A N 1
ATOM 3019 C CA . VAL A 1 407 ? -23.066 0.936 -16.627 1.00 96.12 407 VAL A CA 1
ATOM 3020 C C . VAL A 1 407 ? -22.899 0.454 -18.071 1.00 96.12 407 VAL A C 1
ATOM 3022 O O . VAL A 1 407 ? -23.513 1.010 -18.982 1.00 96.12 407 VAL A O 1
ATOM 3025 N N . GLY A 1 408 ? -22.124 -0.612 -18.289 1.00 96.31 408 GLY A N 1
ATOM 3026 C CA . GLY A 1 408 ? -21.955 -1.286 -19.571 1.00 96.31 408 GLY A CA 1
ATOM 3027 C C . GLY A 1 408 ? -20.769 -0.807 -20.409 1.00 96.31 408 GLY A C 1
ATOM 3028 O O . GLY A 1 408 ? -20.636 -1.270 -21.547 1.00 96.31 408 GLY A O 1
ATOM 3029 N N . ASN A 1 409 ? -19.909 0.073 -19.888 1.00 97.25 409 ASN A N 1
ATOM 3030 C CA . ASN A 1 409 ? -18.694 0.483 -20.585 1.00 97.25 409 ASN A CA 1
ATOM 3031 C C . ASN A 1 409 ? -17.713 -0.687 -20.678 1.00 97.25 409 ASN A C 1
ATOM 3033 O O . ASN A 1 409 ? -17.575 -1.477 -19.748 1.00 97.25 409 ASN A O 1
ATOM 3037 N N . GLU A 1 410 ? -16.998 -0.777 -21.797 1.00 98.00 410 GLU A N 1
ATOM 3038 C CA . GLU A 1 410 ? -16.139 -1.916 -22.110 1.00 98.00 410 GLU A CA 1
ATOM 3039 C C . GLU A 1 410 ? -14.669 -1.518 -22.226 1.00 98.00 410 GLU A C 1
ATOM 3041 O O . GLU A 1 410 ? -14.327 -0.628 -22.997 1.00 98.00 410 GLU A O 1
ATOM 3046 N N . THR A 1 411 ? -13.778 -2.251 -21.561 1.00 98.31 411 THR A N 1
ATOM 3047 C CA . THR A 1 411 ? -12.332 -2.194 -21.820 1.00 98.31 411 THR A CA 1
ATOM 3048 C C . THR A 1 411 ? -11.857 -3.539 -22.348 1.00 98.31 411 THR A C 1
ATOM 3050 O O . THR A 1 411 ? -12.109 -4.573 -21.736 1.00 98.31 411 THR A O 1
ATOM 3053 N N . ARG A 1 412 ? -11.179 -3.539 -23.499 1.00 98.62 412 ARG A N 1
ATOM 3054 C CA . ARG A 1 412 ? -10.786 -4.754 -24.228 1.00 98.62 412 ARG A CA 1
ATOM 3055 C C . ARG A 1 412 ? -9.278 -4.922 -24.278 1.00 98.62 412 ARG A C 1
ATOM 3057 O O . ARG A 1 412 ? -8.551 -3.956 -24.505 1.00 98.62 412 ARG A O 1
ATOM 3064 N N . TYR A 1 413 ? -8.829 -6.168 -24.182 1.00 98.56 413 TYR A N 1
ATOM 3065 C CA . TYR A 1 413 ? -7.417 -6.542 -24.208 1.00 98.56 413 TYR A CA 1
ATOM 3066 C C . TYR A 1 413 ? -7.159 -7.617 -25.254 1.00 98.56 413 TYR A C 1
ATOM 3068 O O . TYR A 1 413 ? -7.980 -8.509 -25.484 1.00 98.56 413 TYR A O 1
ATOM 3076 N N . ARG A 1 414 ? -5.988 -7.561 -25.891 1.00 98.38 414 ARG A N 1
ATOM 3077 C CA . ARG A 1 414 ? -5.520 -8.632 -26.774 1.00 98.38 414 ARG A CA 1
ATOM 3078 C C . ARG A 1 414 ? -4.085 -8.981 -26.479 1.00 98.38 414 ARG A C 1
ATOM 3080 O O . ARG A 1 414 ? -3.266 -8.112 -26.193 1.00 98.38 414 ARG A O 1
ATOM 3087 N N . TYR A 1 415 ? -3.787 -10.258 -26.658 1.00 98.38 415 TYR A N 1
ATOM 3088 C CA . TYR A 1 415 ? -2.494 -10.828 -26.337 1.00 98.38 415 TYR A CA 1
ATOM 3089 C C . TYR A 1 415 ? -1.891 -11.555 -27.530 1.00 98.38 415 TYR A C 1
ATOM 3091 O O . TYR A 1 415 ? -2.608 -12.119 -28.362 1.00 98.38 415 TYR A O 1
ATOM 3099 N N . ASP A 1 416 ? -0.565 -11.596 -27.575 1.00 96.31 416 ASP A N 1
ATOM 3100 C CA . ASP A 1 416 ? 0.165 -12.485 -28.471 1.00 96.31 416 ASP A CA 1
ATOM 3101 C C . ASP A 1 416 ? 0.103 -13.957 -28.000 1.00 96.31 416 ASP A C 1
ATOM 3103 O O . ASP A 1 416 ? -0.572 -14.317 -27.029 1.00 96.31 416 ASP A O 1
ATOM 3107 N N . THR A 1 417 ? 0.802 -14.852 -28.701 1.00 94.31 417 THR A N 1
ATOM 3108 C CA . THR A 1 417 ? 0.878 -16.280 -28.347 1.00 94.31 417 THR A CA 1
ATOM 3109 C C . THR A 1 417 ? 1.668 -16.563 -27.071 1.00 94.31 417 THR A C 1
ATOM 3111 O O . THR A 1 417 ? 1.520 -17.644 -26.507 1.00 94.31 417 THR A O 1
ATOM 3114 N N . SER A 1 418 ? 2.510 -15.626 -26.642 1.00 95.38 418 SER A N 1
ATOM 3115 C CA . SER A 1 418 ? 3.362 -15.732 -25.459 1.00 95.38 418 SER A CA 1
ATOM 3116 C C . SER A 1 418 ? 2.722 -15.140 -24.202 1.00 95.38 418 SER A C 1
ATOM 3118 O O . SER A 1 418 ? 3.286 -15.292 -23.126 1.00 95.38 418 SER A O 1
ATOM 3120 N N . GLY A 1 419 ? 1.551 -14.504 -24.314 1.00 96.00 419 GLY A N 1
ATOM 3121 C CA . GLY A 1 419 ? 0.864 -13.891 -23.175 1.00 96.00 419 GLY A CA 1
ATOM 3122 C C . GLY A 1 419 ? 1.105 -12.396 -23.011 1.00 96.00 419 GLY A C 1
ATOM 3123 O O . GLY A 1 419 ? 0.591 -11.828 -22.055 1.00 96.00 419 GLY A O 1
ATOM 3124 N N . ASN A 1 420 ? 1.820 -11.736 -23.924 1.00 97.50 420 ASN A N 1
ATOM 3125 C CA . ASN A 1 420 ? 2.057 -10.296 -23.822 1.00 97.50 420 ASN A CA 1
ATOM 3126 C C . ASN A 1 420 ? 0.859 -9.518 -24.358 1.00 97.50 420 ASN A C 1
ATOM 3128 O O . ASN A 1 420 ? 0.356 -9.837 -25.436 1.00 97.50 420 ASN A O 1
ATOM 3132 N N . MET A 1 421 ? 0.417 -8.494 -23.625 1.00 98.06 421 MET A N 1
ATOM 3133 C CA . MET A 1 421 ? -0.686 -7.620 -24.028 1.00 98.06 421 MET A CA 1
ATOM 3134 C C . MET A 1 421 ? -0.240 -6.711 -25.173 1.00 98.06 421 MET A C 1
ATOM 3136 O O . MET A 1 421 ? 0.549 -5.805 -24.964 1.00 98.06 421 MET A O 1
ATOM 3140 N N . ILE A 1 422 ? -0.743 -6.935 -26.382 1.00 98.25 422 ILE A N 1
ATOM 3141 C CA . ILE A 1 422 ? -0.344 -6.200 -27.593 1.00 98.25 422 ILE A CA 1
ATOM 3142 C C . ILE A 1 422 ? -1.314 -5.082 -27.973 1.00 98.25 422 ILE A C 1
ATOM 3144 O O . ILE A 1 422 ? -0.925 -4.168 -28.699 1.00 98.25 422 ILE A O 1
ATOM 3148 N N . GLU A 1 423 ? -2.559 -5.139 -27.498 1.00 98.38 423 GLU A N 1
ATOM 3149 C CA . GLU A 1 423 ? -3.564 -4.096 -27.706 1.00 98.38 423 GLU A CA 1
ATOM 3150 C C . GLU A 1 423 ? -4.398 -3.903 -26.436 1.00 98.38 423 GLU A C 1
ATOM 3152 O O . GLU A 1 423 ? -4.794 -4.884 -25.800 1.00 98.38 423 GLU A O 1
ATOM 3157 N N . GLN A 1 424 ? -4.705 -2.647 -26.118 1.00 98.19 424 GLN A N 1
ATOM 3158 C CA . GLN A 1 424 ? -5.703 -2.261 -25.122 1.00 98.19 424 GLN A CA 1
ATOM 3159 C C . GLN A 1 424 ? -6.628 -1.213 -25.742 1.00 98.19 424 GLN A C 1
ATOM 3161 O O . GLN A 1 424 ? -6.155 -0.205 -26.261 1.00 98.19 424 GLN A O 1
ATOM 3166 N N . THR A 1 425 ? -7.936 -1.451 -25.699 1.00 98.00 425 THR A N 1
ATOM 3167 C CA . THR A 1 425 ? -8.959 -0.485 -26.122 1.00 98.00 425 THR A CA 1
ATOM 3168 C C . THR A 1 425 ? -9.759 -0.059 -24.904 1.00 98.00 425 THR A C 1
ATOM 3170 O O . THR A 1 425 ? -10.332 -0.918 -24.237 1.00 98.00 425 THR A O 1
ATOM 3173 N N . ASP A 1 426 ? -9.770 1.234 -24.598 1.00 96.56 426 ASP A N 1
ATOM 3174 C CA . ASP A 1 426 ? -10.539 1.777 -23.476 1.00 96.56 426 ASP A CA 1
ATOM 3175 C C . ASP A 1 426 ? -12.035 1.950 -23.817 1.00 96.56 426 ASP A C 1
ATOM 3177 O O . ASP A 1 426 ? -12.452 1.773 -24.965 1.00 96.56 426 ASP A O 1
ATOM 3181 N N . ALA A 1 427 ? -12.844 2.333 -22.827 1.00 95.75 427 ALA A N 1
ATOM 3182 C CA . ALA A 1 427 ? -14.288 2.535 -22.984 1.00 95.75 427 ALA A CA 1
ATOM 3183 C C . ALA A 1 427 ? -14.695 3.661 -23.947 1.00 95.75 427 ALA A C 1
ATOM 3185 O O . ALA A 1 427 ? -15.843 3.710 -24.389 1.00 95.75 427 ALA A O 1
ATOM 3186 N N . ARG A 1 428 ? -13.775 4.566 -24.299 1.00 94.31 428 ARG A N 1
ATOM 3187 C CA . ARG A 1 428 ? -13.992 5.595 -25.328 1.00 94.31 428 ARG A CA 1
ATOM 3188 C C . ARG A 1 428 ? -13.557 5.126 -26.717 1.00 94.31 428 ARG A C 1
ATOM 3190 O O . ARG A 1 428 ? -13.728 5.865 -27.686 1.00 94.31 428 ARG A O 1
ATOM 3197 N N . GLY A 1 429 ? -13.025 3.910 -26.830 1.00 94.62 429 GLY A N 1
ATOM 3198 C CA . GLY A 1 429 ? -12.516 3.335 -28.069 1.00 94.62 429 GLY A CA 1
ATOM 3199 C C . GLY A 1 429 ? -11.078 3.739 -28.395 1.00 94.62 429 GLY A C 1
ATOM 3200 O O . GLY A 1 429 ? -10.619 3.473 -29.509 1.00 94.62 429 GLY A O 1
ATOM 3201 N N . ASN A 1 430 ? -10.352 4.374 -27.469 1.00 95.88 430 ASN A N 1
ATOM 3202 C CA . ASN A 1 430 ? -8.962 4.741 -27.704 1.00 95.88 430 ASN A CA 1
ATOM 3203 C C . ASN A 1 430 ? -8.069 3.495 -27.624 1.00 95.88 430 ASN A C 1
ATOM 3205 O O . ASN A 1 430 ? -8.161 2.708 -26.680 1.00 95.88 430 ASN A O 1
ATOM 3209 N N . LEU A 1 431 ? -7.187 3.328 -28.612 1.00 97.00 431 LEU A N 1
ATOM 3210 C CA . LEU A 1 431 ? -6.395 2.115 -28.798 1.00 97.00 431 LEU A CA 1
ATOM 3211 C C . LEU A 1 431 ? -4.911 2.342 -28.506 1.00 97.00 431 LEU A C 1
ATOM 3213 O O . LEU A 1 431 ? -4.240 3.087 -29.217 1.00 97.00 431 LEU A O 1
ATOM 3217 N N . TRP A 1 432 ? -4.388 1.597 -27.541 1.00 97.50 432 TRP A N 1
ATOM 3218 C CA . TRP A 1 432 ? -2.960 1.473 -27.272 1.00 97.50 432 TRP A CA 1
ATOM 3219 C C . TRP A 1 432 ? -2.412 0.198 -27.899 1.00 97.50 432 TRP A C 1
ATOM 3221 O O . TRP A 1 432 ? -3.080 -0.839 -27.903 1.00 97.50 432 TRP A O 1
ATOM 3231 N N . ARG A 1 433 ? -1.188 0.264 -28.429 1.00 98.50 433 ARG A N 1
ATOM 3232 C CA . ARG A 1 433 ? -0.493 -0.893 -29.010 1.00 98.50 433 ARG A CA 1
ATOM 3233 C C . ARG A 1 433 ? 0.879 -1.055 -28.388 1.00 98.50 433 ARG A C 1
ATOM 3235 O O . ARG A 1 433 ? 1.602 -0.075 -28.227 1.00 98.50 433 ARG A O 1
ATOM 3242 N N . TYR A 1 434 ? 1.266 -2.294 -28.132 1.00 98.44 434 TYR A N 1
ATOM 3243 C CA . TYR A 1 434 ? 2.532 -2.619 -27.485 1.00 98.44 434 TYR A CA 1
ATOM 3244 C C . TYR A 1 434 ? 3.304 -3.642 -28.312 1.00 98.44 434 TYR A C 1
ATOM 3246 O O . TYR A 1 434 ? 2.720 -4.546 -28.913 1.00 98.44 434 TYR A O 1
ATOM 3254 N N . ALA A 1 435 ? 4.627 -3.508 -28.333 1.00 98.19 435 ALA A N 1
ATOM 3255 C CA . ALA A 1 435 ? 5.520 -4.500 -28.917 1.00 98.19 435 ALA A CA 1
ATOM 3256 C C . ALA A 1 435 ? 6.555 -4.945 -27.890 1.00 98.19 435 ALA A C 1
ATOM 3258 O O . ALA A 1 435 ? 7.039 -4.144 -27.088 1.00 98.19 435 ALA A O 1
ATOM 3259 N N . TYR A 1 436 ? 6.921 -6.220 -27.961 1.00 98.31 436 TYR A N 1
ATOM 3260 C CA . TYR A 1 436 ? 7.820 -6.867 -27.015 1.00 98.31 436 TYR A CA 1
ATOM 3261 C C . TYR A 1 436 ? 9.001 -7.497 -27.742 1.00 98.31 436 TYR A C 1
ATOM 3263 O O . TYR A 1 436 ? 8.897 -7.904 -28.902 1.00 98.31 436 TYR A O 1
ATOM 3271 N N . ASP A 1 437 ? 10.135 -7.584 -27.056 1.00 96.19 437 ASP A N 1
ATOM 3272 C CA . ASP A 1 437 ? 11.261 -8.376 -27.528 1.00 96.19 437 ASP A CA 1
ATOM 3273 C C . ASP A 1 437 ? 11.072 -9.878 -27.244 1.00 96.19 437 ASP A C 1
ATOM 3275 O O . ASP A 1 437 ? 10.100 -10.327 -26.635 1.00 96.19 437 ASP A O 1
ATOM 3279 N N . LYS A 1 438 ? 12.046 -10.687 -27.673 1.00 95.44 438 LYS A N 1
ATOM 3280 C CA . LYS A 1 438 ? 12.044 -12.145 -27.469 1.00 95.44 438 LYS A CA 1
ATOM 3281 C C . LYS A 1 438 ? 12.106 -12.593 -26.000 1.00 95.44 438 LYS A C 1
ATOM 3283 O O . LYS A 1 438 ? 11.961 -13.781 -25.745 1.00 95.44 438 LYS A O 1
ATOM 3288 N N . HIS A 1 439 ? 12.401 -11.683 -25.070 1.00 96.12 439 HIS A N 1
ATOM 3289 C CA . HIS A 1 439 ? 12.404 -11.935 -23.629 1.00 96.12 439 HIS A CA 1
ATOM 3290 C C . HIS A 1 439 ? 11.155 -11.347 -22.958 1.00 96.12 439 HIS A C 1
ATOM 3292 O O . HIS A 1 439 ? 11.146 -11.204 -21.739 1.00 96.12 439 HIS A O 1
ATOM 3298 N N . HIS A 1 440 ? 10.122 -10.998 -23.736 1.00 96.44 440 HIS A N 1
ATOM 3299 C CA . HIS A 1 440 ? 8.846 -10.481 -23.236 1.00 96.44 440 HIS A CA 1
ATOM 3300 C C . HIS A 1 440 ? 8.962 -9.121 -22.529 1.00 96.44 440 HIS A C 1
ATOM 3302 O O . HIS A 1 440 ? 8.159 -8.782 -21.665 1.00 96.44 440 HIS A O 1
ATOM 3308 N N . ARG A 1 441 ? 9.947 -8.302 -22.925 1.00 97.00 441 ARG A N 1
ATOM 3309 C CA . ARG A 1 441 ? 10.124 -6.926 -22.430 1.00 97.00 441 ARG A CA 1
ATOM 3310 C C . ARG A 1 441 ? 9.546 -5.932 -23.433 1.00 97.00 441 ARG A C 1
ATOM 3312 O O . ARG A 1 441 ? 9.824 -6.054 -24.625 1.00 97.00 441 ARG A O 1
ATOM 3319 N N . MET A 1 442 ? 8.756 -4.961 -22.971 1.00 97.88 442 MET A N 1
ATOM 3320 C CA . MET A 1 442 ? 8.107 -3.965 -23.836 1.00 97.88 442 MET A CA 1
ATOM 3321 C C . MET A 1 442 ? 9.149 -3.042 -24.471 1.00 97.88 442 MET A C 1
ATOM 3323 O O . MET A 1 442 ? 9.821 -2.314 -23.762 1.00 97.88 442 MET A O 1
ATOM 3327 N N . ILE A 1 443 ? 9.265 -3.033 -25.796 1.00 98.12 443 ILE A N 1
ATOM 3328 C CA . ILE A 1 443 ? 10.232 -2.207 -26.543 1.00 98.12 443 ILE A CA 1
ATOM 3329 C C . ILE A 1 443 ? 9.584 -1.041 -27.290 1.00 98.12 443 ILE A C 1
ATOM 3331 O O . ILE A 1 443 ? 10.261 -0.062 -27.604 1.00 98.12 443 ILE A O 1
ATOM 3335 N N . GLU A 1 444 ? 8.282 -1.124 -27.559 1.00 98.25 444 GLU A N 1
ATOM 3336 C CA . GLU A 1 444 ? 7.507 -0.045 -28.163 1.00 98.25 444 GLU A CA 1
ATOM 3337 C C . GLU A 1 444 ? 6.142 0.062 -27.496 1.00 98.25 444 GLU A C 1
ATOM 3339 O O . GLU A 1 444 ? 5.500 -0.949 -27.203 1.00 98.25 444 GLU A O 1
ATOM 3344 N N . MET A 1 445 ? 5.686 1.296 -27.338 1.00 98.25 445 MET A N 1
ATOM 3345 C CA . MET A 1 445 ? 4.311 1.627 -27.008 1.00 98.25 445 MET A CA 1
ATOM 3346 C C . MET A 1 445 ? 3.833 2.701 -27.984 1.00 98.25 445 MET A C 1
ATOM 3348 O O . MET A 1 445 ? 4.544 3.674 -28.246 1.00 98.25 445 MET A O 1
ATOM 3352 N N . ARG A 1 446 ? 2.640 2.499 -28.543 1.00 98.12 446 ARG A N 1
ATOM 3353 C CA . ARG A 1 446 ? 1.932 3.485 -29.356 1.00 98.12 446 ARG A CA 1
ATOM 3354 C C . ARG A 1 446 ? 0.658 3.893 -28.656 1.00 98.12 446 ARG A C 1
ATOM 3356 O O . ARG A 1 446 ? -0.149 3.029 -28.307 1.00 98.12 446 ARG A O 1
ATOM 3363 N N . ASP A 1 447 ? 0.495 5.194 -28.503 1.00 96.56 447 ASP A N 1
ATOM 3364 C CA . ASP A 1 447 ? -0.725 5.773 -27.970 1.00 96.56 447 ASP A CA 1
ATOM 3365 C C . ASP A 1 447 ? -1.832 5.851 -29.052 1.00 96.56 447 ASP A C 1
ATOM 3367 O O . ASP A 1 447 ? -1.583 5.570 -30.233 1.00 96.56 447 ASP A O 1
ATOM 3371 N N . PRO A 1 448 ? -3.062 6.226 -28.677 1.00 96.38 448 PRO A N 1
ATOM 3372 C CA . PRO A 1 448 ? -4.176 6.443 -29.599 1.00 96.38 448 PRO A CA 1
ATOM 3373 C C . PRO A 1 448 ? -3.950 7.457 -30.733 1.00 96.38 448 PRO A C 1
ATOM 3375 O O . PRO A 1 448 ? -4.627 7.357 -31.757 1.00 96.38 448 PRO A O 1
ATOM 3378 N N . GLN A 1 449 ? -3.016 8.412 -30.612 1.00 95.31 449 GLN A N 1
ATOM 3379 C CA . GLN A 1 449 ? -2.609 9.271 -31.740 1.00 95.31 449 GLN A CA 1
ATOM 3380 C C . GLN A 1 449 ? -1.449 8.687 -32.549 1.00 95.31 449 GLN A C 1
ATOM 3382 O O . GLN A 1 449 ? -0.941 9.346 -33.458 1.00 95.31 449 GLN A O 1
ATOM 3387 N N . ASN A 1 450 ? -1.051 7.446 -32.264 1.00 95.62 450 ASN A N 1
ATOM 3388 C CA . ASN A 1 450 ? 0.074 6.751 -32.876 1.00 95.62 450 ASN A CA 1
ATOM 3389 C C . ASN A 1 450 ? 1.442 7.394 -32.568 1.00 95.62 450 ASN A C 1
ATOM 3391 O O . ASN A 1 450 ? 2.422 7.143 -33.282 1.00 95.62 450 ASN A O 1
ATOM 3395 N N . ASN A 1 451 ? 1.533 8.179 -31.492 1.00 96.31 451 ASN A N 1
ATOM 3396 C CA . ASN A 1 451 ? 2.810 8.635 -30.964 1.00 96.31 451 ASN A CA 1
ATOM 3397 C C . ASN A 1 451 ? 3.576 7.442 -30.399 1.00 96.31 451 ASN A C 1
ATOM 3399 O O . ASN A 1 451 ? 2.994 6.566 -29.763 1.00 96.31 451 ASN A O 1
ATOM 3403 N N . LEU A 1 452 ? 4.883 7.398 -30.643 1.00 97.81 452 LEU A N 1
ATOM 3404 C CA . LEU A 1 452 ? 5.703 6.232 -30.348 1.00 97.81 452 LEU A CA 1
ATOM 3405 C C . LEU A 1 452 ? 6.680 6.513 -29.213 1.00 97.81 452 LEU A C 1
ATOM 3407 O O . LEU A 1 452 ? 7.580 7.333 -29.366 1.00 97.81 452 LEU A O 1
ATOM 3411 N N . THR A 1 453 ? 6.572 5.728 -28.151 1.00 98.31 453 THR A N 1
ATOM 3412 C CA . THR A 1 453 ? 7.582 5.631 -27.098 1.00 98.31 453 THR A CA 1
ATOM 3413 C C . THR A 1 453 ? 8.398 4.361 -27.302 1.00 98.31 453 THR A C 1
ATOM 3415 O O . THR A 1 453 ? 7.839 3.291 -27.563 1.00 98.31 453 THR A O 1
ATOM 3418 N N . ARG A 1 454 ? 9.727 4.454 -27.190 1.00 98.50 454 ARG A N 1
ATOM 3419 C CA . ARG A 1 454 ? 10.638 3.304 -27.326 1.00 98.50 454 ARG A CA 1
ATOM 3420 C C . ARG A 1 454 ? 11.404 3.058 -26.040 1.00 98.50 454 ARG A C 1
ATOM 3422 O O . ARG A 1 454 ? 11.905 4.003 -25.439 1.00 98.50 454 ARG A O 1
ATOM 3429 N N . TYR A 1 455 ? 11.591 1.789 -25.702 1.00 98.31 455 TYR A N 1
ATOM 3430 C CA . TYR A 1 455 ? 12.360 1.362 -24.536 1.00 98.31 455 TYR A CA 1
ATOM 3431 C C . TYR A 1 455 ? 13.560 0.523 -24.964 1.00 98.31 455 TYR A C 1
ATOM 3433 O O . TYR A 1 455 ? 13.498 -0.259 -25.916 1.00 98.31 455 TYR A O 1
ATOM 3441 N N . GLN A 1 456 ? 14.673 0.698 -24.262 1.00 97.75 456 GLN A N 1
ATOM 3442 C CA . GLN A 1 456 ? 15.929 0.005 -24.517 1.00 97.75 456 GLN A CA 1
ATOM 3443 C C . GLN A 1 456 ? 16.381 -0.694 -23.246 1.00 97.75 456 GLN A C 1
ATOM 3445 O O . GLN A 1 456 ? 16.344 -0.106 -22.167 1.00 97.75 456 GLN A O 1
ATOM 3450 N N . TYR A 1 457 ? 16.856 -1.928 -23.389 1.00 97.75 457 TYR A N 1
ATOM 3451 C CA . TYR A 1 457 ? 17.310 -2.742 -22.270 1.00 97.75 457 TYR A CA 1
ATOM 3452 C C . TYR A 1 457 ? 18.698 -3.310 -22.525 1.00 97.75 457 TYR A C 1
ATOM 3454 O O . TYR A 1 457 ? 19.043 -3.648 -23.661 1.00 97.75 457 TYR A O 1
ATOM 3462 N N . ASP A 1 458 ? 19.467 -3.480 -21.456 1.00 94.94 458 ASP A N 1
ATOM 3463 C CA . ASP A 1 458 ? 20.712 -4.235 -21.499 1.00 94.94 458 ASP A CA 1
ATOM 3464 C C . ASP A 1 458 ? 20.466 -5.761 -21.537 1.00 94.94 458 ASP A C 1
ATOM 3466 O O . ASP A 1 458 ? 19.335 -6.260 -21.635 1.00 94.94 458 ASP A O 1
ATOM 3470 N N . ARG A 1 459 ? 21.560 -6.530 -21.480 1.00 91.81 459 ARG A N 1
ATOM 3471 C CA . ARG A 1 459 ? 21.523 -7.999 -21.423 1.00 91.81 459 ARG A CA 1
ATOM 3472 C C . ARG A 1 459 ? 21.021 -8.534 -20.075 1.00 91.81 459 ARG A C 1
ATOM 3474 O O . ARG A 1 459 ? 20.530 -9.658 -20.043 1.00 91.81 459 ARG A O 1
ATOM 3481 N N . GLY A 1 460 ? 21.175 -7.767 -18.997 1.00 91.69 460 GLY A N 1
ATOM 3482 C CA . GLY A 1 460 ? 20.733 -8.123 -17.650 1.00 91.69 460 GLY A CA 1
ATOM 3483 C C . GLY A 1 460 ? 19.234 -7.927 -17.422 1.00 91.69 460 GLY A C 1
ATOM 3484 O O . GLY A 1 460 ? 18.707 -8.470 -16.461 1.00 91.69 460 GLY A O 1
ATOM 3485 N N . GLY A 1 461 ? 18.540 -7.208 -18.310 1.00 94.88 461 GLY A N 1
ATOM 3486 C CA . GLY A 1 461 ? 17.122 -6.892 -18.132 1.00 94.88 461 GLY A CA 1
ATOM 3487 C C . GLY A 1 461 ? 16.854 -5.448 -17.726 1.00 94.88 461 GLY A C 1
ATOM 3488 O O . GLY A 1 461 ? 15.691 -5.057 -17.692 1.00 94.88 461 GLY A O 1
ATOM 3489 N N . ASN A 1 462 ? 17.889 -4.648 -17.467 1.00 96.38 462 ASN A N 1
ATOM 3490 C CA . ASN A 1 462 ? 17.733 -3.289 -16.963 1.00 96.38 462 ASN A CA 1
ATOM 3491 C C . ASN A 1 462 ? 17.380 -2.332 -18.103 1.00 96.38 462 ASN A C 1
ATOM 3493 O O . ASN A 1 462 ? 17.965 -2.413 -19.186 1.00 96.38 462 ASN A O 1
ATOM 3497 N N . MET A 1 463 ? 16.433 -1.419 -17.870 1.00 97.50 463 MET A N 1
ATOM 3498 C CA . MET A 1 463 ? 16.055 -0.393 -18.844 1.00 97.50 463 MET A CA 1
ATOM 3499 C C . MET A 1 463 ? 17.159 0.661 -18.920 1.00 97.50 463 MET A C 1
ATOM 3501 O O . MET A 1 463 ? 17.305 1.452 -18.006 1.00 97.50 463 MET A O 1
ATOM 3505 N N . VAL A 1 464 ? 17.924 0.706 -20.006 1.00 97.88 464 VAL A N 1
ATOM 3506 C CA . VAL A 1 464 ? 19.049 1.646 -20.185 1.00 97.88 464 VAL A CA 1
ATOM 3507 C C . VAL A 1 464 ? 18.666 2.921 -20.928 1.00 97.88 464 VAL A C 1
ATOM 3509 O O . VAL A 1 464 ? 19.453 3.867 -20.985 1.00 97.88 464 VAL A O 1
ATOM 3512 N N . GLY A 1 465 ? 17.462 2.975 -21.497 1.00 97.25 465 GLY A N 1
ATOM 3513 C CA . GLY A 1 465 ? 16.958 4.209 -22.071 1.00 97.25 465 GLY A CA 1
ATOM 3514 C C . GLY A 1 465 ? 15.504 4.166 -22.505 1.00 97.25 465 GLY A C 1
ATOM 3515 O O . GLY A 1 465 ? 14.937 3.104 -22.766 1.00 97.25 465 GLY A O 1
ATOM 3516 N N . MET A 1 466 ? 14.937 5.360 -22.609 1.00 98.00 466 MET A N 1
ATOM 3517 C CA . MET A 1 466 ? 13.586 5.628 -23.078 1.00 98.00 466 MET A CA 1
ATOM 3518 C C . MET A 1 466 ? 13.640 6.799 -24.056 1.00 98.00 466 MET A C 1
ATOM 3520 O O . MET A 1 466 ? 14.315 7.792 -23.793 1.00 98.00 466 MET A O 1
ATOM 3524 N N . VAL A 1 467 ? 12.942 6.672 -25.181 1.00 98.12 467 VAL A N 1
ATOM 3525 C CA . VAL A 1 467 ? 12.741 7.762 -26.140 1.00 98.12 467 VAL A CA 1
ATOM 3526 C C . VAL A 1 467 ? 11.265 8.118 -26.128 1.00 98.12 467 VAL A C 1
ATOM 3528 O O . VAL A 1 467 ? 10.435 7.246 -26.400 1.00 98.12 467 VAL A O 1
ATOM 3531 N N . ASP A 1 468 ? 10.952 9.363 -25.782 1.00 96.56 468 ASP A N 1
ATOM 3532 C CA . ASP A 1 468 ? 9.585 9.879 -25.793 1.00 96.56 468 ASP A CA 1
ATOM 3533 C C . ASP A 1 468 ? 9.090 10.138 -27.238 1.00 96.56 468 ASP A C 1
ATOM 3535 O O . ASP A 1 468 ? 9.878 10.095 -28.192 1.00 96.56 468 ASP A O 1
ATOM 3539 N N . PRO A 1 469 ? 7.795 10.435 -27.435 1.00 95.12 469 PRO A N 1
ATOM 3540 C CA . PRO A 1 469 ? 7.262 10.776 -28.752 1.00 95.12 469 PRO A CA 1
ATOM 3541 C C . PRO A 1 469 ? 7.895 11.974 -29.464 1.00 95.12 469 PRO A C 1
ATOM 3543 O O . PRO A 1 469 ? 7.796 12.070 -30.688 1.00 95.12 469 PRO A O 1
ATOM 3546 N N . LEU A 1 470 ? 8.506 12.898 -28.719 1.00 95.38 470 LEU A N 1
ATOM 3547 C CA . LEU A 1 470 ? 9.174 14.086 -29.253 1.00 95.38 470 LEU A CA 1
ATOM 3548 C C . LEU A 1 470 ? 10.629 13.792 -29.658 1.00 95.38 470 LEU A C 1
ATOM 3550 O O . LEU A 1 470 ? 11.278 14.635 -30.277 1.00 95.38 470 LEU A O 1
ATOM 3554 N N . GLY A 1 471 ? 11.134 12.591 -29.363 1.00 95.25 471 GLY A N 1
ATOM 3555 C CA . GLY A 1 471 ? 12.504 12.169 -29.639 1.00 95.25 471 GLY A CA 1
ATOM 3556 C C . GLY A 1 471 ? 13.488 12.486 -28.512 1.00 95.25 471 GLY A C 1
ATOM 3557 O O . GLY A 1 471 ? 14.689 12.249 -28.671 1.00 95.25 471 GLY A O 1
ATOM 3558 N N . HIS A 1 472 ? 13.016 12.990 -27.372 1.00 97.25 472 HIS A N 1
ATOM 3559 C CA . HIS A 1 472 ? 13.853 13.208 -26.201 1.00 97.25 472 HIS A CA 1
ATOM 3560 C C . HIS A 1 472 ? 14.250 11.867 -25.589 1.00 97.25 472 HIS A C 1
ATOM 3562 O O . HIS A 1 472 ? 13.428 10.962 -25.447 1.00 97.25 472 HIS A O 1
ATOM 3568 N N . THR A 1 473 ? 15.531 11.726 -25.248 1.00 97.69 473 THR A N 1
ATOM 3569 C CA . THR A 1 473 ? 16.089 10.460 -24.767 1.00 97.69 473 THR A CA 1
ATOM 3570 C C . THR A 1 473 ? 16.547 10.586 -23.324 1.00 97.69 473 THR A C 1
ATOM 3572 O O . THR A 1 473 ? 17.501 11.308 -23.054 1.00 97.69 473 THR A O 1
ATOM 3575 N N . THR A 1 474 ? 15.942 9.808 -22.433 1.00 98.12 474 THR A N 1
ATOM 3576 C CA . THR A 1 474 ? 16.439 9.592 -21.069 1.00 98.12 474 THR A CA 1
ATOM 3577 C C . THR A 1 474 ? 17.272 8.314 -21.045 1.00 98.12 474 THR A C 1
ATOM 3579 O O . THR A 1 474 ? 16.901 7.319 -21.677 1.00 98.12 474 THR A O 1
ATOM 3582 N N . ARG A 1 475 ? 18.409 8.317 -20.342 1.00 98.25 475 ARG A N 1
ATOM 3583 C CA . ARG A 1 475 ? 19.296 7.145 -20.213 1.00 98.25 475 ARG A CA 1
ATOM 3584 C C . ARG A 1 475 ? 19.534 6.783 -18.758 1.00 98.25 475 ARG A C 1
ATOM 3586 O O . ARG A 1 475 ? 19.536 7.647 -17.888 1.00 98.25 475 ARG A O 1
ATOM 3593 N N . TYR A 1 476 ? 19.808 5.507 -18.521 1.00 98.25 476 TYR A N 1
ATOM 3594 C CA . TYR A 1 476 ? 20.083 4.983 -17.190 1.00 98.25 476 TYR A CA 1
ATOM 3595 C C . TYR A 1 476 ? 21.346 4.126 -17.200 1.00 98.25 476 TYR A C 1
ATOM 3597 O O . TYR A 1 476 ? 21.572 3.340 -18.123 1.00 98.25 476 TYR A O 1
ATOM 3605 N N . GLU A 1 477 ? 22.160 4.271 -16.158 1.00 98.12 477 GLU A N 1
ATOM 3606 C CA . GLU A 1 477 ? 23.322 3.416 -15.903 1.00 98.12 477 GLU A CA 1
ATOM 3607 C C . GLU A 1 477 ? 23.077 2.579 -14.648 1.00 98.12 477 GLU A C 1
ATOM 3609 O O . GLU A 1 477 ? 22.395 3.026 -13.723 1.00 98.12 477 GLU A O 1
ATOM 3614 N N . TYR A 1 478 ? 23.644 1.373 -14.619 1.00 97.62 478 TYR A N 1
ATOM 3615 C CA . TYR A 1 478 ? 23.472 0.406 -13.539 1.00 97.62 478 TYR A CA 1
ATOM 3616 C C . TYR A 1 478 ? 24.819 -0.161 -13.093 1.00 97.62 478 TYR A C 1
ATOM 3618 O O . TYR A 1 478 ? 25.760 -0.251 -13.885 1.00 97.62 478 TYR A O 1
ATOM 3626 N N . ASP A 1 479 ? 24.909 -0.565 -11.829 1.00 94.94 479 ASP A N 1
ATOM 3627 C CA . ASP A 1 479 ? 26.033 -1.354 -11.331 1.00 94.94 479 ASP A CA 1
ATOM 3628 C C . ASP A 1 479 ? 25.876 -2.856 -11.643 1.00 94.94 479 ASP A C 1
ATOM 3630 O O . ASP A 1 479 ? 24.877 -3.314 -12.200 1.00 94.94 479 ASP A O 1
ATOM 3634 N N . ALA A 1 480 ? 26.877 -3.657 -11.266 1.00 92.81 480 ALA A N 1
ATOM 3635 C CA . ALA A 1 480 ? 26.881 -5.103 -11.502 1.00 92.81 480 ALA A CA 1
ATOM 3636 C C . ALA A 1 480 ? 25.777 -5.872 -10.746 1.00 92.81 480 ALA A C 1
ATOM 3638 O O . ALA A 1 480 ? 25.538 -7.037 -11.057 1.00 92.81 480 ALA A O 1
ATOM 3639 N N . ARG A 1 481 ? 25.118 -5.245 -9.760 1.00 93.38 481 ARG A N 1
ATOM 3640 C CA . ARG A 1 481 ? 23.975 -5.805 -9.024 1.00 93.38 481 ARG A CA 1
ATOM 3641 C C . ARG A 1 481 ? 22.630 -5.371 -9.623 1.00 93.38 481 ARG A C 1
ATOM 3643 O O . ARG A 1 481 ? 21.595 -5.726 -9.072 1.00 93.38 481 ARG A O 1
ATOM 3650 N N . GLY A 1 482 ? 22.629 -4.624 -10.732 1.00 94.56 482 GLY A N 1
ATOM 3651 C CA . GLY A 1 482 ? 21.411 -4.130 -11.379 1.00 94.56 482 GLY A CA 1
ATOM 3652 C C . GLY A 1 482 ? 20.789 -2.921 -10.677 1.00 94.56 482 GLY A C 1
ATOM 3653 O O . GLY A 1 482 ? 19.618 -2.623 -10.895 1.00 94.56 482 GLY A O 1
ATOM 3654 N N . ARG A 1 483 ? 21.547 -2.202 -9.838 1.00 96.12 483 ARG A N 1
ATOM 3655 C CA . ARG A 1 483 ? 21.063 -0.990 -9.156 1.00 96.12 483 ARG A CA 1
ATOM 3656 C C . ARG A 1 483 ? 21.392 0.236 -9.990 1.00 96.12 483 ARG A C 1
ATOM 3658 O O . ARG A 1 483 ? 22.514 0.358 -10.479 1.00 96.12 483 ARG A O 1
ATOM 3665 N N . ARG A 1 484 ? 20.426 1.140 -10.165 1.00 97.69 484 ARG A N 1
ATOM 3666 C CA . ARG A 1 484 ? 20.581 2.336 -11.005 1.00 97.69 484 ARG A CA 1
ATOM 3667 C C . ARG A 1 484 ? 21.583 3.300 -10.375 1.00 97.69 484 ARG A C 1
ATOM 3669 O O . ARG A 1 484 ? 21.295 3.864 -9.334 1.00 97.69 484 ARG A O 1
ATOM 3676 N N . THR A 1 485 ? 22.718 3.538 -11.018 1.00 98.12 485 THR A N 1
ATOM 3677 C CA . THR A 1 485 ? 23.758 4.467 -10.547 1.00 98.12 485 THR A CA 1
ATOM 3678 C C . THR A 1 485 ? 23.620 5.859 -11.142 1.00 98.12 485 THR A C 1
ATOM 3680 O O . THR A 1 485 ? 24.060 6.820 -10.514 1.00 98.12 485 THR A O 1
ATOM 3683 N N . LYS A 1 486 ? 22.986 6.000 -12.315 1.00 98.31 486 LYS A N 1
ATOM 3684 C CA . LYS A 1 486 ? 22.687 7.308 -12.912 1.00 98.31 486 LYS A CA 1
ATOM 3685 C C . LYS A 1 486 ? 21.341 7.358 -13.622 1.00 98.31 486 LYS A C 1
ATOM 3687 O O . LYS A 1 486 ? 20.890 6.363 -14.189 1.00 98.31 486 LYS A O 1
ATOM 3692 N N . SER A 1 487 ? 20.760 8.552 -13.638 1.00 98.31 487 SER A N 1
ATOM 3693 C CA . SER A 1 487 ? 19.716 8.985 -14.567 1.00 98.31 487 SER A CA 1
ATOM 3694 C C . SER A 1 487 ? 20.245 10.176 -15.351 1.00 98.31 487 SER A C 1
ATOM 3696 O O . SER A 1 487 ? 20.769 11.109 -14.748 1.00 98.31 487 SER A O 1
ATOM 3698 N N . ILE A 1 488 ? 20.146 10.119 -16.673 1.00 98.38 488 ILE A N 1
ATOM 3699 C CA . ILE A 1 488 ? 20.608 11.168 -17.579 1.00 98.38 488 ILE A CA 1
ATOM 3700 C C . ILE A 1 488 ? 19.388 11.683 -18.328 1.00 98.38 488 ILE A C 1
ATOM 3702 O O . ILE A 1 488 ? 18.794 10.946 -19.123 1.00 98.38 488 ILE A O 1
ATOM 3706 N N . ASP A 1 489 ? 19.023 12.925 -18.049 1.00 97.12 489 ASP A N 1
ATOM 3707 C CA . ASP A 1 489 ? 17.874 13.599 -18.634 1.00 97.12 489 ASP A CA 1
ATOM 3708 C C . ASP A 1 489 ? 18.158 14.017 -20.088 1.00 97.12 489 ASP A C 1
ATOM 3710 O O . ASP A 1 489 ? 19.321 14.076 -20.510 1.00 97.12 489 ASP A O 1
ATOM 3714 N N . PRO A 1 490 ? 17.120 14.300 -20.897 1.00 96.75 490 PRO A N 1
ATOM 3715 C CA . PRO A 1 490 ? 17.309 14.647 -22.305 1.00 96.75 490 PRO A CA 1
ATOM 3716 C C . PRO A 1 490 ? 18.141 15.908 -22.562 1.00 96.75 490 PRO A C 1
ATOM 3718 O O . PRO A 1 490 ? 18.731 16.040 -23.634 1.00 96.75 490 PRO A O 1
ATOM 3721 N N . ASP A 1 491 ? 18.189 16.825 -21.598 1.00 96.12 491 ASP A N 1
ATOM 3722 C CA . ASP A 1 491 ? 19.005 18.043 -21.624 1.00 96.12 491 ASP A CA 1
ATOM 3723 C C . ASP A 1 491 ? 20.458 17.811 -21.159 1.00 96.12 491 ASP A C 1
ATOM 3725 O O . ASP A 1 491 ? 21.280 18.727 -21.204 1.00 96.12 491 ASP A O 1
ATOM 3729 N N . GLY A 1 492 ? 20.795 16.580 -20.763 1.00 96.00 492 GLY A N 1
ATOM 3730 C CA . GLY A 1 492 ? 22.112 16.182 -20.278 1.00 96.00 492 GLY A CA 1
ATOM 3731 C C . GLY A 1 492 ? 22.292 16.295 -18.765 1.00 96.00 492 GLY A C 1
ATOM 3732 O O . GLY A 1 492 ? 23.383 15.981 -18.286 1.00 96.00 492 GLY A O 1
ATOM 3733 N N . GLY A 1 493 ? 21.264 16.703 -18.011 1.00 97.88 493 GLY A N 1
ATOM 3734 C CA . GLY A 1 493 ? 21.289 16.684 -16.551 1.00 97.88 493 GLY A CA 1
ATOM 3735 C C . GLY A 1 493 ? 21.550 15.275 -16.011 1.00 97.88 493 GLY A C 1
ATOM 3736 O O . GLY A 1 493 ? 20.954 14.307 -16.480 1.00 97.88 493 GLY A O 1
ATOM 3737 N N . VAL A 1 494 ? 22.466 15.131 -15.047 1.00 98.44 494 VAL A N 1
ATOM 3738 C CA . VAL A 1 494 ? 22.853 13.818 -14.502 1.00 98.44 494 VAL A CA 1
ATOM 3739 C C . VAL A 1 494 ? 22.528 13.735 -13.022 1.00 98.44 494 VAL A C 1
ATOM 3741 O O . VAL A 1 494 ? 23.197 14.348 -12.199 1.00 98.44 494 VAL A O 1
ATOM 3744 N N . THR A 1 495 ? 21.568 12.886 -12.673 1.00 98.56 495 THR A N 1
ATOM 3745 C CA . THR A 1 495 ? 21.331 12.485 -11.283 1.00 98.56 495 THR A CA 1
ATOM 3746 C C . THR A 1 495 ? 22.134 11.223 -10.976 1.00 98.56 495 THR A C 1
ATOM 3748 O O . THR A 1 495 ? 22.038 10.245 -11.718 1.00 98.56 495 THR A O 1
ATOM 3751 N N . THR A 1 496 ? 22.913 11.215 -9.892 1.00 98.56 496 THR A N 1
ATOM 3752 C CA . THR A 1 496 ? 23.757 10.075 -9.486 1.00 98.56 496 THR A CA 1
ATOM 3753 C C . THR A 1 496 ? 23.288 9.473 -8.165 1.00 98.56 496 THR A C 1
ATOM 3755 O O . THR A 1 496 ? 22.961 10.201 -7.232 1.00 98.56 496 THR A O 1
ATOM 3758 N N . PHE A 1 497 ? 23.314 8.143 -8.073 1.00 98.50 497 PHE A N 1
ATOM 3759 C CA . PHE A 1 497 ? 22.920 7.370 -6.896 1.00 98.50 497 PHE A CA 1
ATOM 3760 C C . PHE A 1 497 ? 24.089 6.504 -6.415 1.00 98.50 497 PHE A C 1
ATOM 3762 O O . PHE A 1 497 ? 24.796 5.893 -7.225 1.00 98.50 497 PHE A O 1
ATOM 3769 N N . LYS A 1 498 ? 24.286 6.417 -5.097 1.00 98.06 498 LYS A N 1
ATOM 3770 C CA . LYS A 1 498 ? 25.239 5.489 -4.468 1.00 98.06 498 LYS A CA 1
ATOM 3771 C C . LYS A 1 498 ? 24.532 4.612 -3.451 1.00 98.06 498 LYS A C 1
ATOM 3773 O O . LYS A 1 498 ? 23.571 5.046 -2.824 1.00 98.06 498 LYS A O 1
ATOM 3778 N N . TYR A 1 499 ? 25.052 3.402 -3.279 1.00 97.69 499 TYR A N 1
ATOM 3779 C CA . TYR A 1 499 ? 24.482 2.392 -2.398 1.00 97.69 499 TYR A CA 1
ATOM 3780 C C . TYR A 1 499 ? 25.567 1.712 -1.568 1.00 97.69 499 TYR A C 1
ATOM 3782 O O . TYR A 1 499 ? 26.706 1.582 -2.029 1.00 97.69 499 TYR A O 1
ATOM 3790 N N . ASP A 1 500 ? 25.203 1.240 -0.382 1.00 93.38 500 ASP A N 1
ATOM 3791 C CA . ASP A 1 500 ? 26.036 0.354 0.432 1.00 93.38 500 ASP A CA 1
ATOM 3792 C C . ASP A 1 500 ? 25.955 -1.117 -0.042 1.00 93.38 500 ASP A C 1
ATOM 3794 O O . ASP A 1 500 ? 25.513 -1.418 -1.161 1.00 93.38 500 ASP A O 1
ATOM 3798 N N . LEU A 1 501 ? 26.449 -2.052 0.776 1.00 93.06 501 LEU A N 1
ATOM 3799 C CA . LEU A 1 501 ? 26.419 -3.484 0.472 1.00 93.06 501 LEU A CA 1
ATOM 3800 C C . LEU A 1 501 ? 25.053 -4.137 0.722 1.00 93.06 501 LEU A C 1
ATOM 3802 O O . LEU A 1 501 ? 24.793 -5.154 0.072 1.00 93.06 501 LEU A O 1
ATOM 3806 N N . ASP A 1 502 ? 24.209 -3.537 1.559 1.00 93.06 502 ASP A N 1
ATOM 3807 C CA . ASP A 1 502 ? 22.869 -4.011 1.931 1.00 93.06 502 ASP A CA 1
ATOM 3808 C C . ASP A 1 502 ? 21.770 -3.454 1.004 1.00 93.06 502 ASP A C 1
ATOM 3810 O O . ASP A 1 502 ? 20.602 -3.807 1.118 1.00 93.06 502 ASP A O 1
ATOM 3814 N N . ASN A 1 503 ? 22.174 -2.680 -0.014 1.00 94.75 503 ASN A N 1
ATOM 3815 C CA . ASN A 1 503 ? 21.333 -2.017 -1.020 1.00 94.75 503 ASN A CA 1
ATOM 3816 C C . ASN A 1 503 ? 20.606 -0.763 -0.529 1.00 94.75 503 ASN A C 1
ATOM 3818 O O . ASN A 1 503 ? 19.718 -0.272 -1.230 1.00 94.75 503 ASN A O 1
ATOM 3822 N N . ASN A 1 504 ? 21.045 -0.178 0.580 1.00 94.75 504 ASN A N 1
ATOM 3823 C CA . ASN A 1 504 ? 20.540 1.110 1.030 1.00 94.75 504 ASN A CA 1
ATOM 3824 C C . ASN A 1 504 ? 21.199 2.240 0.237 1.00 94.75 504 ASN A C 1
ATOM 3826 O O . ASN A 1 504 ? 22.399 2.202 -0.049 1.00 94.75 504 ASN A O 1
ATOM 3830 N N . MET A 1 505 ? 20.418 3.251 -0.148 1.00 98.00 505 MET A N 1
ATOM 3831 C CA . MET A 1 505 ? 20.925 4.402 -0.896 1.00 98.00 505 MET A CA 1
ATOM 3832 C C . MET A 1 505 ? 21.661 5.345 0.051 1.00 98.00 505 MET A C 1
ATOM 3834 O O . MET A 1 505 ? 21.035 5.963 0.899 1.00 98.00 505 MET A O 1
ATOM 3838 N N . THR A 1 506 ? 22.971 5.496 -0.108 1.00 97.69 506 THR A N 1
ATOM 3839 C CA . THR A 1 506 ? 23.815 6.315 0.778 1.00 97.69 506 THR A CA 1
ATOM 3840 C C . THR A 1 506 ? 24.018 7.737 0.275 1.00 97.69 506 THR A C 1
ATOM 3842 O O . THR A 1 506 ? 24.404 8.614 1.045 1.00 97.69 506 THR A O 1
ATOM 3845 N N . SER A 1 507 ? 23.774 7.996 -1.014 1.00 97.81 507 SER A N 1
ATOM 3846 C CA . SER A 1 507 ? 23.926 9.333 -1.586 1.00 97.81 507 SER A CA 1
ATOM 3847 C C . SER A 1 507 ? 23.080 9.535 -2.840 1.00 97.81 507 SER A C 1
ATOM 3849 O O . SER A 1 507 ? 22.986 8.638 -3.683 1.00 97.81 507 SER A O 1
ATOM 3851 N N . LEU A 1 508 ? 22.523 10.740 -2.959 1.00 98.38 508 LEU A N 1
ATOM 3852 C CA . LEU A 1 508 ? 21.814 11.258 -4.124 1.00 98.38 508 LEU A CA 1
ATOM 3853 C C . LEU A 1 508 ? 22.441 12.597 -4.519 1.00 98.38 508 LEU A C 1
ATOM 3855 O O . LEU A 1 508 ? 22.415 13.536 -3.727 1.00 98.38 508 LEU A O 1
ATOM 3859 N N . THR A 1 509 ? 22.968 12.693 -5.736 1.00 98.38 509 THR A N 1
ATOM 3860 C CA . THR A 1 509 ? 23.470 13.951 -6.305 1.00 98.38 509 THR A CA 1
ATOM 3861 C C . THR A 1 509 ? 22.567 14.373 -7.454 1.00 98.38 509 THR A C 1
ATOM 3863 O O . THR A 1 509 ? 22.388 13.596 -8.392 1.00 98.38 509 THR A O 1
ATOM 3866 N N . ASP A 1 510 ? 21.996 15.572 -7.377 1.00 97.50 510 ASP A N 1
ATOM 3867 C CA . ASP A 1 510 ? 21.137 16.133 -8.424 1.00 97.50 510 ASP A CA 1
ATOM 3868 C C . ASP A 1 510 ? 21.950 16.633 -9.647 1.00 97.50 510 ASP A C 1
ATOM 3870 O O . ASP A 1 510 ? 23.185 16.698 -9.587 1.00 97.50 510 ASP A O 1
ATOM 3874 N N . PRO A 1 511 ? 21.294 17.012 -10.763 1.00 97.62 511 PRO A N 1
ATOM 3875 C CA . PRO A 1 511 ? 21.980 17.491 -11.967 1.00 97.62 511 PRO A CA 1
ATOM 3876 C C . PRO A 1 511 ? 22.848 18.742 -11.794 1.00 97.62 511 PRO A C 1
ATOM 3878 O O . PRO A 1 511 ? 23.720 18.983 -12.628 1.00 97.62 511 PRO A O 1
ATOM 3881 N N . VAL A 1 512 ? 22.622 19.541 -10.746 1.00 96.50 512 VAL A N 1
ATOM 3882 C CA . VAL A 1 512 ? 23.394 20.764 -10.467 1.00 96.50 512 VAL A CA 1
ATOM 3883 C C . VAL A 1 512 ? 24.486 20.544 -9.411 1.00 96.50 512 VAL A C 1
ATOM 3885 O O . VAL A 1 512 ? 25.223 21.474 -9.090 1.00 96.50 512 VAL A O 1
ATOM 3888 N N . GLY A 1 513 ? 24.645 19.312 -8.918 1.00 95.44 513 GLY A N 1
ATOM 3889 C CA . GLY A 1 513 ? 25.713 18.898 -8.008 1.00 95.44 513 GLY A CA 1
ATOM 3890 C C . GLY A 1 513 ? 25.348 18.932 -6.522 1.00 95.44 513 GLY A C 1
ATOM 3891 O O . GLY A 1 513 ? 26.196 18.595 -5.689 1.00 95.44 513 GLY A O 1
ATOM 3892 N N . ASN A 1 514 ? 24.111 19.279 -6.159 1.00 97.69 514 ASN A N 1
ATOM 3893 C CA . ASN A 1 514 ? 23.676 19.225 -4.767 1.00 97.69 514 ASN A CA 1
ATOM 3894 C C . ASN A 1 514 ? 23.598 17.767 -4.320 1.00 97.69 514 ASN A C 1
ATOM 3896 O O . ASN A 1 514 ? 22.956 16.943 -4.971 1.00 97.69 514 ASN A O 1
ATOM 3900 N N . THR A 1 515 ? 24.244 17.443 -3.201 1.00 97.94 515 THR A N 1
ATOM 3901 C CA . THR A 1 515 ? 24.349 16.063 -2.721 1.00 97.94 515 THR A CA 1
ATOM 3902 C C . THR A 1 515 ? 23.657 15.900 -1.380 1.00 97.94 515 THR A C 1
ATOM 3904 O O . THR A 1 515 ? 24.045 16.542 -0.411 1.00 97.94 515 THR A O 1
ATOM 3907 N N . SER A 1 516 ? 22.676 15.002 -1.323 1.00 97.81 516 SER A N 1
ATOM 3908 C CA . SER A 1 516 ? 22.108 14.498 -0.071 1.00 97.81 516 SER A CA 1
ATOM 3909 C C . SER A 1 516 ? 22.768 13.169 0.298 1.00 97.81 516 SER A C 1
ATOM 3911 O O . SER A 1 516 ? 23.117 12.379 -0.590 1.00 97.81 516 SER A O 1
ATOM 3913 N N . GLN A 1 517 ? 22.969 12.922 1.590 1.00 98.00 517 GLN A N 1
ATOM 3914 C CA . GLN A 1 517 ? 23.556 11.684 2.112 1.00 98.00 517 GLN A CA 1
ATOM 3915 C C . GLN A 1 517 ? 22.625 11.041 3.133 1.00 98.00 517 GLN A C 1
ATOM 3917 O O . GLN A 1 517 ? 21.913 11.742 3.845 1.00 98.00 517 GLN A O 1
ATOM 3922 N N . PHE A 1 518 ? 22.662 9.715 3.216 1.00 97.56 518 PHE A N 1
ATOM 3923 C CA . PHE A 1 518 ? 21.809 8.940 4.111 1.00 97.56 518 PHE A CA 1
ATOM 3924 C C . PHE A 1 518 ? 22.647 7.894 4.842 1.00 97.56 518 PHE A C 1
ATOM 3926 O O . PHE A 1 518 ? 23.500 7.240 4.229 1.00 97.56 518 PHE A O 1
ATOM 3933 N N . THR A 1 519 ? 22.401 7.726 6.138 1.00 96.69 519 THR A N 1
ATOM 3934 C CA . THR A 1 519 ? 23.033 6.682 6.957 1.00 96.69 519 THR A CA 1
ATOM 3935 C C . THR A 1 519 ? 21.992 5.709 7.470 1.00 96.69 519 THR A C 1
ATOM 3937 O O . THR A 1 519 ? 20.833 6.079 7.643 1.00 96.69 519 THR A O 1
ATOM 3940 N N . TYR A 1 520 ? 22.419 4.478 7.745 1.00 94.44 520 TYR A N 1
ATOM 3941 C CA . TYR A 1 520 ? 21.545 3.394 8.174 1.00 94.44 520 TYR A CA 1
ATOM 3942 C C . TYR A 1 520 ? 22.165 2.642 9.351 1.00 94.44 520 TYR A C 1
ATOM 3944 O O . TYR A 1 520 ? 23.387 2.643 9.516 1.00 94.44 520 TYR A O 1
ATOM 3952 N N . ASP A 1 521 ? 21.329 2.016 10.173 1.00 88.75 521 ASP A N 1
ATOM 3953 C CA . ASP A 1 521 ? 21.775 1.069 11.193 1.00 88.75 521 ASP A CA 1
ATOM 3954 C C . ASP A 1 521 ? 21.948 -0.356 10.630 1.00 88.75 521 ASP A C 1
ATOM 3956 O O . ASP A 1 521 ? 21.749 -0.619 9.443 1.00 88.75 521 ASP A O 1
ATOM 3960 N N . SER A 1 522 ? 22.320 -1.309 11.490 1.00 89.06 522 SER A N 1
ATOM 3961 C CA . SER A 1 522 ? 22.522 -2.715 11.108 1.00 89.06 522 SER A CA 1
ATOM 3962 C C . SER A 1 522 ? 21.245 -3.445 10.672 1.00 89.06 522 SER A C 1
ATOM 3964 O O . SER A 1 522 ? 21.340 -4.546 10.130 1.00 89.06 522 SER A O 1
ATOM 3966 N N . ARG A 1 523 ? 20.064 -2.854 10.892 1.00 87.94 523 ARG A N 1
ATOM 3967 C CA . ARG A 1 523 ? 18.768 -3.344 10.403 1.00 87.94 523 ARG A CA 1
ATOM 3968 C C . ARG A 1 523 ? 18.337 -2.640 9.113 1.00 87.94 523 ARG A C 1
ATOM 3970 O O . ARG A 1 523 ? 17.216 -2.844 8.663 1.00 87.94 523 ARG A O 1
ATOM 3977 N N . SER A 1 524 ? 19.223 -1.854 8.490 1.00 93.00 524 SER A N 1
ATOM 3978 C CA . SER A 1 524 ? 18.934 -1.061 7.286 1.00 93.00 524 SER A CA 1
ATOM 3979 C C . SER A 1 524 ? 17.849 0.007 7.489 1.00 93.00 524 SER A C 1
ATOM 3981 O O . SER A 1 524 ? 17.190 0.420 6.536 1.00 93.00 524 SER A O 1
ATOM 3983 N N . ARG A 1 525 ? 17.673 0.504 8.722 1.00 94.31 525 ARG A N 1
ATOM 3984 C CA . ARG A 1 525 ? 16.775 1.631 9.023 1.00 94.31 525 ARG A CA 1
ATOM 3985 C C . ARG A 1 525 ? 17.552 2.935 8.927 1.00 94.31 525 ARG A C 1
ATOM 3987 O O . ARG A 1 525 ? 18.673 3.012 9.423 1.00 94.31 525 ARG A O 1
ATOM 3994 N N . GLN A 1 526 ? 16.983 3.951 8.279 1.00 97.38 526 GLN A N 1
ATOM 3995 C CA . GLN A 1 526 ? 17.669 5.223 8.047 1.00 97.38 526 GLN A CA 1
ATOM 3996 C C . GLN A 1 526 ? 17.839 6.000 9.357 1.00 97.38 526 GLN A C 1
ATOM 3998 O O . GLN A 1 526 ? 16.863 6.471 9.917 1.00 97.38 526 GLN A O 1
ATOM 4003 N N . THR A 1 527 ? 19.071 6.198 9.815 1.00 96.50 527 THR A N 1
ATOM 4004 C CA . THR A 1 527 ? 19.383 6.912 11.066 1.00 96.50 527 THR A CA 1
ATOM 4005 C C . THR A 1 527 ? 19.653 8.396 10.862 1.00 96.50 527 THR A C 1
ATOM 4007 O O . THR A 1 527 ? 19.478 9.186 11.789 1.00 96.50 527 THR A O 1
ATOM 4010 N N . SER A 1 528 ? 20.053 8.810 9.656 1.00 96.62 528 SER A N 1
ATOM 4011 C CA . SER A 1 528 ? 20.188 10.231 9.340 1.00 96.62 528 SER A CA 1
ATOM 4012 C C . SER A 1 528 ? 20.017 10.559 7.861 1.00 96.62 528 SER A C 1
ATOM 4014 O O . SER A 1 528 ? 20.247 9.721 6.986 1.00 96.62 528 SER A O 1
ATOM 4016 N N . GLU A 1 529 ? 19.634 11.808 7.604 1.00 97.81 529 GLU A N 1
ATOM 4017 C CA . GLU A 1 529 ? 19.661 12.462 6.297 1.00 97.81 529 GLU A CA 1
ATOM 4018 C C . GLU A 1 529 ? 20.459 13.761 6.413 1.00 97.81 529 GLU A C 1
ATOM 4020 O O . GLU A 1 529 ? 20.152 14.604 7.255 1.00 97.81 529 GLU A O 1
ATOM 4025 N N . ILE A 1 530 ? 21.450 13.943 5.545 1.00 97.06 530 ILE A N 1
ATOM 4026 C CA . ILE A 1 530 ? 22.249 15.164 5.448 1.00 97.06 530 ILE A CA 1
ATOM 4027 C C . ILE A 1 530 ? 21.887 15.846 4.136 1.00 97.06 530 ILE A C 1
ATOM 4029 O O . ILE A 1 530 ? 22.083 15.272 3.063 1.00 97.06 530 ILE A O 1
ATOM 4033 N N . ASP A 1 531 ? 21.358 17.062 4.220 1.00 95.75 531 ASP A N 1
ATOM 4034 C CA . ASP A 1 531 ? 21.008 17.848 3.042 1.00 95.75 531 ASP A CA 1
ATOM 4035 C C . ASP A 1 531 ? 22.251 18.478 2.375 1.00 95.75 531 ASP A C 1
ATOM 4037 O O . ASP A 1 531 ? 23.344 18.475 2.950 1.00 95.75 531 ASP A O 1
ATOM 4041 N N . PRO A 1 532 ? 22.117 19.056 1.167 1.00 96.12 532 PRO A N 1
ATOM 4042 C CA . PRO A 1 532 ? 23.244 19.675 0.465 1.00 96.12 532 PRO A CA 1
ATOM 4043 C C . PRO A 1 532 ? 23.907 20.848 1.202 1.00 96.12 532 PRO A C 1
ATOM 4045 O O . PRO A 1 532 ? 25.012 21.245 0.840 1.00 96.12 532 PRO A O 1
ATOM 4048 N N . LEU A 1 533 ? 23.245 21.412 2.218 1.00 94.81 533 LEU A N 1
ATOM 4049 C CA . LEU A 1 533 ? 23.759 22.492 3.062 1.00 94.81 533 LEU A CA 1
ATOM 4050 C C . LEU A 1 533 ? 24.431 21.960 4.341 1.00 94.81 533 LEU A C 1
ATOM 4052 O O . LEU A 1 533 ? 24.863 22.756 5.173 1.00 94.81 533 LEU A O 1
ATOM 4056 N N . GLY A 1 534 ? 24.512 20.637 4.514 1.00 92.19 534 GLY A N 1
ATOM 4057 C CA . GLY A 1 534 ? 25.079 19.987 5.693 1.00 92.19 534 GLY A CA 1
ATOM 4058 C C . GLY A 1 534 ? 24.136 19.931 6.895 1.00 92.19 534 GLY A C 1
ATOM 4059 O O . GLY A 1 534 ? 24.580 19.574 7.985 1.00 92.19 534 GLY A O 1
ATOM 4060 N N . LYS A 1 535 ? 22.850 20.277 6.740 1.00 93.88 535 LYS A N 1
ATOM 4061 C CA . LYS A 1 535 ? 21.876 20.150 7.832 1.00 93.88 535 LYS A CA 1
ATOM 4062 C C . LYS A 1 535 ? 21.410 18.710 7.953 1.00 93.88 535 LYS A C 1
ATOM 4064 O O . LYS A 1 535 ? 21.122 18.061 6.948 1.00 93.88 535 LYS A O 1
ATOM 4069 N N . VAL A 1 536 ? 21.288 18.248 9.191 1.00 95.12 536 VAL A N 1
ATOM 4070 C CA . VAL A 1 536 ? 21.021 16.845 9.506 1.00 95.12 536 VAL A CA 1
ATOM 4071 C C . VAL A 1 536 ? 19.601 16.679 10.036 1.00 95.12 536 VAL A C 1
ATOM 4073 O O . VAL A 1 536 ? 19.136 17.487 10.835 1.00 95.12 536 VAL A O 1
ATOM 4076 N N . ILE A 1 537 ? 18.917 15.630 9.589 1.00 95.94 537 ILE A N 1
ATOM 4077 C CA . ILE A 1 537 ? 17.769 15.039 10.281 1.00 95.94 537 ILE A CA 1
ATOM 4078 C C . ILE A 1 537 ? 18.254 13.729 10.895 1.00 95.94 537 ILE A C 1
ATOM 4080 O O . ILE A 1 537 ? 18.927 12.967 10.205 1.00 95.94 537 ILE A O 1
ATOM 4084 N N . GLN A 1 538 ? 17.924 13.465 12.156 1.00 96.62 538 GLN A N 1
ATOM 4085 C CA . GLN A 1 538 ? 18.244 12.208 12.840 1.00 96.62 538 GLN A CA 1
ATOM 4086 C C . GLN A 1 538 ? 16.971 11.453 13.215 1.00 96.62 538 GLN A C 1
ATOM 4088 O O . GLN A 1 538 ? 15.946 12.074 13.514 1.00 96.62 538 GLN A O 1
ATOM 4093 N N . TYR A 1 539 ? 17.067 10.126 13.211 1.00 96.31 539 TYR A N 1
ATOM 4094 C CA . TYR A 1 539 ? 15.985 9.203 13.530 1.00 96.31 539 TYR A CA 1
ATOM 4095 C C . TYR A 1 539 ? 16.491 8.139 14.504 1.00 96.31 539 TYR A C 1
ATOM 4097 O O . TYR A 1 539 ? 17.448 7.427 14.191 1.00 96.31 539 TYR A O 1
ATOM 4105 N N . ASP A 1 540 ? 15.813 8.001 15.639 1.00 95.56 540 ASP A N 1
ATOM 4106 C CA . ASP A 1 540 ? 16.052 6.919 16.590 1.00 95.56 540 ASP A CA 1
ATOM 4107 C C . ASP A 1 540 ? 14.858 5.974 16.603 1.00 95.56 540 ASP A C 1
ATOM 4109 O O . ASP A 1 540 ? 13.703 6.408 16.627 1.00 95.56 540 ASP A O 1
ATOM 4113 N N . TYR A 1 541 ? 15.145 4.677 16.645 1.00 93.38 541 TYR A N 1
ATOM 4114 C CA . TYR A 1 541 ? 14.140 3.624 16.615 1.00 93.38 541 TYR A CA 1
ATOM 4115 C C . TYR A 1 541 ? 14.245 2.726 17.845 1.00 93.38 541 TYR A C 1
ATOM 4117 O O . TYR A 1 541 ? 15.338 2.525 18.383 1.00 93.38 541 TYR A O 1
ATOM 4125 N N . ASP A 1 542 ? 13.128 2.135 18.259 1.00 89.31 542 ASP A N 1
ATOM 4126 C CA . ASP A 1 542 ? 13.132 1.065 19.253 1.00 89.31 542 ASP A CA 1
ATOM 4127 C C . ASP A 1 542 ? 13.569 -0.290 18.652 1.00 89.31 542 ASP A C 1
ATOM 4129 O O . ASP A 1 542 ? 14.117 -0.377 17.548 1.00 89.31 542 ASP A O 1
ATOM 4133 N N . ALA A 1 543 ? 13.398 -1.368 19.418 1.00 86.62 543 ALA A N 1
ATOM 4134 C CA . ALA A 1 543 ? 13.792 -2.718 19.022 1.00 86.62 543 ALA A CA 1
ATOM 4135 C C . ALA A 1 543 ? 12.872 -3.350 17.957 1.00 86.62 543 ALA A C 1
ATOM 4137 O O . ALA A 1 543 ? 13.294 -4.278 17.275 1.00 86.62 543 ALA A O 1
ATOM 4138 N N . VAL A 1 544 ? 11.645 -2.849 17.803 1.00 89.50 544 VAL A N 1
ATOM 4139 C CA . VAL A 1 544 ? 10.616 -3.368 16.882 1.00 89.50 544 VAL A CA 1
ATOM 4140 C C . VAL A 1 544 ? 10.335 -2.390 15.735 1.00 89.50 544 VAL A C 1
ATOM 4142 O O . VAL A 1 544 ? 9.299 -2.457 15.089 1.00 89.50 544 VAL A O 1
ATOM 4145 N N . ASP A 1 545 ? 11.307 -1.519 15.453 1.00 92.38 545 ASP A N 1
ATOM 4146 C CA . ASP A 1 545 ? 11.351 -0.599 14.313 1.00 92.38 545 ASP A CA 1
ATOM 4147 C C . ASP A 1 545 ? 10.414 0.615 14.394 1.00 92.38 545 ASP A C 1
ATOM 4149 O O . ASP A 1 545 ? 10.289 1.360 13.417 1.00 92.38 545 ASP A O 1
ATOM 4153 N N . ASN A 1 546 ? 9.849 0.911 15.568 1.00 93.62 546 ASN A N 1
ATOM 4154 C CA . ASN A 1 546 ? 9.102 2.149 15.764 1.00 93.62 546 ASN A CA 1
ATOM 4155 C C . ASN A 1 546 ? 10.048 3.346 15.889 1.00 93.62 546 ASN A C 1
ATOM 4157 O O . ASN A 1 546 ? 11.032 3.290 16.626 1.00 93.62 546 ASN A O 1
ATOM 4161 N N . LEU A 1 547 ? 9.729 4.456 15.218 1.00 96.38 547 LEU A N 1
ATOM 4162 C CA . LEU A 1 547 ? 10.451 5.722 15.361 1.00 96.38 547 LEU A CA 1
ATOM 4163 C C . LEU A 1 547 ? 10.123 6.334 16.723 1.00 96.38 547 LEU A C 1
ATOM 4165 O O . LEU A 1 547 ? 9.012 6.797 16.916 1.00 96.38 547 LEU A O 1
ATOM 4169 N N . ILE A 1 548 ? 11.078 6.393 17.645 1.00 95.50 548 ILE A N 1
ATOM 4170 C CA . ILE A 1 548 ? 10.870 6.927 19.002 1.00 95.50 548 ILE A CA 1
ATOM 4171 C C . ILE A 1 548 ? 11.345 8.369 19.164 1.00 95.50 548 ILE A C 1
ATOM 4173 O O . ILE A 1 548 ? 10.916 9.054 20.092 1.00 95.50 548 ILE A O 1
ATOM 4177 N N . ARG A 1 549 ? 12.214 8.848 18.267 1.00 95.69 549 ARG A N 1
ATOM 4178 C CA . ARG A 1 549 ? 12.688 10.232 18.272 1.00 95.69 549 ARG A CA 1
ATOM 4179 C C . ARG A 1 549 ? 13.091 10.692 16.880 1.00 95.69 549 ARG A C 1
ATOM 4181 O O . ARG A 1 549 ? 13.735 9.963 16.129 1.00 95.69 549 ARG A O 1
ATOM 4188 N N . LYS A 1 550 ? 12.743 11.936 16.558 1.00 95.94 550 LYS A N 1
ATOM 4189 C CA . LYS A 1 550 ? 13.178 12.640 15.351 1.00 95.94 550 LYS A CA 1
ATOM 4190 C C . LYS A 1 550 ? 13.754 13.999 15.713 1.00 95.94 550 LYS A C 1
ATOM 4192 O O . LYS A 1 550 ? 13.052 14.826 16.292 1.00 95.94 550 LYS A O 1
ATOM 4197 N N . THR A 1 551 ? 14.982 14.259 15.285 1.00 94.19 551 THR A N 1
ATOM 4198 C CA . THR A 1 551 ? 15.602 15.588 15.368 1.00 94.19 551 THR A CA 1
ATOM 4199 C C . THR A 1 551 ? 15.621 16.196 13.978 1.00 94.19 551 THR A C 1
ATOM 4201 O O . THR A 1 551 ? 16.175 15.603 13.056 1.00 94.19 551 THR A O 1
ATOM 4204 N N . ASP A 1 552 ? 14.987 17.350 13.789 1.00 92.62 552 ASP A N 1
ATOM 4205 C CA . ASP A 1 552 ? 14.941 18.007 12.484 1.00 92.62 552 ASP A CA 1
ATOM 4206 C C . ASP A 1 552 ? 16.172 18.888 12.197 1.00 92.62 552 ASP A C 1
ATOM 4208 O O . ASP A 1 552 ? 17.044 19.094 13.038 1.00 92.62 552 ASP A O 1
ATOM 4212 N N . ARG A 1 553 ? 16.209 19.481 10.997 1.00 91.50 553 ARG A N 1
ATOM 4213 C CA . ARG A 1 553 ? 17.303 20.352 10.524 1.00 91.50 553 ARG A CA 1
ATOM 4214 C C . ARG A 1 553 ? 17.491 21.645 11.332 1.00 91.50 553 ARG A C 1
ATOM 4216 O O . ARG A 1 553 ? 18.432 22.393 11.066 1.00 91.50 553 ARG A O 1
ATOM 4223 N N . LEU A 1 554 ? 16.564 21.962 12.234 1.00 89.31 554 LEU A N 1
ATOM 4224 C CA . LEU A 1 554 ? 16.611 23.100 13.151 1.00 89.31 554 LEU A CA 1
ATOM 4225 C C . LEU A 1 554 ? 16.908 22.652 14.591 1.00 89.31 554 LEU A C 1
ATOM 4227 O O . LEU A 1 554 ? 16.762 23.459 15.506 1.00 89.31 554 LEU A O 1
ATOM 4231 N N . MET A 1 555 ? 17.316 21.392 14.792 1.00 87.19 555 MET A N 1
ATOM 4232 C CA . MET A 1 555 ? 17.557 20.772 16.099 1.00 87.19 555 MET A CA 1
ATOM 4233 C C . MET A 1 555 ? 16.311 20.715 16.996 1.00 87.19 555 MET A C 1
ATOM 4235 O O . MET A 1 555 ? 16.422 20.600 18.220 1.00 87.19 555 MET A O 1
ATOM 4239 N N . ARG A 1 556 ? 15.110 20.796 16.408 1.00 87.50 556 ARG A N 1
ATOM 4240 C CA . ARG A 1 556 ? 13.857 20.561 17.132 1.00 87.50 556 ARG A CA 1
ATOM 4241 C C . ARG A 1 556 ? 13.644 19.062 17.243 1.00 87.50 556 ARG A C 1
ATOM 4243 O O . ARG A 1 556 ? 13.822 18.342 16.262 1.00 87.50 556 ARG A O 1
ATOM 4250 N N . VAL A 1 557 ? 13.249 18.615 18.428 1.00 90.69 557 VAL A N 1
ATOM 4251 C CA . VAL A 1 557 ? 13.086 17.193 18.732 1.00 90.69 557 VAL A CA 1
ATOM 4252 C C . VAL A 1 557 ? 11.602 16.867 18.808 1.00 90.69 557 VAL A C 1
ATOM 4254 O O . VAL A 1 557 ? 10.820 17.624 19.379 1.00 90.69 557 VAL A O 1
ATOM 4257 N N . THR A 1 558 ? 11.216 15.749 18.210 1.00 94.12 558 THR A N 1
ATOM 4258 C CA . THR A 1 558 ? 9.902 15.130 18.379 1.00 94.12 558 THR A CA 1
ATOM 4259 C C . THR A 1 558 ? 10.096 13.747 18.972 1.00 94.12 558 THR A C 1
ATOM 4261 O O . THR A 1 558 ? 10.761 12.923 18.348 1.00 94.12 558 THR A O 1
ATOM 4264 N N . ASP A 1 559 ? 9.531 13.508 20.152 1.00 95.00 559 ASP A N 1
ATOM 4265 C CA . ASP A 1 559 ? 9.542 12.202 20.813 1.00 95.00 559 ASP A CA 1
ATOM 4266 C C . ASP A 1 559 ? 8.208 11.487 20.584 1.00 95.00 559 ASP A C 1
ATOM 4268 O O . ASP A 1 559 ? 7.142 12.087 20.729 1.00 95.00 559 ASP A O 1
ATOM 4272 N N . TYR A 1 560 ? 8.274 10.199 20.267 1.00 95.88 560 TYR A N 1
ATOM 4273 C CA . TYR A 1 560 ? 7.120 9.342 20.012 1.00 95.88 560 TYR A CA 1
ATOM 4274 C C . TYR A 1 560 ? 7.072 8.221 21.054 1.00 95.88 560 TYR A C 1
ATOM 4276 O O . TYR A 1 560 ? 8.105 7.665 21.438 1.00 95.88 560 TYR A O 1
ATOM 4284 N N . ARG A 1 561 ? 5.873 7.863 21.519 1.00 95.62 561 ARG A N 1
ATOM 4285 C CA . ARG A 1 561 ? 5.666 6.700 22.394 1.00 95.62 561 ARG A CA 1
ATOM 4286 C C . ARG A 1 561 ? 4.562 5.819 21.856 1.00 95.62 561 ARG A C 1
ATOM 4288 O O . ARG A 1 561 ? 3.545 6.326 21.392 1.00 95.62 561 ARG A O 1
ATOM 4295 N N . TYR A 1 562 ? 4.757 4.520 22.012 1.00 93.38 562 TYR A N 1
ATOM 4296 C CA . TYR A 1 562 ? 3.849 3.488 21.542 1.00 93.38 562 TYR A CA 1
ATOM 4297 C C . TYR A 1 562 ? 3.314 2.680 22.724 1.00 93.38 562 TYR A C 1
ATOM 4299 O O . TYR A 1 562 ? 3.977 2.593 23.764 1.00 93.38 562 TYR A O 1
ATOM 4307 N N . ASP A 1 563 ? 2.116 2.126 22.577 1.00 89.12 563 ASP A N 1
ATOM 4308 C CA . ASP A 1 563 ? 1.570 1.147 23.513 1.00 89.12 563 ASP A CA 1
ATOM 4309 C C . ASP A 1 563 ? 2.053 -0.284 23.210 1.00 89.12 563 ASP A C 1
ATOM 4311 O O . ASP A 1 563 ? 2.876 -0.541 22.327 1.00 89.12 563 ASP A O 1
ATOM 4315 N N . GLU A 1 564 ? 1.539 -1.251 23.967 1.00 86.56 564 GLU A N 1
ATOM 4316 C CA . GLU A 1 564 ? 1.881 -2.670 23.834 1.00 86.56 564 GLU A CA 1
ATOM 4317 C C . GLU A 1 564 ? 1.283 -3.334 22.581 1.00 86.56 564 GLU A C 1
ATOM 4319 O O . GLU A 1 564 ? 1.489 -4.520 22.347 1.00 86.56 564 GLU A O 1
ATOM 4324 N N . LEU A 1 565 ? 0.581 -2.572 21.744 1.00 88.56 565 LEU A N 1
ATOM 4325 C CA . LEU A 1 565 ? 0.007 -3.010 20.478 1.00 88.56 565 LEU A CA 1
ATOM 4326 C C . LEU A 1 565 ? 0.669 -2.332 19.265 1.00 88.56 565 LEU A C 1
ATOM 4328 O O . LEU A 1 565 ? 0.135 -2.438 18.160 1.00 88.56 565 LEU A O 1
ATOM 4332 N N . ASP A 1 566 ? 1.820 -1.667 19.463 1.00 90.81 566 ASP A N 1
ATOM 4333 C CA . ASP A 1 566 ? 2.544 -0.861 18.457 1.00 90.81 566 ASP A CA 1
ATOM 4334 C C . ASP A 1 566 ? 1.777 0.376 17.967 1.00 90.81 566 ASP A C 1
ATOM 4336 O O . ASP A 1 566 ? 2.018 0.890 16.873 1.00 90.81 566 ASP A O 1
ATOM 4340 N N . ARG A 1 567 ? 0.854 0.913 18.769 1.00 92.75 567 ARG A N 1
ATOM 4341 C CA . ARG A 1 567 ? 0.079 2.101 18.385 1.00 92.75 567 ARG A CA 1
ATOM 4342 C C . ARG A 1 567 ? 0.693 3.347 19.001 1.00 92.75 567 ARG A C 1
ATOM 4344 O O . ARG A 1 567 ? 0.998 3.361 20.190 1.00 92.75 567 ARG A O 1
ATOM 4351 N N . LEU A 1 568 ? 0.874 4.400 18.203 1.00 96.62 568 LEU A N 1
ATOM 4352 C CA . LEU A 1 568 ? 1.404 5.684 18.669 1.00 96.62 568 LEU A CA 1
ATOM 4353 C C . LEU A 1 568 ? 0.419 6.318 19.657 1.00 96.62 568 LEU A C 1
ATOM 4355 O O . LEU A 1 568 ? -0.647 6.740 19.230 1.00 96.62 568 LEU A O 1
ATOM 4359 N N . VAL A 1 569 ? 0.786 6.431 20.933 1.00 96.19 569 VAL A N 1
ATOM 4360 C CA . VAL A 1 569 ? -0.058 7.013 21.994 1.00 96.19 569 VAL A CA 1
ATOM 4361 C C . VAL A 1 569 ? 0.328 8.435 22.370 1.00 96.19 569 VAL A C 1
ATOM 4363 O O . VAL A 1 569 ? -0.512 9.181 22.862 1.00 96.19 569 VAL A O 1
ATOM 4366 N N . THR A 1 570 ? 1.577 8.850 22.133 1.00 95.75 570 THR A N 1
ATOM 4367 C CA . THR A 1 570 ? 1.979 10.246 22.362 1.00 95.75 570 THR A CA 1
ATOM 4368 C C . THR A 1 570 ? 2.996 10.732 21.344 1.00 95.75 570 THR A C 1
ATOM 4370 O O . THR A 1 570 ? 3.965 10.026 21.063 1.00 95.75 570 THR A O 1
ATOM 4373 N N . GLU A 1 571 ? 2.853 11.979 20.915 1.00 95.94 571 GLU A N 1
ATOM 4374 C CA . GLU A 1 571 ? 3.848 12.742 20.161 1.00 95.94 571 GLU A CA 1
ATOM 4375 C C . GLU A 1 571 ? 4.176 14.025 20.931 1.00 95.94 571 GLU A C 1
ATOM 4377 O O . GLU A 1 571 ? 3.277 14.787 21.271 1.00 95.94 571 GLU A O 1
ATOM 4382 N N . THR A 1 572 ? 5.448 14.275 21.241 1.00 94.00 572 THR A N 1
ATOM 4383 C CA . THR A 1 572 ? 5.875 15.446 22.023 1.00 94.00 572 THR A CA 1
ATOM 4384 C C . THR A 1 572 ? 6.885 16.289 21.257 1.00 94.00 572 THR A C 1
ATOM 4386 O O . THR A 1 572 ? 8.005 15.848 21.006 1.00 94.00 572 THR A O 1
ATOM 4389 N N . TRP A 1 573 ? 6.517 17.529 20.930 1.00 90.94 573 TRP A N 1
ATOM 4390 C CA . TRP A 1 573 ? 7.380 18.516 20.285 1.00 90.94 573 TRP A CA 1
ATOM 4391 C C . TRP A 1 573 ? 8.145 19.336 21.319 1.00 90.94 573 TRP A C 1
ATOM 4393 O O . TRP A 1 573 ? 7.567 20.102 22.097 1.00 90.94 573 TRP A O 1
ATOM 4403 N N . LEU A 1 574 ? 9.467 19.200 21.287 1.00 82.56 574 LEU A N 1
ATOM 4404 C CA . LEU A 1 574 ? 10.396 19.881 22.172 1.00 82.56 574 LEU A CA 1
ATOM 4405 C C . LEU A 1 574 ? 11.027 21.092 21.455 1.00 82.56 574 LEU A C 1
ATOM 4407 O O . LEU A 1 574 ? 11.596 20.953 20.362 1.00 82.56 574 LEU A O 1
ATOM 4411 N N . PRO A 1 575 ? 10.961 22.294 22.050 1.00 64.25 575 PRO A N 1
ATOM 4412 C CA . PRO A 1 575 ? 11.536 23.507 21.483 1.00 64.25 575 PRO A CA 1
ATOM 4413 C C . PRO A 1 575 ? 13.061 23.527 21.689 1.00 64.25 575 PRO A C 1
ATOM 4415 O O . PRO A 1 575 ? 13.565 24.120 22.634 1.00 64.25 575 PRO A O 1
ATOM 4418 N N . SER A 1 576 ? 13.784 22.907 20.752 1.00 60.59 576 SER A N 1
ATOM 4419 C CA . SER A 1 576 ? 15.253 22.771 20.688 1.00 60.59 576 SER A CA 1
ATOM 4420 C C . SER A 1 576 ? 15.896 21.864 21.748 1.00 60.59 576 SER A C 1
ATOM 4422 O O . SER A 1 576 ? 15.621 21.972 22.939 1.00 60.59 576 SER A O 1
ATOM 4424 N N . ALA A 1 577 ? 16.849 21.029 21.317 1.00 53.56 577 ALA A N 1
ATOM 4425 C CA . ALA A 1 577 ? 17.753 20.295 22.212 1.00 53.56 577 ALA A CA 1
ATOM 4426 C C . ALA A 1 577 ? 18.658 21.231 23.049 1.00 53.56 577 ALA A C 1
ATOM 4428 O O . ALA A 1 577 ? 19.116 20.863 24.127 1.00 53.56 577 ALA A O 1
ATOM 4429 N N . THR A 1 578 ? 18.882 22.471 22.595 1.00 52.41 578 THR A N 1
ATOM 4430 C CA . THR A 1 578 ? 19.720 23.472 23.273 1.00 52.41 578 THR A CA 1
ATOM 4431 C C . THR A 1 578 ? 18.916 24.368 24.221 1.00 52.41 578 THR A C 1
ATOM 4433 O O . THR A 1 578 ? 18.717 25.552 23.969 1.00 52.41 578 THR A O 1
ATOM 4436 N N . GLY A 1 579 ? 18.449 23.800 25.335 1.00 47.81 579 GLY A N 1
ATOM 4437 C CA . GLY A 1 579 ? 18.333 24.483 26.636 1.00 47.81 579 GLY A CA 1
ATOM 4438 C C . GLY A 1 579 ? 17.567 25.813 26.764 1.00 47.81 579 GLY A C 1
ATOM 4439 O O . GLY A 1 579 ? 17.684 26.457 27.808 1.00 47.81 579 GLY A O 1
ATOM 4440 N N . SER A 1 580 ? 16.769 26.267 25.791 1.00 47.56 580 SER A N 1
ATOM 4441 C CA . SER A 1 580 ? 15.902 27.433 26.007 1.00 47.56 580 SER A CA 1
ATOM 4442 C C . SER A 1 580 ? 14.679 27.002 26.815 1.00 47.56 580 SER A C 1
ATOM 4444 O O . SER A 1 580 ? 13.649 26.611 26.274 1.00 47.56 580 SER A O 1
ATOM 4446 N N . ALA A 1 581 ? 14.808 27.065 28.141 1.00 47.06 581 ALA A N 1
ATOM 4447 C CA . ALA A 1 581 ? 13.835 26.633 29.148 1.00 47.06 581 ALA A CA 1
ATOM 4448 C C . ALA A 1 581 ? 12.490 27.406 29.159 1.00 47.06 581 ALA A C 1
ATOM 4450 O O . ALA A 1 581 ? 11.828 27.467 30.192 1.00 47.06 581 ALA A O 1
ATOM 4451 N N . SER A 1 582 ? 12.085 28.041 28.053 1.00 48.97 582 SER A N 1
ATOM 4452 C CA . SER A 1 582 ? 10.951 28.975 28.017 1.00 48.97 582 SER A CA 1
ATOM 4453 C C . SER 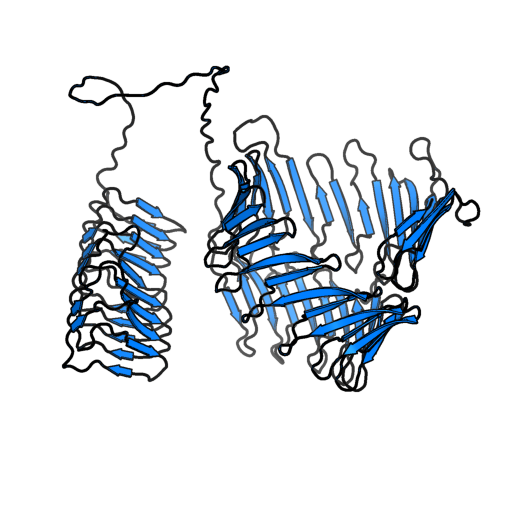A 1 582 ? 9.770 28.546 27.145 1.00 48.97 582 SER A C 1
ATOM 4455 O O . SER A 1 582 ? 8.777 29.274 27.110 1.00 48.97 582 SER A O 1
ATOM 4457 N N . ALA A 1 583 ? 9.825 27.408 26.457 1.00 59.09 583 ALA A N 1
ATOM 4458 C CA . ALA A 1 583 ? 8.669 26.892 25.732 1.00 59.09 583 ALA A CA 1
ATOM 4459 C C . ALA A 1 583 ? 8.287 25.517 26.293 1.00 59.09 583 ALA A C 1
ATOM 4461 O O . ALA A 1 583 ? 9.111 24.608 26.376 1.00 59.09 583 ALA A O 1
ATOM 4462 N N . SER A 1 584 ? 7.043 25.402 26.759 1.00 66.62 584 SER A N 1
ATOM 4463 C CA . SER A 1 584 ? 6.487 24.134 27.222 1.00 66.62 584 SER A CA 1
ATOM 4464 C C . SER A 1 584 ? 6.479 23.128 26.066 1.00 66.62 584 SER A C 1
ATOM 4466 O O . SER A 1 584 ? 6.196 23.536 24.935 1.00 66.62 584 SER A O 1
ATOM 4468 N N . PRO A 1 585 ? 6.781 21.842 26.323 1.00 81.06 585 PRO A N 1
ATOM 4469 C CA . PRO A 1 585 ? 6.570 20.801 25.325 1.00 81.06 585 PRO A CA 1
ATOM 4470 C C . PRO A 1 585 ? 5.116 20.850 24.853 1.00 81.06 585 PRO A C 1
ATOM 4472 O O . PRO A 1 585 ? 4.213 21.005 25.679 1.00 81.06 585 PRO A O 1
ATOM 4475 N N . ASN A 1 586 ? 4.892 20.736 23.545 1.00 88.44 586 ASN A N 1
ATOM 4476 C CA . ASN A 1 586 ? 3.548 20.472 23.044 1.00 88.44 586 ASN A CA 1
ATOM 4477 C C . ASN A 1 586 ? 3.393 18.965 22.888 1.00 88.44 586 ASN A C 1
ATOM 4479 O O . ASN A 1 586 ? 4.171 18.360 22.154 1.00 88.44 586 ASN A O 1
ATOM 4483 N N . THR A 1 587 ? 2.420 18.374 23.568 1.00 93.25 587 THR A N 1
ATOM 4484 C CA . THR A 1 587 ? 2.179 16.931 23.528 1.00 93.25 587 THR A CA 1
ATOM 4485 C C . THR A 1 587 ? 0.798 16.677 22.956 1.00 93.25 587 THR A C 1
ATOM 4487 O O . THR A 1 587 ? -0.175 17.257 23.432 1.00 93.25 587 THR A O 1
ATOM 4490 N N . ILE A 1 588 ? 0.739 15.808 21.951 1.00 95.00 588 ILE A N 1
ATOM 4491 C CA . ILE A 1 588 ? -0.491 15.229 21.425 1.00 95.00 588 ILE A CA 1
ATOM 4492 C C . ILE A 1 588 ? -0.600 13.808 21.975 1.00 95.00 588 ILE A C 1
ATOM 4494 O O . ILE A 1 588 ? 0.352 13.032 21.871 1.00 95.00 588 ILE A O 1
ATOM 4498 N N . GLU A 1 589 ? -1.740 13.482 22.571 1.00 96.06 589 GLU A N 1
ATOM 4499 C CA . GLU A 1 589 ? -2.103 12.149 23.054 1.00 96.06 589 GLU A CA 1
ATOM 4500 C C . GLU A 1 589 ? -3.131 11.523 22.102 1.00 96.06 589 GLU A C 1
ATOM 4502 O O . GLU A 1 589 ? -4.000 12.228 21.583 1.00 96.06 589 GLU A O 1
ATOM 4507 N N . TYR A 1 590 ? -3.023 10.212 21.886 1.00 97.12 590 TYR A N 1
ATOM 4508 C CA . TYR A 1 590 ? -3.875 9.426 20.997 1.00 97.12 590 TYR A CA 1
ATOM 4509 C C . TYR A 1 590 ? -4.419 8.205 21.751 1.00 97.12 590 TYR A C 1
ATOM 4511 O O . TYR A 1 590 ? -3.626 7.413 22.266 1.00 97.12 590 TYR A O 1
ATOM 4519 N N . ASP A 1 591 ? -5.740 8.009 21.750 1.00 95.38 591 ASP A N 1
ATOM 4520 C CA . ASP A 1 591 ? -6.368 6.784 22.262 1.00 95.38 591 ASP A CA 1
ATOM 4521 C C . ASP A 1 591 ? -7.065 6.017 21.139 1.00 95.38 591 ASP A C 1
ATOM 4523 O O . ASP A 1 591 ? -7.669 6.601 20.233 1.00 95.38 591 ASP A O 1
ATOM 4527 N N . TYR A 1 592 ? -7.034 4.689 21.237 1.00 94.88 592 TYR A N 1
ATOM 4528 C CA . TYR A 1 592 ? -7.596 3.786 20.239 1.00 94.88 592 TYR A CA 1
ATOM 4529 C C . TYR A 1 592 ? -8.572 2.796 20.871 1.00 94.88 592 TYR A C 1
ATOM 4531 O O . T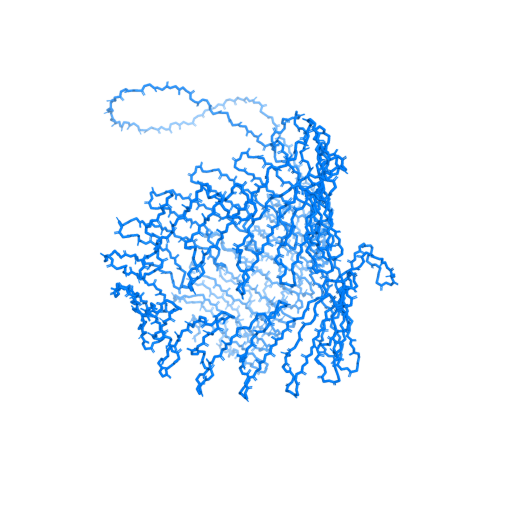YR A 1 592 ? -8.387 2.376 22.016 1.00 94.88 592 TYR A O 1
ATOM 4539 N N . ASP A 1 593 ? -9.572 2.367 20.105 1.00 92.38 593 ASP A N 1
ATOM 4540 C CA . ASP A 1 593 ? -10.409 1.227 20.475 1.00 92.38 593 ASP A CA 1
ATOM 4541 C C . ASP A 1 593 ? -9.693 -0.117 20.245 1.00 92.38 593 ASP A C 1
ATOM 4543 O O . ASP A 1 593 ? -8.498 -0.179 19.931 1.00 92.38 593 ASP A O 1
ATOM 4547 N N . LEU A 1 594 ? -10.422 -1.224 20.415 1.00 89.69 594 LEU A N 1
ATOM 4548 C CA . LEU A 1 594 ? -9.847 -2.548 20.218 1.00 89.69 594 LEU A CA 1
ATOM 4549 C C . LEU A 1 594 ? -9.566 -2.873 18.732 1.00 89.69 594 LEU A C 1
ATOM 4551 O O . LEU A 1 594 ? -8.631 -3.604 18.433 1.00 89.69 594 LEU A O 1
ATOM 4555 N N . ALA A 1 595 ? -10.277 -2.274 17.777 1.00 90.00 595 ALA A N 1
ATOM 4556 C CA . ALA A 1 595 ? -10.045 -2.482 16.346 1.00 90.00 595 ALA A CA 1
ATOM 4557 C C . ALA A 1 595 ? -8.993 -1.532 15.742 1.00 90.00 595 ALA A C 1
ATOM 4559 O O . ALA A 1 595 ? -8.883 -1.452 14.522 1.00 90.00 595 ALA A O 1
ATOM 4560 N N . TYR A 1 596 ? -8.183 -0.866 16.578 1.00 92.31 596 TYR A N 1
ATOM 4561 C CA . TYR A 1 596 ? -7.153 0.103 16.170 1.00 92.31 596 TYR A CA 1
ATOM 4562 C C . TYR A 1 596 ? -7.725 1.402 15.579 1.00 92.31 596 TYR A C 1
ATOM 4564 O O . TYR A 1 596 ? -6.987 2.184 14.975 1.00 92.31 596 TYR A O 1
ATOM 4572 N N . ASN A 1 597 ? -9.008 1.687 15.797 1.00 95.19 597 ASN A N 1
ATOM 4573 C CA . ASN A 1 597 ? -9.579 2.966 15.406 1.00 95.19 597 ASN A CA 1
ATOM 4574 C C . ASN A 1 597 ? -9.202 4.045 16.416 1.00 95.19 597 ASN A C 1
ATOM 4576 O O . ASN A 1 597 ? -9.277 3.825 17.623 1.00 95.19 597 ASN A O 1
ATOM 4580 N N . LEU A 1 598 ? -8.833 5.225 15.925 1.00 96.75 598 LEU A N 1
ATOM 4581 C CA . LEU A 1 598 ? -8.489 6.380 16.748 1.00 96.75 598 LEU A CA 1
ATOM 4582 C C . LEU A 1 598 ? -9.757 6.993 17.349 1.00 96.75 598 LEU A C 1
ATOM 4584 O O . LEU A 1 598 ? -10.498 7.657 16.642 1.00 96.75 598 LEU A O 1
ATOM 4588 N N . VAL A 1 599 ? -10.013 6.811 18.641 1.00 96.69 599 VAL A N 1
ATOM 4589 C CA . VAL A 1 599 ? -11.233 7.320 19.300 1.00 96.69 599 VAL A CA 1
ATOM 4590 C C . VAL A 1 599 ? -11.038 8.678 19.958 1.00 96.69 599 VAL A C 1
ATOM 4592 O O . VAL A 1 599 ? -12.017 9.382 20.218 1.00 96.69 599 VAL A O 1
ATOM 4595 N N . HIS A 1 600 ? -9.787 9.063 20.206 1.00 94.88 600 HIS A N 1
ATOM 4596 C CA . HIS A 1 600 ? -9.447 10.275 20.939 1.00 94.88 600 HIS A CA 1
ATOM 4597 C C . HIS A 1 600 ? -8.128 10.870 20.455 1.00 94.88 600 HIS A C 1
ATOM 4599 O O . HIS A 1 600 ? -7.151 10.145 20.281 1.00 94.88 600 HIS A O 1
ATOM 4605 N N . VAL A 1 601 ? -8.098 12.186 20.260 1.00 95.56 601 VAL A N 1
ATOM 4606 C CA . VAL A 1 601 ? -6.870 12.967 20.082 1.00 95.56 601 VAL A CA 1
ATOM 4607 C C . VAL A 1 601 ? -6.976 14.213 20.932 1.00 95.56 601 VAL A C 1
ATOM 4609 O O . VAL A 1 601 ? -7.940 14.962 20.791 1.00 95.56 601 VAL A O 1
ATOM 4612 N N . LYS A 1 602 ? -5.976 14.508 21.753 1.00 92.44 602 LYS A N 1
ATOM 4613 C CA . LYS A 1 602 ? -5.942 15.776 22.491 1.00 92.44 602 LYS A CA 1
ATOM 4614 C C . LYS A 1 602 ? -4.547 16.349 22.595 1.00 92.44 602 LYS A C 1
ATOM 4616 O O . LYS A 1 602 ? -3.561 15.622 22.607 1.00 92.44 602 LYS A O 1
ATOM 4621 N N . ASP A 1 603 ? -4.493 17.659 22.741 1.00 90.94 603 ASP A N 1
ATOM 4622 C CA . ASP A 1 603 ? -3.336 18.377 23.252 1.00 90.94 603 ASP A CA 1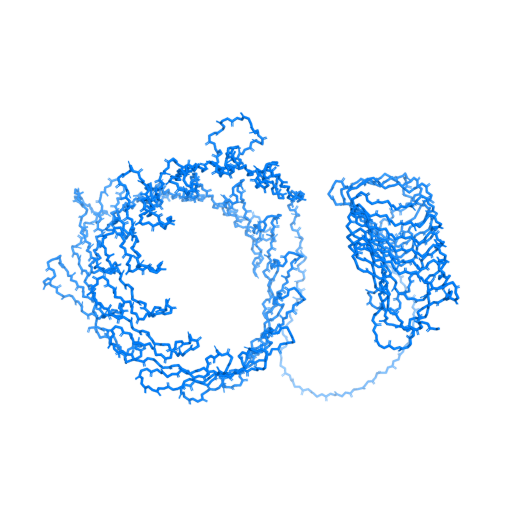
ATOM 4623 C C . ASP A 1 603 ? -3.749 19.218 24.475 1.00 90.94 603 ASP A C 1
ATOM 4625 O O . ASP A 1 603 ? -4.831 19.049 25.042 1.00 90.94 603 ASP A O 1
ATOM 4629 N N . ALA A 1 604 ? -2.885 20.130 24.921 1.00 85.56 604 ALA A N 1
ATOM 4630 C CA . ALA A 1 604 ? -3.184 21.000 26.060 1.00 85.56 604 ALA A CA 1
ATOM 4631 C C . ALA A 1 604 ? -4.337 22.001 25.811 1.00 85.56 604 ALA A C 1
ATOM 4633 O O . ALA A 1 604 ? -4.796 22.648 26.756 1.00 85.56 604 ALA A O 1
ATOM 4634 N N . PHE A 1 605 ? -4.775 22.174 24.562 1.00 85.12 605 PHE A N 1
ATOM 4635 C CA . PHE A 1 605 ? -5.709 23.211 24.128 1.00 85.12 605 PHE A CA 1
ATOM 4636 C C . PHE A 1 605 ? -6.980 22.670 23.481 1.00 85.12 605 PHE A C 1
ATOM 4638 O O . PHE A 1 605 ? -7.991 23.365 23.522 1.00 85.12 605 PHE A O 1
ATOM 4645 N N . SER A 1 606 ? -6.941 21.495 22.861 1.00 88.81 606 SER A N 1
ATOM 4646 C CA . SER A 1 606 ? -8.018 20.943 22.047 1.00 88.81 606 SER A CA 1
ATOM 4647 C C . SER A 1 606 ? -8.141 19.441 22.233 1.00 88.81 606 SER A C 1
ATOM 4649 O O . SER A 1 606 ? -7.159 18.744 22.459 1.00 88.81 606 SER A O 1
ATOM 4651 N N . GLU A 1 607 ? -9.361 18.949 22.063 1.00 91.19 607 GLU A N 1
ATOM 4652 C CA . GLU A 1 607 ? -9.706 17.536 22.128 1.00 91.19 607 GLU A CA 1
ATOM 4653 C C . GLU A 1 607 ? -10.605 17.204 20.933 1.00 91.19 607 GLU A C 1
ATOM 4655 O O . GLU A 1 607 ? -11.450 18.002 20.542 1.00 91.19 607 GLU A O 1
ATOM 4660 N N . LEU A 1 608 ? -10.382 16.060 20.301 1.00 94.62 608 LEU A N 1
ATOM 4661 C CA . LEU A 1 608 ? -11.187 15.516 19.218 1.00 94.62 608 LEU A CA 1
ATOM 4662 C C . LEU A 1 608 ? -11.559 14.086 19.594 1.00 94.62 608 LEU A C 1
ATOM 4664 O O . LEU A 1 608 ? -10.692 13.285 19.936 1.00 94.62 608 LEU A O 1
ATOM 4668 N N . THR A 1 609 ? -12.838 13.753 19.487 1.00 96.50 609 THR A N 1
ATOM 4669 C CA . THR A 1 609 ? -13.343 12.395 19.690 1.00 96.50 609 THR A CA 1
ATOM 4670 C C . THR A 1 609 ? -13.960 11.866 18.409 1.00 96.50 609 THR A C 1
ATOM 4672 O O . THR A 1 609 ? -14.554 12.618 17.628 1.00 96.50 609 THR A O 1
ATOM 4675 N N . TYR A 1 610 ? -13.811 10.564 18.195 1.00 97.88 610 TYR A N 1
ATOM 4676 C CA . TYR A 1 610 ? -14.304 9.874 17.012 1.00 97.88 610 TYR A CA 1
ATOM 4677 C C . TYR A 1 610 ? -15.190 8.708 17.435 1.00 97.88 610 TYR A C 1
ATOM 4679 O O . TYR A 1 610 ? -14.878 7.982 18.380 1.00 97.88 610 TYR A O 1
ATOM 4687 N N . ALA A 1 611 ? -16.291 8.516 16.716 1.00 97.38 611 ALA A N 1
ATOM 4688 C CA . ALA A 1 611 ? -17.132 7.334 16.853 1.00 97.38 611 ALA A CA 1
ATOM 4689 C C . ALA A 1 611 ? -17.183 6.583 15.527 1.00 97.38 611 ALA A C 1
ATOM 4691 O O . ALA A 1 611 ? -17.195 7.205 14.462 1.00 97.38 611 ALA A O 1
ATOM 4692 N N . TYR A 1 612 ? -17.265 5.259 15.614 1.00 97.75 612 TYR A N 1
ATOM 4693 C CA . TYR A 1 612 ? -17.229 4.352 14.475 1.00 97.75 612 TYR A CA 1
ATOM 4694 C C . TYR A 1 612 ? -18.473 3.466 14.448 1.00 97.75 612 TYR A C 1
ATOM 4696 O O . TYR A 1 612 ? -19.057 3.169 15.492 1.00 97.75 612 TYR A O 1
ATOM 4704 N N . ASP A 1 613 ? -18.884 3.061 13.252 1.00 96.56 613 ASP A N 1
ATOM 4705 C CA . ASP A 1 613 ? -19.891 2.019 13.070 1.00 96.56 613 ASP A CA 1
ATOM 4706 C C . ASP A 1 613 ? -19.275 0.609 13.059 1.00 96.56 613 ASP A C 1
ATOM 4708 O O . ASP A 1 613 ? -18.070 0.427 13.251 1.00 96.56 613 ASP A O 1
ATOM 4712 N N . ALA A 1 614 ? -20.094 -0.420 12.821 1.00 96.31 614 ALA A N 1
ATOM 4713 C CA . ALA A 1 614 ? -19.629 -1.807 12.838 1.00 96.31 614 ALA A CA 1
ATOM 4714 C C . ALA A 1 614 ? -18.734 -2.198 11.639 1.00 96.31 614 ALA A C 1
ATOM 4716 O O . ALA A 1 614 ? -18.365 -3.365 11.505 1.00 96.31 614 ALA A O 1
ATOM 4717 N N . ARG A 1 615 ? -18.400 -1.254 10.753 1.00 95.50 615 ARG A N 1
ATOM 4718 C CA . ARG A 1 615 ? -17.490 -1.432 9.613 1.00 95.50 615 ARG A CA 1
ATOM 4719 C C . ARG A 1 615 ? -16.273 -0.511 9.683 1.00 95.50 615 ARG A C 1
ATOM 4721 O O . ARG A 1 615 ? -15.635 -0.292 8.656 1.00 95.50 615 ARG A O 1
ATOM 4728 N N . ASP A 1 616 ? -15.958 0.011 10.871 1.00 95.75 616 ASP A N 1
ATOM 4729 C CA . ASP A 1 616 ? -14.844 0.945 11.113 1.00 95.75 616 ASP A CA 1
ATOM 4730 C C . ASP A 1 616 ? -14.959 2.259 10.332 1.00 95.75 616 ASP A C 1
ATOM 4732 O O . ASP A 1 616 ? -13.960 2.913 10.026 1.00 95.75 616 ASP A O 1
ATOM 4736 N N . ARG A 1 617 ? -16.180 2.689 9.999 1.00 97.06 617 ARG A N 1
ATOM 4737 C CA . ARG A 1 617 ? -16.398 3.975 9.326 1.00 97.06 617 ARG A CA 1
ATOM 4738 C C . ARG A 1 617 ? -16.710 5.040 10.366 1.00 97.06 617 ARG A C 1
ATOM 4740 O O . ARG A 1 617 ? -17.521 4.813 11.261 1.00 97.06 617 ARG A O 1
ATOM 4747 N N . VAL A 1 618 ? -16.073 6.204 10.246 1.00 97.88 618 VAL A N 1
ATOM 4748 C CA . VAL A 1 618 ? -16.247 7.328 11.178 1.00 97.88 618 VAL A CA 1
ATOM 4749 C C . VAL A 1 618 ? -17.668 7.879 11.070 1.00 97.88 618 VAL A C 1
ATOM 4751 O O . VAL A 1 618 ? -17.990 8.580 10.123 1.00 97.88 618 VAL A O 1
ATOM 4754 N N . ILE A 1 619 ? -18.521 7.633 12.056 1.00 97.88 619 ILE A N 1
ATOM 4755 C CA . ILE A 1 619 ? -19.882 8.188 12.093 1.00 97.88 619 ILE A CA 1
ATOM 4756 C C . ILE A 1 619 ? -19.962 9.524 12.822 1.00 97.88 619 ILE A C 1
ATOM 4758 O O . ILE A 1 619 ? -20.892 10.285 12.565 1.00 97.88 619 ILE A O 1
ATOM 4762 N N . THR A 1 620 ? -18.987 9.844 13.677 1.00 97.69 620 THR A N 1
ATOM 4763 C CA . THR A 1 620 ? -18.928 11.137 14.369 1.00 97.69 620 THR A CA 1
ATOM 4764 C C . THR A 1 620 ? -17.495 11.633 14.496 1.00 97.69 620 THR A C 1
ATOM 4766 O O . THR A 1 620 ? -16.613 10.854 14.847 1.00 97.69 620 THR A O 1
ATOM 4769 N N . VAL A 1 621 ? -17.287 12.932 14.272 1.00 97.38 621 VAL A N 1
ATOM 4770 C CA . VAL A 1 621 ? -16.094 13.682 14.698 1.00 97.38 621 VAL A CA 1
ATOM 4771 C C . VAL A 1 621 ? -16.562 14.849 15.555 1.00 97.38 621 VAL A C 1
ATOM 4773 O O . VAL A 1 621 ? -17.331 15.678 15.074 1.00 97.38 621 VAL A O 1
ATOM 4776 N N . ASP A 1 622 ? -16.122 14.924 16.803 1.00 95.88 622 ASP A N 1
ATOM 4777 C CA . ASP A 1 622 ? -16.569 15.933 17.765 1.00 95.88 622 ASP A CA 1
ATOM 4778 C C . ASP A 1 622 ? -15.357 16.622 18.400 1.00 95.88 622 ASP A C 1
ATOM 4780 O O . ASP A 1 622 ? -14.460 15.949 18.900 1.00 95.88 622 ASP A O 1
ATOM 4784 N N . ASN A 1 623 ? -15.325 17.958 18.390 1.00 93.94 623 ASN A N 1
ATOM 4785 C CA . ASN A 1 623 ? -14.247 18.735 19.010 1.00 93.94 623 ASN A CA 1
ATOM 4786 C C . ASN A 1 623 ? -14.316 18.837 20.543 1.00 93.94 623 ASN A C 1
ATOM 4788 O O . ASN A 1 623 ? -13.661 19.699 21.125 1.00 93.94 623 ASN A O 1
ATOM 4792 N N . ALA A 1 624 ? -15.174 18.046 21.184 1.00 86.81 624 ALA A N 1
ATOM 4793 C CA . ALA A 1 624 ? -15.306 17.872 22.626 1.00 86.81 624 ALA A CA 1
ATOM 4794 C C . ALA A 1 624 ? -15.383 19.186 23.435 1.00 86.81 624 ALA A C 1
ATOM 4796 O O . ALA A 1 624 ? -15.082 19.220 24.627 1.00 86.81 624 ALA A O 1
ATOM 4797 N N . GLY A 1 625 ? -15.805 20.288 22.803 1.00 75.94 625 GLY A N 1
ATOM 4798 C CA . GLY A 1 625 ? -15.858 21.604 23.434 1.00 75.94 625 GLY A CA 1
ATOM 4799 C C . GLY A 1 625 ? -14.491 22.264 23.656 1.00 75.94 625 GLY A C 1
ATOM 4800 O O . GLY A 1 625 ? -14.311 22.919 24.686 1.00 75.94 625 GLY A O 1
ATOM 4801 N N . THR A 1 626 ? -13.554 22.130 22.703 1.00 84.25 626 THR A N 1
ATOM 4802 C CA . THR A 1 626 ? -12.256 22.833 22.660 1.00 84.25 626 THR A CA 1
ATOM 4803 C C . THR A 1 626 ? -12.351 24.265 23.215 1.00 84.25 626 THR A C 1
ATOM 4805 O O . THR A 1 626 ? -13.069 25.099 22.647 1.00 84.25 626 THR A O 1
ATOM 4808 N N . PRO A 1 627 ? -11.617 24.600 24.296 1.00 82.00 627 PRO A N 1
ATOM 4809 C CA . PRO A 1 627 ? -11.612 25.931 24.888 1.00 82.00 627 PRO A CA 1
ATOM 4810 C C . PRO A 1 627 ? -11.443 27.066 23.869 1.00 82.00 627 PRO A C 1
ATOM 4812 O O . PRO A 1 627 ? -10.448 27.164 23.157 1.00 82.00 627 PRO A O 1
ATOM 4815 N N . GLY A 1 628 ? -12.420 27.975 23.826 1.00 83.31 628 GLY A N 1
ATOM 4816 C CA . GLY A 1 628 ? -12.401 29.139 22.932 1.00 83.31 628 GLY A CA 1
ATOM 4817 C C . GLY A 1 628 ? -12.968 28.893 21.528 1.00 83.31 628 GLY A C 1
ATOM 4818 O O . GLY A 1 628 ? -13.140 29.861 20.784 1.00 83.31 628 GLY A O 1
ATOM 4819 N N . ALA A 1 629 ? -13.330 27.655 21.188 1.00 85.62 629 ALA A N 1
ATOM 4820 C CA . ALA A 1 629 ? -14.096 27.307 19.995 1.00 85.62 629 ALA A CA 1
ATOM 4821 C C . ALA A 1 629 ? -15.543 26.926 20.373 1.00 85.62 629 ALA A C 1
ATOM 4823 O O . ALA A 1 629 ? -15.790 26.498 21.500 1.00 85.62 629 ALA A O 1
ATOM 4824 N N . PRO A 1 630 ? -16.528 27.103 19.471 1.00 87.81 630 PRO A N 1
ATOM 4825 C CA . PRO A 1 630 ? -17.840 26.502 19.681 1.00 87.81 630 PRO A CA 1
ATOM 4826 C C . PRO A 1 630 ? -17.725 24.974 19.679 1.00 87.81 630 PRO A C 1
ATOM 4828 O O . PRO A 1 630 ? -16.895 24.422 18.953 1.00 87.81 630 PRO A O 1
ATOM 4831 N N . HIS A 1 631 ? -18.572 24.291 20.451 1.00 90.88 631 HIS A N 1
ATOM 4832 C CA . HIS A 1 631 ? -18.703 22.836 20.354 1.00 90.88 631 HIS A CA 1
ATOM 4833 C C . HIS A 1 631 ? -19.272 22.473 18.977 1.00 90.88 631 HIS A C 1
ATOM 4835 O O . HIS A 1 631 ? -20.332 22.978 18.607 1.00 90.88 631 HIS A O 1
ATOM 4841 N N . VAL A 1 632 ? -18.558 21.658 18.203 1.00 91.88 632 VAL A N 1
ATOM 4842 C CA . VAL A 1 632 ? -18.951 21.225 16.859 1.00 91.88 632 VAL A CA 1
ATOM 4843 C C . VAL A 1 632 ? -18.801 19.716 16.750 1.00 91.88 632 VAL A C 1
ATOM 4845 O O . VAL A 1 632 ? -17.704 19.189 16.925 1.00 91.88 632 VAL A O 1
ATOM 4848 N N . ALA A 1 633 ? -19.893 19.053 16.381 1.00 95.00 633 ALA A N 1
ATOM 4849 C CA . ALA A 1 633 ? -19.917 17.642 16.027 1.00 95.00 633 ALA A CA 1
ATOM 4850 C C . ALA A 1 633 ? -20.353 17.471 14.568 1.00 95.00 633 ALA A C 1
ATOM 4852 O O . ALA A 1 633 ? -21.346 18.058 14.137 1.00 95.00 633 ALA A O 1
ATOM 4853 N N . LEU A 1 634 ? -19.617 16.664 13.809 1.00 96.81 634 LEU A N 1
ATOM 4854 C CA . LEU A 1 634 ? -19.954 16.247 12.452 1.00 96.81 634 LEU A CA 1
ATOM 4855 C C . LEU A 1 634 ? -20.445 14.804 12.493 1.00 96.81 634 LEU A C 1
ATOM 4857 O O . LEU A 1 634 ? -19.697 13.933 12.924 1.00 96.81 634 LEU A O 1
ATOM 4861 N N . THR A 1 635 ? -21.664 14.549 12.023 1.00 97.62 635 THR A N 1
ATOM 4862 C CA . THR A 1 635 ? -22.228 13.198 11.910 1.00 97.62 635 THR A CA 1
ATOM 4863 C C . THR A 1 635 ? -22.269 12.756 10.456 1.00 97.62 635 THR A C 1
ATOM 4865 O O . THR A 1 635 ? -22.801 13.477 9.609 1.00 97.62 635 THR A O 1
ATOM 4868 N N . TYR A 1 636 ? -21.746 11.565 10.183 1.00 98.19 636 TYR A N 1
ATOM 4869 C CA . TYR A 1 636 ? -21.631 10.981 8.853 1.00 98.19 636 TYR A CA 1
ATOM 4870 C C . TYR A 1 636 ? -22.636 9.844 8.677 1.00 98.19 636 TYR A C 1
ATOM 4872 O O . TYR A 1 636 ? -22.949 9.109 9.613 1.00 98.19 636 TYR A O 1
ATOM 4880 N N . THR A 1 637 ? -23.124 9.681 7.454 1.00 97.88 637 THR A N 1
ATOM 4881 C CA . THR A 1 637 ? -23.844 8.477 7.027 1.00 97.88 637 THR A CA 1
ATOM 4882 C C . THR A 1 637 ? -23.192 7.912 5.780 1.00 97.88 637 THR A C 1
ATOM 4884 O O . THR A 1 637 ? -22.524 8.645 5.049 1.00 97.88 637 THR A O 1
ATOM 4887 N N . TYR A 1 638 ? -23.400 6.621 5.539 1.00 98.19 638 TYR A N 1
ATOM 4888 C CA . TYR A 1 638 ? -22.749 5.889 4.465 1.00 98.19 638 TYR A CA 1
ATOM 4889 C C . TYR A 1 638 ? -23.727 4.989 3.718 1.00 98.19 638 TYR A C 1
ATOM 4891 O O . TYR A 1 638 ? -24.703 4.502 4.294 1.00 98.19 638 TYR A O 1
ATOM 4899 N N . ASP A 1 639 ? -23.415 4.702 2.459 1.00 96.25 639 ASP A N 1
ATOM 4900 C CA . ASP A 1 639 ? -24.026 3.603 1.717 1.00 96.25 639 ASP A CA 1
ATOM 4901 C C . ASP A 1 639 ? -23.335 2.250 2.035 1.00 96.25 639 ASP A C 1
ATOM 4903 O O . ASP A 1 639 ? -22.333 2.201 2.763 1.00 96.25 639 ASP A O 1
ATOM 4907 N N . PRO A 1 640 ? -23.850 1.117 1.526 1.00 95.31 640 PRO A N 1
ATOM 4908 C CA . PRO A 1 640 ? -23.200 -0.187 1.671 1.00 95.31 640 PRO A CA 1
ATOM 4909 C C . PRO A 1 640 ? -21.778 -0.306 1.092 1.00 95.31 640 PRO A C 1
ATOM 4911 O O . PRO A 1 640 ? -21.014 -1.149 1.571 1.00 95.31 640 PRO A O 1
ATOM 4914 N N . MET A 1 641 ? -21.375 0.510 0.116 1.00 95.00 641 MET A N 1
ATOM 4915 C CA . MET A 1 641 ? -20.006 0.522 -0.428 1.00 95.00 641 MET A CA 1
ATOM 4916 C C . MET A 1 641 ? -19.060 1.454 0.353 1.00 95.00 641 MET A C 1
ATOM 4918 O O . MET A 1 641 ? -17.895 1.618 -0.005 1.00 95.00 641 MET A O 1
ATOM 4922 N N . SER A 1 642 ? -19.530 2.002 1.480 1.00 96.25 642 SER A N 1
ATOM 4923 C CA . SER A 1 642 ? -18.791 2.929 2.346 1.00 96.25 642 SER A CA 1
ATOM 4924 C C . SER A 1 642 ? -18.560 4.310 1.731 1.00 96.25 642 SER A C 1
ATOM 4926 O O . SER A 1 642 ? -17.708 5.062 2.210 1.00 96.25 642 SER A O 1
ATOM 4928 N N . ASN A 1 643 ? -19.350 4.691 0.730 1.00 97.06 643 ASN A N 1
ATOM 4929 C CA . ASN A 1 643 ? -19.392 6.064 0.254 1.00 97.06 643 ASN A CA 1
ATOM 4930 C C . ASN A 1 643 ? -20.169 6.935 1.253 1.00 97.06 643 ASN A C 1
ATOM 4932 O O . ASN A 1 643 ? -21.234 6.538 1.726 1.00 97.06 643 ASN A O 1
ATOM 4936 N N . VAL A 1 644 ? -19.661 8.128 1.580 1.00 98.12 644 VAL A N 1
ATOM 4937 C CA . VAL A 1 644 ? -20.331 9.069 2.500 1.00 98.12 644 VAL A CA 1
ATOM 4938 C C . VAL A 1 644 ? -21.596 9.603 1.838 1.00 98.12 644 VAL A C 1
ATOM 4940 O O . VAL A 1 644 ? -21.489 10.321 0.860 1.00 98.12 644 VAL A O 1
ATOM 4943 N N . THR A 1 645 ? -22.784 9.337 2.375 1.00 98.00 645 THR A N 1
ATOM 4944 C CA . THR A 1 645 ? -24.067 9.822 1.828 1.00 98.00 645 THR A CA 1
ATOM 4945 C C . THR A 1 645 ? -24.532 11.133 2.445 1.00 98.00 645 THR A C 1
ATOM 4947 O O . THR A 1 645 ? -25.278 11.893 1.821 1.00 98.00 645 THR A O 1
ATOM 4950 N N . SER A 1 646 ? -24.102 11.443 3.667 1.00 97.50 646 SER A N 1
ATOM 4951 C CA . SER A 1 646 ? -24.344 12.754 4.264 1.00 97.50 646 SER A CA 1
ATOM 4952 C C . SER A 1 646 ? -23.331 13.105 5.344 1.00 97.50 646 SER A C 1
ATOM 4954 O O . SER A 1 646 ? -22.777 12.223 5.993 1.00 97.50 646 SER A O 1
ATOM 4956 N N . VAL A 1 647 ? -23.137 14.408 5.543 1.00 97.75 647 VAL A N 1
ATOM 4957 C CA . VAL A 1 647 ? -22.440 14.996 6.688 1.00 97.75 647 VAL A CA 1
ATOM 4958 C C . VAL A 1 647 ? -23.330 16.085 7.267 1.00 97.75 647 VAL A C 1
ATOM 4960 O O . VAL A 1 647 ? -23.728 17.000 6.545 1.00 97.75 647 VAL A O 1
ATOM 4963 N N . THR A 1 648 ? -23.660 15.992 8.550 1.00 95.56 648 THR A N 1
ATOM 4964 C CA . THR A 1 648 ? -24.452 17.002 9.265 1.00 95.56 648 THR A CA 1
ATOM 4965 C C . THR A 1 648 ? -23.617 17.625 10.369 1.00 95.56 648 THR A C 1
ATOM 4967 O O . THR A 1 648 ? -23.090 16.893 11.203 1.00 95.56 648 THR A O 1
ATOM 4970 N N . ASP A 1 649 ? -23.504 18.952 10.398 1.00 93.25 649 ASP A N 1
ATOM 4971 C CA . ASP A 1 649 ? -22.880 19.659 11.515 1.00 93.25 649 ASP A CA 1
ATOM 4972 C C . ASP A 1 649 ? -23.899 19.986 12.609 1.00 93.25 649 ASP A C 1
ATOM 4974 O O . ASP A 1 649 ? -25.043 20.366 12.355 1.00 93.25 649 ASP A O 1
ATOM 4978 N N . THR A 1 650 ? -23.464 19.846 13.853 1.00 91.00 650 THR A N 1
ATOM 4979 C CA . THR A 1 650 ? -24.177 20.274 15.053 1.00 91.00 650 THR A CA 1
ATOM 4980 C C . THR A 1 650 ? -23.275 21.239 15.800 1.00 91.00 650 THR A C 1
ATOM 4982 O O . THR A 1 650 ? -22.170 20.871 16.183 1.00 91.00 650 THR A O 1
ATOM 4985 N N . ILE A 1 651 ? -23.738 22.470 16.004 1.00 88.75 651 ILE A N 1
ATOM 4986 C CA . ILE A 1 651 ? -22.981 23.546 16.647 1.00 88.75 651 ILE A CA 1
ATOM 4987 C C . ILE A 1 651 ? -23.669 23.885 17.969 1.00 88.75 651 ILE A C 1
ATOM 4989 O O . ILE A 1 651 ? -24.825 24.306 17.973 1.00 88.75 651 ILE A O 1
ATOM 4993 N N . GLU A 1 652 ? -22.975 23.713 19.094 1.00 87.44 652 GLU A N 1
ATOM 4994 C CA . GLU A 1 652 ? -23.500 23.942 20.452 1.00 87.44 652 GLU A CA 1
ATOM 4995 C C . GLU A 1 652 ? -24.790 23.137 20.719 1.00 87.44 652 GLU A C 1
ATOM 4997 O O . GLU A 1 652 ? -25.756 23.636 21.302 1.00 87.44 652 GLU A O 1
ATOM 5002 N N . GLY A 1 653 ? -24.845 21.901 20.209 1.00 85.44 653 GLY A N 1
ATOM 5003 C CA . GLY A 1 653 ? -26.026 21.031 20.280 1.00 85.44 653 GLY A CA 1
ATOM 5004 C C . GLY A 1 653 ? -27.174 21.405 19.329 1.00 85.44 653 GLY A C 1
ATOM 5005 O O . GLY A 1 653 ? -28.220 20.756 19.360 1.00 85.44 653 GLY A O 1
ATOM 5006 N N . VAL A 1 654 ? -27.010 22.426 18.480 1.00 85.88 654 VAL A N 1
ATOM 5007 C CA . VAL A 1 654 ? -28.019 22.862 17.503 1.00 85.88 654 VAL A CA 1
ATOM 5008 C C . VAL A 1 654 ? -27.639 22.376 16.098 1.00 85.88 654 VAL A C 1
ATOM 5010 O O . VAL A 1 654 ? -26.545 22.699 15.637 1.00 85.88 654 VAL A O 1
ATOM 5013 N N . PRO A 1 655 ? -28.520 21.650 15.382 1.00 87.00 655 PRO A N 1
ATOM 5014 C CA . PRO A 1 655 ? -28.265 21.250 13.998 1.00 87.00 655 PRO A CA 1
ATOM 5015 C C . PRO A 1 655 ? -28.025 22.461 13.083 1.00 87.00 655 PRO A C 1
ATOM 5017 O O . PRO A 1 655 ? -28.798 23.424 13.104 1.00 87.00 655 PRO A O 1
ATOM 5020 N N . GLY A 1 656 ? -26.956 22.403 12.290 1.00 87.69 656 GLY A N 1
ATOM 5021 C CA . GLY A 1 656 ? -26.532 23.427 11.340 1.00 87.69 656 GLY A CA 1
ATOM 5022 C C . GLY A 1 656 ? -26.973 23.107 9.912 1.00 87.69 656 GLY A C 1
ATOM 5023 O O . GLY A 1 656 ? -28.150 23.237 9.559 1.00 87.69 656 GLY A O 1
ATOM 5024 N N . ALA A 1 657 ? -26.021 22.726 9.071 1.00 90.81 657 ALA A N 1
ATOM 5025 C CA . ALA A 1 657 ? -26.210 22.297 7.696 1.00 90.81 657 ALA A CA 1
ATOM 5026 C C . ALA A 1 657 ? -26.148 20.765 7.556 1.00 90.81 657 ALA A C 1
ATOM 5028 O O . ALA A 1 657 ? -25.506 20.046 8.314 1.00 90.81 657 ALA A O 1
ATOM 5029 N N . THR A 1 658 ? -26.793 20.254 6.514 1.00 95.00 658 THR A N 1
ATOM 5030 C CA . THR A 1 658 ? -26.552 18.897 6.027 1.00 95.00 658 THR A CA 1
ATOM 5031 C C . THR A 1 658 ? -26.001 18.999 4.616 1.00 95.00 658 THR A C 1
ATOM 5033 O O . THR A 1 658 ? -26.621 19.607 3.740 1.00 95.00 658 THR A O 1
ATOM 5036 N N . THR A 1 659 ? -24.832 18.402 4.394 1.00 97.00 659 THR A N 1
ATOM 5037 C CA . THR A 1 659 ? -24.296 18.154 3.057 1.00 97.00 659 THR A CA 1
ATOM 5038 C C . THR A 1 659 ? -24.656 16.729 2.661 1.00 97.00 659 THR A C 1
ATOM 5040 O O . THR A 1 659 ? -24.249 15.791 3.334 1.00 97.00 659 THR A O 1
ATOM 5043 N N . GLY A 1 660 ? -25.459 16.569 1.615 1.00 97.75 660 GLY A N 1
ATOM 5044 C CA . GLY A 1 660 ? -25.843 15.278 1.049 1.00 97.75 660 GLY A CA 1
ATOM 5045 C C . GLY A 1 660 ? -24.997 14.944 -0.173 1.00 97.75 660 GLY A C 1
ATOM 5046 O O . GLY A 1 660 ? -24.658 15.838 -0.949 1.00 97.75 660 GLY A O 1
ATOM 5047 N N . TYR A 1 661 ? -24.694 13.665 -0.348 1.00 98.38 661 TYR A N 1
ATOM 5048 C CA . TYR A 1 661 ? -23.902 13.128 -1.447 1.00 98.38 661 TYR A CA 1
ATOM 5049 C C . TYR A 1 661 ? -24.674 11.962 -2.064 1.00 98.38 661 TYR A C 1
ATOM 5051 O O . TYR A 1 661 ? -25.184 11.094 -1.356 1.00 98.38 661 TYR A O 1
ATOM 5059 N N . ALA A 1 662 ? -24.771 11.951 -3.385 1.00 98.06 662 ALA A N 1
ATOM 5060 C CA . ALA A 1 662 ? -25.366 10.863 -4.143 1.00 98.06 662 ALA A CA 1
ATOM 5061 C C . ALA A 1 662 ? -24.372 10.384 -5.193 1.00 98.06 662 ALA A C 1
ATOM 5063 O O . ALA A 1 662 ? -23.705 11.203 -5.829 1.00 98.06 662 ALA A O 1
ATOM 5064 N N . TYR A 1 663 ? -24.306 9.072 -5.384 1.00 98.00 663 TYR A N 1
ATOM 5065 C CA . TYR A 1 663 ? -23.353 8.412 -6.267 1.00 98.00 663 TYR A CA 1
ATOM 5066 C C . TYR A 1 663 ? -24.072 7.784 -7.464 1.00 98.00 663 TYR A C 1
ATOM 5068 O O . TYR A 1 663 ? -25.262 7.470 -7.389 1.00 98.00 663 TYR A O 1
ATOM 5076 N N . ASP A 1 664 ? -23.371 7.662 -8.589 1.00 96.06 664 ASP A N 1
ATOM 5077 C CA . ASP A 1 664 ? -23.850 6.909 -9.746 1.00 96.06 664 ASP A CA 1
ATOM 5078 C C . ASP A 1 664 ? -23.572 5.402 -9.602 1.00 96.06 664 ASP A C 1
ATOM 5080 O O . ASP A 1 664 ? -23.021 4.944 -8.606 1.00 96.06 664 ASP A O 1
ATOM 5084 N N . ALA A 1 665 ? -23.955 4.616 -10.611 1.00 94.19 665 ALA A N 1
ATOM 5085 C CA . ALA A 1 665 ? -23.792 3.161 -10.597 1.00 94.19 665 ALA A CA 1
ATOM 5086 C C . ALA A 1 665 ? -22.333 2.675 -10.739 1.00 94.19 665 ALA A C 1
ATOM 5088 O O . ALA A 1 665 ? -22.099 1.474 -10.813 1.00 94.19 665 ALA A O 1
ATOM 5089 N N . LEU A 1 666 ? -21.363 3.591 -10.830 1.00 95.62 666 LEU A N 1
ATOM 5090 C CA . LEU A 1 666 ? -19.928 3.306 -10.737 1.00 95.62 666 LEU A CA 1
ATOM 5091 C C . LEU A 1 666 ? -19.332 3.849 -9.429 1.00 95.62 666 LEU A C 1
ATOM 5093 O O . LEU A 1 666 ? -18.117 4.025 -9.343 1.00 95.62 666 LEU A O 1
ATOM 5097 N N . ASP A 1 667 ? -20.185 4.180 -8.454 1.00 95.88 667 ASP A N 1
ATOM 5098 C CA . ASP A 1 667 ? -19.823 4.764 -7.162 1.00 95.88 667 ASP A CA 1
ATOM 5099 C C . ASP A 1 667 ? -19.045 6.088 -7.283 1.00 95.88 667 ASP A C 1
ATOM 5101 O O . ASP A 1 667 ? -18.221 6.450 -6.441 1.00 95.88 667 ASP A O 1
ATOM 5105 N N . ARG A 1 668 ? -19.320 6.867 -8.337 1.00 96.56 668 ARG A N 1
ATOM 5106 C CA . ARG A 1 668 ? -18.755 8.213 -8.526 1.00 96.56 668 ARG A CA 1
ATOM 5107 C C . ARG A 1 668 ? -19.747 9.253 -8.035 1.00 96.56 668 ARG A C 1
ATOM 5109 O O . ARG A 1 668 ? -20.944 9.124 -8.275 1.00 96.56 668 ARG A O 1
ATOM 5116 N N . LEU A 1 669 ? -19.263 10.307 -7.378 1.00 98.06 669 LEU A N 1
ATOM 5117 C CA . LEU A 1 669 ? -20.115 11.384 -6.868 1.00 98.06 669 LEU A CA 1
ATOM 5118 C C . LEU A 1 669 ? -20.906 12.026 -8.017 1.00 98.06 669 LEU A C 1
ATOM 5120 O O . LEU A 1 669 ? -20.326 12.705 -8.849 1.00 98.06 669 LEU A O 1
ATOM 5124 N N . ALA A 1 670 ? -22.222 11.848 -8.053 1.00 97.81 670 ALA A N 1
ATOM 5125 C CA . ALA A 1 670 ? -23.105 12.378 -9.090 1.00 97.81 670 ALA A CA 1
ATOM 5126 C C . ALA A 1 670 ? -23.734 13.715 -8.683 1.00 97.81 670 ALA A C 1
ATOM 5128 O O . ALA A 1 670 ? -23.845 14.634 -9.496 1.00 97.81 670 ALA A O 1
ATOM 5129 N N . THR A 1 671 ? -24.110 13.850 -7.410 1.00 98.25 671 THR A N 1
ATOM 5130 C CA . THR A 1 671 ? -24.728 15.070 -6.885 1.00 98.25 671 THR A CA 1
ATOM 5131 C C . THR A 1 671 ? -24.247 15.351 -5.468 1.00 98.25 671 THR A C 1
ATOM 5133 O O . THR A 1 671 ? -24.151 14.452 -4.638 1.00 98.25 671 THR A O 1
ATOM 5136 N N . LEU A 1 672 ? -24.001 16.627 -5.182 1.00 97.94 672 LEU A N 1
ATOM 5137 C CA . LEU A 1 672 ? -23.785 17.167 -3.846 1.00 97.94 672 LEU A CA 1
ATOM 5138 C C . LEU A 1 672 ? -24.849 18.226 -3.560 1.00 97.94 672 LEU A C 1
ATOM 5140 O O . LEU A 1 672 ? -25.075 19.117 -4.377 1.00 97.94 672 LEU A O 1
ATOM 5144 N N . THR A 1 673 ? -25.483 18.176 -2.395 1.00 97.62 673 THR A N 1
ATOM 5145 C CA . THR A 1 673 ? -26.446 19.192 -1.942 1.00 97.62 673 THR A CA 1
ATOM 5146 C C . THR A 1 673 ? -26.049 19.747 -0.588 1.00 97.62 673 THR A C 1
ATOM 5148 O O . THR A 1 673 ? -25.543 19.002 0.236 1.00 97.62 673 THR A O 1
ATOM 5151 N N . GLN A 1 674 ? -26.328 21.020 -0.320 1.00 95.56 674 GLN A N 1
ATOM 5152 C CA . GLN A 1 674 ? -26.225 21.609 1.017 1.00 95.56 674 GLN A CA 1
ATOM 5153 C C . GLN A 1 674 ? -27.568 22.240 1.377 1.00 95.56 674 GLN A C 1
ATOM 5155 O O . GLN A 1 674 ? -28.058 23.072 0.616 1.00 95.56 674 GLN A O 1
ATOM 5160 N N . THR A 1 675 ? -28.137 21.854 2.518 1.00 94.00 675 THR A N 1
ATOM 5161 C CA . THR A 1 675 ? -29.426 22.352 3.028 1.00 94.00 675 THR A CA 1
ATOM 5162 C C . THR A 1 675 ? -29.340 22.639 4.519 1.00 94.00 675 THR A C 1
ATOM 5164 O O . THR A 1 675 ? -28.397 22.218 5.190 1.00 94.00 675 THR A O 1
ATOM 5167 N N . ALA A 1 676 ? -30.340 23.328 5.070 1.00 90.25 676 ALA A N 1
ATOM 5168 C CA . ALA A 1 676 ? -30.523 23.367 6.518 1.00 90.25 676 ALA A CA 1
ATOM 5169 C C . ALA A 1 676 ? -30.746 21.943 7.056 1.00 90.25 676 ALA A C 1
ATOM 5171 O O . ALA A 1 676 ? -31.496 21.166 6.454 1.00 90.25 676 ALA A O 1
ATOM 5172 N N . ALA A 1 677 ? -30.102 21.603 8.173 1.00 85.00 677 ALA A N 1
ATOM 5173 C CA . ALA A 1 677 ? -30.297 20.313 8.819 1.00 85.00 677 ALA A CA 1
ATOM 5174 C C . ALA A 1 677 ? -31.741 20.179 9.355 1.00 85.00 677 ALA A C 1
ATOM 5176 O O . ALA A 1 677 ? -32.370 21.183 9.714 1.00 85.00 677 ALA A O 1
ATOM 5177 N N . PRO A 1 678 ? -32.302 18.958 9.444 1.00 80.06 678 PRO A N 1
ATOM 5178 C CA . PRO A 1 678 ? -33.635 18.750 10.003 1.00 80.06 678 PRO A CA 1
ATOM 5179 C C . PRO A 1 678 ? -33.770 19.338 11.415 1.00 80.06 678 PRO A C 1
ATOM 5181 O O . PRO A 1 678 ? -32.989 19.031 12.310 1.00 80.06 678 PRO A O 1
ATOM 5184 N N . GLY A 1 679 ? -34.779 20.188 11.621 1.00 77.94 679 GLY A N 1
ATOM 5185 C CA . GLY A 1 679 ? -35.017 20.848 12.912 1.00 77.94 679 GLY A CA 1
ATOM 5186 C C . GLY A 1 679 ? -34.143 22.078 13.186 1.00 77.94 679 GLY A C 1
ATOM 5187 O O . GLY A 1 679 ? -34.308 22.699 14.235 1.00 77.94 679 GLY A O 1
ATOM 5188 N N . ALA A 1 680 ? -33.269 22.478 12.258 1.00 82.25 680 ALA A N 1
ATOM 5189 C CA . ALA A 1 680 ? -32.487 23.700 12.385 1.00 82.25 680 ALA A CA 1
ATOM 5190 C C . ALA A 1 680 ? -33.400 24.941 12.317 1.00 82.25 680 ALA A C 1
ATOM 5192 O O . ALA A 1 680 ? -34.103 25.172 11.333 1.00 82.25 680 ALA A O 1
ATOM 5193 N N . THR A 1 681 ? -33.392 25.768 13.366 1.00 77.19 681 THR A N 1
ATOM 5194 C CA . THR A 1 681 ? -34.212 26.996 13.441 1.00 77.19 681 THR A CA 1
ATOM 5195 C C . THR A 1 681 ? -33.449 28.264 13.054 1.00 77.19 681 THR A C 1
ATOM 5197 O O . THR A 1 681 ? -34.051 29.333 12.961 1.00 77.19 681 THR A O 1
ATOM 5200 N N . GLY A 1 682 ? -32.134 28.154 12.835 1.00 69.19 682 GLY A N 1
ATOM 5201 C CA . GLY A 1 682 ? -31.228 29.284 12.641 1.00 69.19 682 GLY A CA 1
ATOM 5202 C C . GLY A 1 682 ? -31.054 30.135 13.904 1.00 69.19 682 GLY A C 1
ATOM 5203 O O . GLY A 1 682 ? -31.903 30.176 14.795 1.00 69.19 682 GLY A O 1
ATOM 5204 N N . SER A 1 683 ? -29.934 30.843 13.998 1.00 68.81 683 SER A N 1
ATOM 5205 C CA . SER A 1 683 ? -29.704 31.881 15.006 1.00 68.81 683 SER A CA 1
ATOM 5206 C C . SER A 1 683 ? -28.840 33.005 14.431 1.00 68.81 683 SER A C 1
ATOM 5208 O O . SER A 1 683 ? -28.236 32.858 13.372 1.00 68.81 683 SER A O 1
ATOM 5210 N N . ALA A 1 684 ? -28.729 34.132 15.140 1.00 66.25 684 ALA A N 1
ATOM 5211 C CA . ALA A 1 684 ? -27.809 35.203 14.743 1.00 66.25 684 ALA A CA 1
ATOM 5212 C C . ALA A 1 684 ? -26.330 34.756 14.742 1.00 66.25 684 ALA A C 1
ATOM 5214 O O . ALA A 1 684 ? -25.516 35.358 14.048 1.00 66.25 684 ALA A O 1
ATOM 5215 N N . ARG A 1 685 ? -25.988 33.710 15.513 1.00 64.38 685 ARG A N 1
ATOM 5216 C CA . ARG A 1 685 ? -24.635 33.135 15.603 1.00 64.38 685 ARG A CA 1
ATOM 5217 C C . ARG A 1 685 ? -24.414 31.994 14.596 1.00 64.38 685 ARG A C 1
ATOM 5219 O O . ARG A 1 685 ? -23.278 31.771 14.202 1.00 64.38 685 ARG A O 1
ATOM 5226 N N . VAL A 1 686 ? -25.484 31.317 14.166 1.00 65.94 686 VAL A N 1
ATOM 5227 C CA . VAL A 1 686 ? -25.479 30.210 13.189 1.00 65.94 686 VAL A CA 1
ATOM 5228 C C . VAL A 1 686 ? -26.645 30.404 12.207 1.00 65.94 686 VAL A C 1
ATOM 5230 O O . VAL A 1 686 ? -27.748 29.898 12.444 1.00 65.94 686 VAL A O 1
ATOM 5233 N N . PRO A 1 687 ? -26.466 31.202 11.139 1.00 74.25 687 PRO A N 1
ATOM 5234 C CA . PRO A 1 687 ? -27.476 31.354 10.097 1.00 74.25 687 PRO A CA 1
ATOM 5235 C C . PRO A 1 687 ? -27.702 30.026 9.370 1.00 74.25 687 PRO A C 1
ATOM 5237 O O . PRO A 1 687 ? -26.755 29.270 9.162 1.00 74.25 687 PRO A O 1
ATOM 5240 N N . LEU A 1 688 ? -28.937 29.760 8.939 1.00 79.94 688 LEU A N 1
ATOM 5241 C CA . LEU A 1 688 ? -29.200 28.597 8.090 1.00 79.94 688 LEU A CA 1
ATOM 5242 C C . LEU A 1 688 ? -28.484 28.757 6.741 1.00 79.94 688 LEU A C 1
ATOM 5244 O O . LEU A 1 688 ? -28.478 29.865 6.188 1.00 79.94 688 LEU A O 1
ATOM 5248 N N . PRO A 1 689 ? -27.903 27.678 6.191 1.00 83.69 689 PRO A N 1
ATOM 5249 C CA . PRO A 1 689 ? -27.328 27.729 4.858 1.00 83.69 689 PRO A CA 1
ATOM 5250 C C . PRO A 1 689 ? -28.429 28.001 3.827 1.00 83.69 689 PRO A C 1
ATOM 5252 O O . PRO A 1 689 ? -29.561 27.535 3.957 1.00 83.69 689 PRO A O 1
ATOM 5255 N N . SER A 1 690 ? -28.088 28.739 2.773 1.00 86.69 690 SER A N 1
ATOM 5256 C CA . SER A 1 690 ? -28.904 28.736 1.561 1.00 86.69 690 SER A CA 1
ATOM 5257 C C . SER A 1 690 ? -28.775 27.377 0.884 1.00 86.69 690 SER A C 1
ATOM 5259 O O . SER A 1 690 ? -27.656 26.862 0.789 1.00 86.69 690 SER A O 1
ATOM 5261 N N . ASP A 1 691 ? -29.874 26.870 0.342 1.00 93.25 691 ASP A N 1
ATOM 5262 C CA . ASP A 1 691 ? -29.863 25.655 -0.460 1.00 93.25 691 ASP A CA 1
ATOM 5263 C C . ASP A 1 691 ? -28.896 25.775 -1.644 1.00 93.25 691 ASP A C 1
ATOM 5265 O O . ASP A 1 691 ? -28.877 26.778 -2.361 1.00 93.25 691 ASP A O 1
ATOM 5269 N N . LYS A 1 692 ? -28.072 24.747 -1.844 1.00 94.56 692 LYS A N 1
ATOM 5270 C CA . LYS A 1 692 ? -27.128 24.661 -2.964 1.00 94.56 692 LYS A CA 1
ATOM 5271 C C . LYS A 1 692 ? -27.096 23.248 -3.503 1.00 94.56 692 LYS A C 1
ATOM 5273 O O . LYS A 1 692 ? -27.257 22.286 -2.750 1.00 94.56 692 LYS A O 1
ATOM 5278 N N . ARG A 1 693 ? -26.803 23.130 -4.793 1.00 97.62 693 ARG A N 1
ATOM 5279 C CA . ARG A 1 693 ? -26.605 21.846 -5.459 1.00 97.62 693 ARG A CA 1
ATOM 5280 C C . ARG A 1 693 ? -25.438 21.911 -6.431 1.00 97.62 693 ARG A C 1
ATOM 5282 O O . ARG A 1 693 ? -25.241 22.921 -7.102 1.00 97.62 693 ARG A O 1
ATOM 5289 N N . VAL A 1 694 ? -24.676 20.830 -6.510 1.00 98.50 694 VAL A N 1
ATOM 5290 C CA . VAL A 1 694 ? -23.632 20.614 -7.505 1.00 98.50 694 VAL A CA 1
ATOM 5291 C C . VAL A 1 694 ? -23.884 19.272 -8.168 1.00 98.50 694 VAL A C 1
ATOM 5293 O O . VAL A 1 694 ? -23.967 18.266 -7.473 1.00 98.50 694 VAL A O 1
ATOM 5296 N N . ASP A 1 695 ? -23.997 19.263 -9.489 1.00 98.50 695 ASP A N 1
ATOM 5297 C CA . ASP A 1 695 ? -24.105 18.040 -10.278 1.00 98.50 695 ASP A CA 1
ATOM 5298 C C . ASP A 1 695 ? -22.798 17.787 -11.025 1.00 98.50 695 ASP A C 1
ATOM 5300 O O . ASP A 1 695 ? -22.221 18.696 -11.632 1.00 98.50 695 ASP A O 1
ATOM 5304 N N . PHE A 1 696 ? -22.363 16.535 -10.997 1.00 98.56 696 PHE A N 1
ATOM 5305 C CA . PHE A 1 696 ? -21.165 16.040 -11.651 1.00 98.56 696 PHE A CA 1
ATOM 5306 C C . PHE A 1 696 ? -21.578 15.065 -12.752 1.00 98.56 696 PHE A C 1
ATOM 5308 O O . PHE A 1 696 ? -22.452 14.219 -12.575 1.00 98.56 696 PHE A O 1
ATOM 5315 N N . THR A 1 697 ? -20.945 15.187 -13.910 1.00 98.06 697 THR A N 1
ATOM 5316 C CA . THR A 1 697 ? -21.109 14.237 -15.017 1.00 98.06 697 THR A CA 1
ATOM 5317 C C . THR A 1 697 ? -19.744 13.780 -15.482 1.00 98.06 697 THR A C 1
ATOM 5319 O O . THR A 1 697 ? -18.763 14.511 -15.330 1.00 98.06 697 THR A O 1
ATOM 5322 N N . TYR A 1 698 ? -19.685 12.575 -16.035 1.00 97.81 698 TYR A N 1
ATOM 5323 C CA . TYR A 1 698 ? -18.441 11.909 -16.378 1.00 97.81 698 TYR A CA 1
ATOM 5324 C C . TYR A 1 698 ? -18.550 11.219 -17.728 1.00 97.81 698 TYR A C 1
ATOM 5326 O O . TYR A 1 698 ? -19.596 10.669 -18.074 1.00 97.81 698 TYR A O 1
ATOM 5334 N N . ASN A 1 699 ? -17.421 11.142 -18.420 1.00 95.31 699 ASN A N 1
ATOM 5335 C CA . ASN A 1 699 ? -17.292 10.331 -19.617 1.00 95.31 699 ASN A CA 1
ATOM 5336 C C . ASN A 1 699 ? -17.168 8.824 -19.257 1.00 95.31 699 ASN A C 1
ATOM 5338 O O . ASN A 1 699 ? -17.030 8.469 -18.078 1.00 95.31 699 ASN A O 1
ATOM 5342 N N . PRO A 1 700 ? -17.153 7.917 -20.255 1.00 95.56 700 PRO A N 1
ATOM 5343 C CA . PRO A 1 700 ? -16.991 6.471 -20.036 1.00 95.56 700 PRO A CA 1
ATOM 5344 C C . PRO A 1 700 ? -15.683 6.023 -19.356 1.00 95.56 700 PRO A C 1
ATOM 5346 O O . PRO A 1 700 ? -15.556 4.860 -18.999 1.00 95.56 700 PRO A O 1
ATOM 5349 N N . LEU A 1 701 ? -14.698 6.912 -19.189 1.00 94.75 701 LEU A N 1
ATOM 5350 C CA . LEU A 1 701 ? -13.443 6.656 -18.462 1.00 94.75 701 LEU A CA 1
ATOM 5351 C C . LEU A 1 701 ? -13.428 7.289 -17.069 1.00 94.75 701 LEU A C 1
ATOM 5353 O O . LEU A 1 701 ? -12.367 7.392 -16.457 1.00 94.75 701 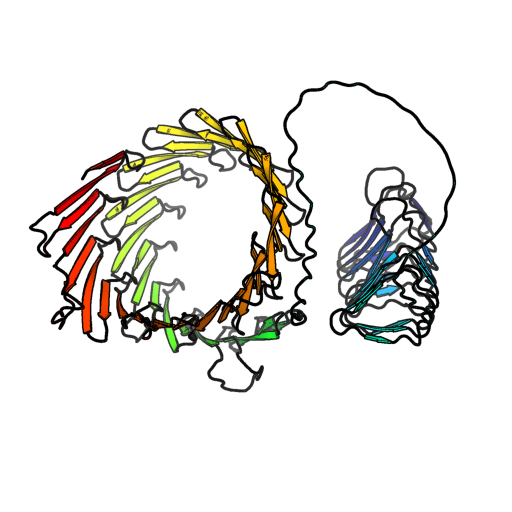LEU A O 1
ATOM 5357 N N . SER A 1 702 ? -14.574 7.766 -16.581 1.00 95.62 702 SER A N 1
ATOM 5358 C CA . SER A 1 702 ? -14.687 8.404 -15.265 1.00 95.62 702 SER A CA 1
ATOM 5359 C C . SER A 1 702 ? -13.908 9.709 -15.120 1.00 95.62 702 SER A C 1
ATOM 5361 O O . SER A 1 702 ? -13.551 10.105 -14.014 1.00 95.62 702 SER A O 1
ATOM 5363 N N . GLN A 1 703 ? -13.693 10.425 -16.226 1.00 96.69 703 GLN A N 1
ATOM 5364 C CA . GLN A 1 703 ? -13.184 11.797 -16.187 1.00 96.69 703 GLN A CA 1
ATOM 5365 C C . GLN A 1 703 ? -14.360 12.776 -16.225 1.00 96.69 703 GLN A C 1
ATOM 5367 O O . GLN A 1 703 ? -15.327 12.525 -16.946 1.00 96.69 703 GLN A O 1
ATOM 5372 N N . TYR A 1 704 ? -14.282 13.870 -15.462 1.00 97.81 704 TYR A N 1
ATOM 5373 C CA . TYR A 1 704 ? -15.331 14.895 -15.415 1.00 97.81 704 TYR A CA 1
ATOM 5374 C C . TYR A 1 704 ? -15.665 15.407 -16.814 1.00 97.81 704 TYR A C 1
ATOM 5376 O O . TYR A 1 704 ? -14.764 15.749 -17.553 1.00 97.81 704 TYR A O 1
ATOM 5384 N N . GLU A 1 705 ? -16.937 15.509 -17.171 1.00 97.50 705 GLU A N 1
ATOM 5385 C CA . GLU A 1 705 ? -17.388 16.241 -18.361 1.00 97.50 705 GLU A CA 1
ATOM 5386 C C . GLU A 1 705 ? -17.923 17.610 -17.964 1.00 97.50 705 GLU A C 1
ATOM 5388 O O . GLU A 1 705 ? -17.541 18.618 -18.554 1.00 97.50 705 GLU A O 1
ATOM 5393 N N . HIS A 1 706 ? -18.758 17.652 -16.924 1.00 98.31 706 HIS A N 1
ATOM 5394 C CA . HIS A 1 706 ? -19.287 18.890 -16.364 1.00 98.31 706 HIS A CA 1
ATOM 5395 C C . HIS A 1 706 ? -19.355 18.859 -14.843 1.00 98.31 706 HIS A C 1
ATOM 5397 O O . HIS A 1 706 ? -19.711 17.838 -14.249 1.00 98.31 706 HIS A O 1
ATOM 5403 N N . VAL A 1 707 ? -19.123 20.027 -14.243 1.00 98.50 707 VAL A N 1
ATOM 5404 C CA . VAL A 1 707 ? -19.460 20.341 -12.851 1.00 98.50 707 VAL A CA 1
ATOM 5405 C C . VAL A 1 707 ? -20.380 21.560 -12.837 1.00 98.50 707 VAL A C 1
ATOM 5407 O O . VAL A 1 707 ? -19.929 22.698 -12.998 1.00 98.50 707 VAL A O 1
ATOM 5410 N N . ARG A 1 708 ? -21.678 21.326 -12.633 1.00 98.50 708 ARG A N 1
ATOM 5411 C CA . ARG A 1 708 ? -22.728 22.356 -12.669 1.00 98.50 708 ARG A CA 1
ATOM 5412 C C . ARG A 1 708 ? -23.139 22.744 -11.266 1.00 98.50 708 ARG A C 1
ATOM 5414 O O . ARG A 1 708 ? -23.494 21.879 -10.476 1.00 98.50 708 ARG A O 1
ATOM 5421 N N . ARG A 1 709 ? -23.107 24.036 -10.946 1.00 98.19 709 ARG A N 1
ATOM 5422 C CA . ARG A 1 709 ? -23.445 24.559 -9.613 1.00 98.19 709 ARG A CA 1
ATOM 5423 C C . ARG A 1 709 ? -24.721 25.379 -9.690 1.00 98.19 709 ARG A C 1
ATOM 5425 O O . ARG A 1 709 ? -24.831 26.267 -10.532 1.00 98.19 709 ARG A O 1
ATOM 5432 N N . TYR A 1 710 ? -25.645 25.114 -8.780 1.00 98.06 710 TYR A N 1
ATOM 5433 C CA . TYR A 1 710 ? -26.970 25.716 -8.715 1.00 98.06 710 TYR A CA 1
ATOM 5434 C C . TYR A 1 710 ? -27.189 26.388 -7.361 1.00 98.06 710 TYR A C 1
ATOM 5436 O O . TYR A 1 710 ? -26.683 25.926 -6.333 1.00 98.06 710 TYR A O 1
ATOM 5444 N N . SER A 1 711 ? -27.969 27.469 -7.359 1.00 95.88 711 SER A N 1
ATOM 5445 C CA . SER A 1 711 ? -28.394 28.172 -6.139 1.00 95.88 711 SER A CA 1
ATOM 5446 C C . SER A 1 711 ? -29.709 27.638 -5.553 1.00 95.88 711 SER A C 1
ATOM 5448 O O . SER A 1 711 ? -30.284 28.262 -4.664 1.00 95.88 711 SER A O 1
ATOM 5450 N N . ASP A 1 712 ? -30.203 26.509 -6.067 1.00 94.50 712 ASP A N 1
ATOM 5451 C CA . ASP A 1 712 ? -31.423 25.823 -5.646 1.00 94.50 712 ASP A CA 1
ATOM 5452 C C . ASP A 1 712 ? -31.279 24.294 -5.775 1.00 94.50 712 ASP A C 1
ATOM 5454 O O . ASP A 1 712 ? -30.521 23.792 -6.607 1.00 94.50 712 ASP A O 1
ATOM 5458 N N . LEU A 1 713 ? -32.054 23.530 -4.996 1.00 95.31 713 LEU A N 1
ATOM 5459 C CA . LEU A 1 713 ? -32.024 22.055 -5.038 1.00 95.31 713 LEU A CA 1
ATOM 5460 C C . LEU A 1 713 ? -32.677 21.462 -6.290 1.00 95.31 713 LEU A C 1
ATOM 5462 O O . LEU A 1 713 ? -32.316 20.362 -6.718 1.00 95.31 713 LEU A O 1
ATOM 5466 N N . SER A 1 714 ? -33.630 22.181 -6.892 1.00 94.69 714 SER A N 1
ATOM 5467 C CA . SER A 1 714 ? -34.326 21.734 -8.102 1.00 94.69 714 SER A CA 1
ATOM 5468 C C . SER A 1 714 ? -33.474 21.811 -9.373 1.00 94.69 714 SER A C 1
ATOM 5470 O O . SER A 1 714 ? -33.955 21.407 -10.429 1.00 94.69 714 SER A O 1
ATOM 5472 N N . ALA A 1 715 ? -32.223 22.281 -9.274 1.00 95.06 715 ALA A N 1
ATOM 5473 C CA . ALA A 1 715 ? -31.300 22.457 -10.394 1.00 95.06 715 ALA A CA 1
ATOM 5474 C C . ALA A 1 715 ? -31.868 23.356 -11.511 1.00 95.06 715 ALA A C 1
ATOM 5476 O O . ALA A 1 715 ? -31.661 23.109 -12.700 1.00 95.06 715 ALA A O 1
ATOM 5477 N N . THR A 1 716 ? -32.606 24.405 -11.134 1.00 95.56 716 THR A N 1
ATOM 5478 C CA . THR A 1 716 ? -33.257 25.325 -12.085 1.00 95.56 716 THR A CA 1
ATOM 5479 C C . THR A 1 716 ? -32.486 26.628 -12.285 1.00 95.56 716 THR A C 1
ATOM 5481 O O . THR A 1 716 ? -32.497 27.181 -13.384 1.00 95.56 716 THR A O 1
ATOM 5484 N N . ASN A 1 717 ? -31.764 27.097 -11.265 1.00 95.69 717 ASN A N 1
ATOM 5485 C CA . ASN A 1 717 ? -30.976 28.325 -11.284 1.00 95.69 717 ASN A CA 1
ATOM 5486 C C . ASN A 1 717 ? -29.485 27.988 -11.370 1.00 95.69 717 ASN A C 1
ATOM 5488 O O . ASN A 1 717 ? -28.771 27.943 -10.364 1.00 95.69 717 ASN A O 1
ATOM 5492 N N . LEU A 1 718 ? -29.012 27.735 -12.592 1.00 97.19 718 LEU A N 1
ATOM 5493 C CA . LEU A 1 718 ? -27.594 27.503 -12.862 1.00 97.19 718 LEU A CA 1
ATOM 5494 C C . LEU A 1 718 ? -26.782 28.770 -12.554 1.00 97.19 718 LEU A C 1
ATOM 5496 O O . LEU A 1 718 ? -27.053 29.839 -13.099 1.00 97.19 718 LEU A O 1
ATOM 5500 N N . VAL A 1 719 ? -25.774 28.631 -11.695 1.00 97.12 719 VAL A N 1
ATOM 5501 C CA . VAL A 1 719 ? -24.833 29.698 -11.329 1.00 97.12 719 VAL A CA 1
ATOM 5502 C C . VAL A 1 719 ? -23.603 29.652 -12.228 1.00 97.12 719 VAL A C 1
ATOM 5504 O O . VAL A 1 719 ? -23.174 30.685 -12.732 1.00 97.12 719 VAL A O 1
ATOM 5507 N N . ILE A 1 720 ? -23.030 28.460 -12.410 1.00 97.62 720 ILE A N 1
ATOM 5508 C CA . ILE A 1 720 ? -21.844 28.231 -13.241 1.00 97.62 720 ILE A CA 1
ATOM 5509 C C . ILE A 1 720 ? -21.813 26.773 -13.708 1.00 97.62 720 ILE A C 1
ATOM 5511 O O . ILE A 1 720 ? -22.129 25.865 -12.933 1.00 97.62 720 ILE A O 1
ATOM 5515 N N . ASP A 1 721 ? -21.415 26.551 -14.958 1.00 98.12 721 ASP A N 1
ATOM 5516 C CA . ASP A 1 721 ? -21.104 25.232 -15.510 1.00 98.12 721 ASP A CA 1
ATOM 5517 C C . ASP A 1 721 ? -19.609 25.194 -15.809 1.00 98.12 721 ASP A C 1
ATOM 5519 O O . ASP A 1 721 ? -19.091 26.081 -16.465 1.00 98.12 721 ASP A O 1
ATOM 5523 N N . THR A 1 722 ? -18.894 24.208 -15.280 1.00 98.56 722 THR A N 1
ATOM 5524 C CA . THR A 1 722 ? -17.488 23.986 -15.624 1.00 98.56 722 THR A CA 1
ATOM 5525 C C . THR A 1 722 ? -17.396 22.774 -16.533 1.00 98.56 722 THR A C 1
ATOM 5527 O O . THR A 1 722 ? -17.562 21.656 -16.049 1.00 98.56 722 THR A O 1
ATOM 5530 N N . ALA A 1 723 ? -17.144 22.994 -17.820 1.00 98.44 723 ALA A N 1
ATOM 5531 C CA . ALA A 1 723 ? -16.987 21.948 -18.821 1.00 98.44 723 ALA A CA 1
ATOM 5532 C C . ALA A 1 723 ? -15.512 21.559 -18.983 1.00 98.44 723 ALA A C 1
ATOM 5534 O O . ALA A 1 723 ? -14.630 22.418 -18.994 1.00 98.44 723 ALA A O 1
ATOM 5535 N N . TYR A 1 724 ? -15.249 20.264 -19.135 1.00 98.38 724 TYR A N 1
ATOM 5536 C CA . TYR A 1 724 ? -13.909 19.696 -19.271 1.00 98.38 724 TYR A CA 1
ATOM 5537 C C . TYR A 1 724 ? -13.792 18.963 -20.608 1.00 98.38 724 TYR A C 1
ATOM 5539 O O . TYR A 1 724 ? -14.610 18.101 -20.932 1.00 98.38 724 TYR A O 1
ATOM 5547 N N . ALA A 1 725 ? -12.747 19.270 -21.375 1.00 97.12 725 ALA A N 1
ATOM 5548 C CA . ALA A 1 725 ? -12.462 18.595 -22.639 1.00 97.12 725 ALA A CA 1
ATOM 5549 C C . ALA A 1 725 ? -11.147 17.819 -22.566 1.00 97.12 725 ALA A C 1
ATOM 5551 O O . ALA A 1 725 ? -10.159 18.307 -22.017 1.00 97.12 725 ALA A O 1
ATOM 5552 N N . TYR A 1 726 ? -11.118 16.630 -23.170 1.00 96.19 726 TYR A N 1
ATOM 5553 C CA . TYR A 1 726 ? -9.940 15.762 -23.218 1.00 96.19 726 TYR A CA 1
ATOM 5554 C C . TYR A 1 726 ? -9.581 15.413 -24.654 1.00 96.19 726 TYR A C 1
ATOM 5556 O O . TYR A 1 726 ? -10.461 15.272 -25.506 1.00 96.19 726 TYR A O 1
ATOM 5564 N N . ASP A 1 727 ? -8.291 15.220 -24.902 1.00 92.38 727 ASP A N 1
ATOM 5565 C CA . ASP A 1 727 ? -7.809 14.676 -26.165 1.00 92.38 727 ASP A CA 1
ATOM 5566 C C . ASP A 1 727 ? -8.005 13.153 -26.256 1.00 92.38 727 ASP A C 1
ATOM 5568 O O . ASP A 1 727 ? -8.487 12.498 -25.332 1.00 92.38 727 ASP A O 1
ATOM 5572 N N . THR A 1 728 ? -7.609 12.561 -27.384 1.00 88.81 728 THR A N 1
ATOM 5573 C CA . THR A 1 728 ? -7.736 11.113 -27.613 1.00 88.81 728 THR A CA 1
ATOM 5574 C C . THR A 1 728 ? -6.730 10.260 -26.819 1.00 88.81 728 THR A C 1
ATOM 5576 O O . THR A 1 728 ? -6.770 9.042 -26.913 1.00 88.81 728 THR A O 1
ATOM 5579 N N . VAL A 1 729 ? -5.836 10.869 -26.022 1.00 90.56 729 VAL A N 1
ATOM 5580 C CA . VAL A 1 729 ? -4.986 10.186 -25.022 1.00 90.56 729 VAL A CA 1
ATOM 5581 C C . VAL A 1 729 ? -5.447 10.499 -23.607 1.00 90.56 729 VAL A C 1
ATOM 5583 O O . VAL A 1 729 ? -4.721 10.260 -22.644 1.00 90.56 729 VAL A O 1
ATOM 5586 N N . ASN A 1 730 ? -6.676 10.996 -23.472 1.00 92.62 730 ASN A N 1
ATOM 5587 C CA . ASN A 1 730 ? -7.332 11.247 -22.202 1.00 92.62 730 ASN A CA 1
ATOM 5588 C C . ASN A 1 730 ? -6.632 12.332 -21.362 1.00 92.62 730 ASN A C 1
ATOM 5590 O O . ASN A 1 730 ? -6.811 12.378 -20.144 1.00 92.62 730 ASN A O 1
ATOM 5594 N N . ARG A 1 731 ? -5.866 13.236 -21.991 1.00 93.06 731 ARG A N 1
ATOM 5595 C CA . ARG A 1 731 ? -5.277 14.413 -21.332 1.00 93.06 731 ARG A CA 1
ATOM 5596 C C . ARG A 1 731 ? -6.245 15.585 -21.392 1.00 93.06 731 ARG A C 1
ATOM 5598 O O . ARG A 1 731 ? -6.845 15.837 -22.435 1.00 93.06 731 ARG A O 1
ATOM 5605 N N . LEU A 1 732 ? -6.357 16.320 -20.288 1.00 96.94 732 LEU A N 1
ATOM 5606 C CA . LEU A 1 732 ? -7.168 17.533 -20.209 1.00 96.94 732 LEU A CA 1
ATOM 5607 C C . LEU A 1 732 ? -6.632 18.600 -21.183 1.00 96.94 732 LEU A C 1
ATOM 5609 O O . LEU A 1 732 ? -5.453 18.943 -21.133 1.00 96.94 732 LEU A O 1
ATOM 5613 N N . GLN A 1 733 ? -7.496 19.114 -22.056 1.00 96.56 733 GLN A N 1
ATOM 5614 C CA . GLN A 1 733 ? -7.178 20.145 -23.050 1.00 96.56 733 GLN A CA 1
ATOM 5615 C C . GLN A 1 733 ? -7.701 21.527 -22.660 1.00 96.56 733 GLN A C 1
ATOM 5617 O O . GLN A 1 733 ? -6.997 22.517 -22.853 1.00 96.56 733 GLN A O 1
ATOM 5622 N N . SER A 1 734 ? -8.925 21.601 -22.138 1.00 97.19 734 SER A N 1
ATOM 5623 C CA . SER A 1 734 ? -9.541 22.859 -21.716 1.00 97.19 734 SER A CA 1
ATOM 5624 C C . SER A 1 734 ? -10.451 22.665 -20.511 1.00 97.19 734 SER A C 1
ATOM 5626 O O . SER A 1 734 ? -10.955 21.568 -20.251 1.00 97.19 734 SER A O 1
ATOM 5628 N N . ILE A 1 735 ? -10.630 23.766 -19.784 1.00 98.06 735 ILE A N 1
ATOM 5629 C CA . ILE A 1 735 ? -11.650 23.950 -18.759 1.00 98.06 735 ILE A CA 1
ATOM 5630 C C . ILE A 1 735 ? -12.375 25.245 -19.123 1.00 98.06 735 ILE A C 1
ATOM 5632 O O . ILE A 1 735 ? -11.741 26.300 -19.166 1.00 98.06 735 ILE A O 1
ATOM 5636 N N . ASP A 1 736 ? -13.675 25.156 -19.383 1.00 97.31 736 ASP A N 1
ATOM 5637 C CA . ASP A 1 736 ? -14.517 26.284 -19.783 1.00 97.31 736 ASP A CA 1
ATOM 5638 C C . ASP A 1 736 ? -15.572 26.547 -18.693 1.00 97.31 736 ASP A C 1
ATOM 5640 O O . ASP A 1 736 ? -16.178 25.601 -18.190 1.00 97.31 736 ASP A O 1
ATOM 5644 N N . HIS A 1 737 ? -15.754 27.812 -18.297 1.00 94.25 737 HIS A N 1
ATOM 5645 C CA . HIS A 1 737 ? -16.598 28.249 -17.171 1.00 94.25 737 HIS A CA 1
ATOM 5646 C C . HIS A 1 737 ? -17.785 29.113 -17.604 1.00 94.25 737 HIS A C 1
ATOM 5648 O O . HIS A 1 737 ? -17.595 29.934 -18.534 1.00 94.25 737 HIS A O 1
#

Radius of gyration: 36.38 Å; chains: 1; bounding box: 100×82×75 Å